Protein AF-0000000083346484 (afdb_homodimer)

Structure (mmCIF, N/CA/C/O backbone):
data_AF-0000000083346484-model_v1
#
loop_
_entity.id
_entity.type
_entity.pdbx_description
1 polymer 'Peptidase M20 dimerisation domain-containing protein'
#
loop_
_atom_site.group_PDB
_atom_site.id
_atom_site.type_symbol
_atom_site.label_atom_id
_atom_site.label_alt_id
_atom_site.label_comp_id
_atom_site.label_asym_id
_atom_site.label_entity_id
_atom_site.label_seq_id
_atom_site.pdbx_PDB_ins_code
_atom_site.Cartn_x
_atom_site.Cartn_y
_atom_site.Cartn_z
_atom_site.occupancy
_atom_site.B_iso_or_equiv
_atom_site.auth_seq_id
_atom_site.auth_comp_id
_atom_site.auth_asym_id
_atom_site.auth_atom_id
_atom_site.pdbx_PDB_model_num
ATOM 1 N N . MET A 1 1 ? 18.516 -59.719 0.313 1 19.62 1 MET A N 1
ATOM 2 C CA . MET A 1 1 ? 17.422 -59.156 1.108 1 19.62 1 MET A CA 1
ATOM 3 C C . MET A 1 1 ? 17.484 -57.625 1.101 1 19.62 1 MET A C 1
ATOM 5 O O . MET A 1 1 ? 18.234 -57.031 1.861 1 19.62 1 MET A O 1
ATOM 9 N N . PRO A 1 2 ? 17.438 -56.938 0.004 1 24.92 2 PRO A N 1
ATOM 10 C CA . PRO A 1 2 ? 18.016 -55.594 -0.133 1 24.92 2 PRO A CA 1
ATOM 11 C C . PRO A 1 2 ? 17.312 -54.531 0.73 1 24.92 2 PRO A C 1
ATOM 13 O O . PRO A 1 2 ? 16.109 -54.656 0.968 1 24.92 2 PRO A O 1
ATOM 16 N N . THR A 1 3 ? 18.031 -54.156 1.848 1 25.06 3 THR A N 1
ATOM 17 C CA . THR A 1 3 ? 17.766 -53.219 2.928 1 25.06 3 THR A CA 1
ATOM 18 C C . THR A 1 3 ? 17.375 -51.844 2.369 1 25.06 3 THR A C 1
ATOM 20 O O . THR A 1 3 ? 18.047 -51.312 1.477 1 25.06 3 THR A O 1
ATOM 23 N N . ALA A 1 4 ? 16.141 -51.594 2.518 1 30.06 4 ALA A N 1
ATOM 24 C CA . ALA A 1 4 ? 15.391 -50.375 2.221 1 30.06 4 ALA A CA 1
ATOM 25 C C . ALA A 1 4 ? 15.836 -49.25 3.117 1 30.06 4 ALA A C 1
ATOM 27 O O . ALA A 1 4 ? 15.719 -49.312 4.344 1 30.06 4 ALA A O 1
ATOM 28 N N . GLU A 1 5 ? 17.078 -48.812 3.08 1 27.3 5 GLU A N 1
ATOM 29 C CA . GLU A 1 5 ? 17.406 -47.719 3.99 1 27.3 5 GLU A CA 1
ATOM 30 C C . GLU A 1 5 ? 16.656 -46.438 3.602 1 27.3 5 GLU A C 1
ATOM 32 O O . GLU A 1 5 ? 16.703 -46 2.447 1 27.3 5 GLU A O 1
ATOM 37 N N . VAL A 1 6 ? 15.531 -46.25 4.383 1 30.48 6 VAL A N 1
ATOM 38 C CA . VAL A 1 6 ? 14.531 -45.219 4.332 1 30.48 6 VAL A CA 1
ATOM 39 C C . VAL A 1 6 ? 15.148 -43.875 4.77 1 30.48 6 VAL A C 1
ATOM 41 O O . VAL A 1 6 ? 15.32 -43.625 5.969 1 30.48 6 VAL A O 1
ATOM 44 N N . SER A 1 7 ? 16.328 -43.469 4.496 1 28.55 7 SER A N 1
ATOM 45 C CA . SER A 1 7 ? 16.594 -42.156 5.105 1 28.55 7 SER A CA 1
ATOM 46 C C . SER A 1 7 ? 15.742 -41.062 4.477 1 28.55 7 SER A C 1
ATOM 48 O O . SER A 1 7 ? 15.211 -41.25 3.373 1 28.55 7 SER A O 1
ATOM 50 N N . PHE A 1 8 ? 15.414 -39.938 5.113 1 32.84 8 PHE A N 1
ATOM 51 C CA . PHE A 1 8 ? 14.758 -38.75 4.602 1 32.84 8 PHE A CA 1
ATOM 52 C C . PHE A 1 8 ? 14.867 -38.656 3.084 1 32.84 8 PHE A C 1
ATOM 54 O O . PHE A 1 8 ? 14.414 -37.688 2.467 1 32.84 8 PHE A O 1
ATOM 61 N N . ARG A 1 9 ? 15.742 -39.5 2.461 1 34.06 9 ARG A N 1
ATOM 62 C CA . ARG A 1 9 ? 16.422 -39.594 1.171 1 34.06 9 ARG A CA 1
ATOM 63 C C . ARG A 1 9 ? 15.609 -40.438 0.197 1 34.06 9 ARG A C 1
ATOM 65 O O . ARG A 1 9 ? 15.695 -41.656 0.225 1 34.06 9 ARG A O 1
ATOM 72 N N . GLY A 1 10 ? 14.359 -39.844 -0.269 1 38.94 10 GLY A N 1
ATOM 73 C CA . GLY A 1 10 ? 13.617 -40.375 -1.402 1 38.94 10 GLY A CA 1
ATOM 74 C C . GLY A 1 10 ? 13.828 -41.875 -1.615 1 38.94 10 GLY A C 1
ATOM 75 O O . GLY A 1 10 ? 14.82 -42.438 -1.145 1 38.94 10 GLY A O 1
ATOM 76 N N . VAL A 1 11 ? 12.766 -42.719 -1.445 1 40.59 11 VAL A N 1
ATOM 77 C CA . VAL A 1 11 ? 12.914 -44.156 -1.648 1 40.59 11 VAL A CA 1
ATOM 78 C C . VAL A 1 11 ? 12.938 -44.469 -3.143 1 40.59 11 VAL A C 1
ATOM 80 O O . VAL A 1 11 ? 12.117 -43.938 -3.904 1 40.59 11 VAL A O 1
ATOM 83 N N . LYS A 1 12 ? 14.117 -44.688 -3.676 1 45.62 12 LYS A N 1
ATOM 84 C CA . LYS A 1 12 ? 14.266 -45.281 -5.004 1 45.62 12 LYS A CA 1
ATOM 85 C C . LYS A 1 12 ? 14.117 -46.812 -4.957 1 45.62 12 LYS A C 1
ATOM 87 O O . LYS A 1 12 ? 14.773 -47.469 -4.148 1 45.62 12 LYS A O 1
ATOM 92 N N . CYS A 1 13 ? 12.93 -47.312 -5.176 1 41.78 13 CYS A N 1
ATOM 93 C CA . CYS A 1 13 ? 12.844 -48.75 -5.355 1 41.78 13 CYS A CA 1
ATOM 94 C C . CYS A 1 13 ? 13.188 -49.156 -6.785 1 41.78 13 CYS A C 1
ATOM 96 O O . CYS A 1 13 ? 12.602 -48.625 -7.738 1 41.78 13 CYS A O 1
ATOM 98 N N . LYS A 1 14 ? 14.5 -49.5 -6.906 1 44.91 14 LYS A N 1
ATOM 99 C CA . LYS A 1 14 ? 14.953 -49.969 -8.203 1 44.91 14 LYS A CA 1
ATOM 100 C C . LYS A 1 14 ? 14.5 -51.406 -8.43 1 44.91 14 LYS A C 1
ATOM 102 O O . LYS A 1 14 ? 14.703 -52.281 -7.574 1 44.91 14 LYS A O 1
ATOM 107 N N . VAL A 1 15 ? 13.469 -51.656 -9.102 1 37.94 15 VAL A N 1
ATOM 108 C CA . VAL A 1 15 ? 13.305 -53.031 -9.547 1 37.94 15 VAL A CA 1
ATOM 109 C C . VAL A 1 15 ? 14.352 -53.375 -10.609 1 37.94 15 VAL A C 1
ATOM 111 O O . VAL A 1 15 ? 14.953 -52.469 -11.195 1 37.94 15 VAL A O 1
ATOM 114 N N . LYS A 1 16 ? 14.516 -54.625 -11.203 1 36.72 16 LYS A N 1
ATOM 115 C CA . LYS A 1 16 ? 15.633 -55.094 -12.016 1 36.72 16 LYS A CA 1
ATOM 116 C C . LYS A 1 16 ? 16.047 -54.031 -13.047 1 36.72 16 LYS A C 1
ATOM 118 O O . LYS A 1 16 ? 15.398 -53 -13.156 1 36.72 16 LYS A O 1
ATOM 123 N N . GLN A 1 17 ? 16.594 -54.438 -14.383 1 31.98 17 GLN A N 1
ATOM 124 C CA . GLN A 1 17 ? 17.547 -53.844 -15.312 1 31.98 17 GLN A CA 1
ATOM 125 C C . GLN A 1 17 ? 17.062 -52.469 -15.781 1 31.98 17 GLN A C 1
ATOM 127 O O . GLN A 1 17 ? 17.766 -51.469 -15.617 1 31.98 17 GLN A O 1
ATOM 132 N N . ALA A 1 18 ? 16.594 -52.219 -17.047 1 34.09 18 ALA A N 1
ATOM 133 C CA . ALA A 1 18 ? 16.781 -51.094 -17.984 1 34.09 18 ALA A CA 1
ATOM 134 C C . ALA A 1 18 ? 15.992 -49.875 -17.547 1 34.09 18 ALA A C 1
ATOM 136 O O . ALA A 1 18 ? 15.422 -49.844 -16.453 1 34.09 18 ALA A O 1
ATOM 137 N N . ASN A 1 19 ? 15.094 -49.281 -18.5 1 36.44 19 ASN A N 1
ATOM 138 C CA . ASN A 1 19 ? 14.531 -47.969 -18.828 1 36.44 19 ASN A CA 1
ATOM 139 C C . ASN A 1 19 ? 13.461 -47.562 -17.828 1 36.44 19 ASN A C 1
ATOM 141 O O . ASN A 1 19 ? 12.492 -48.281 -17.609 1 36.44 19 ASN A O 1
ATOM 145 N N . ILE A 1 20 ? 13.82 -46.75 -16.859 1 41.22 20 ILE A N 1
ATOM 146 C CA . ILE A 1 20 ? 13.172 -46.406 -15.594 1 41.22 20 ILE A CA 1
ATOM 147 C C . ILE A 1 20 ? 12.047 -45.406 -15.844 1 41.22 20 ILE A C 1
ATOM 149 O O . ILE A 1 20 ? 12.25 -44.406 -16.516 1 41.22 20 ILE A O 1
ATOM 153 N N . ILE A 1 21 ? 10.781 -45.938 -15.875 1 46.16 21 ILE A N 1
ATOM 154 C CA . ILE A 1 21 ? 9.68 -44.969 -15.82 1 46.16 21 ILE A CA 1
ATOM 155 C C . ILE A 1 21 ? 9.383 -44.625 -14.367 1 46.16 21 ILE A C 1
ATOM 157 O O . ILE A 1 21 ? 9.328 -45.5 -13.5 1 46.16 21 ILE A O 1
ATOM 161 N N . LEU A 1 22 ? 9.523 -43.156 -13.984 1 46.28 22 LEU A N 1
ATOM 162 C CA . LEU A 1 22 ? 9.422 -42.688 -12.602 1 46.28 22 LEU A CA 1
ATOM 163 C C . LEU A 1 22 ? 8.07 -42.031 -12.352 1 46.28 22 LEU A C 1
ATOM 165 O O . LEU A 1 22 ? 7.57 -41.281 -13.203 1 46.28 22 LEU A O 1
ATOM 169 N N . ILE A 1 23 ? 7.121 -42.688 -11.477 1 46.25 23 ILE A N 1
ATOM 170 C CA . ILE A 1 23 ? 5.914 -41.969 -11.094 1 46.25 23 ILE A CA 1
ATOM 171 C C . ILE A 1 23 ? 6.07 -41.438 -9.664 1 46.25 23 ILE A C 1
ATOM 173 O O . ILE A 1 23 ? 6.477 -42.156 -8.766 1 46.25 23 ILE A O 1
ATOM 177 N N . PHE A 1 24 ? 5.988 -39.875 -9.5 1 46 24 PHE A N 1
ATOM 178 C CA . PHE A 1 24 ? 6.602 -39.312 -8.312 1 46 24 PHE A CA 1
ATOM 179 C C . PHE A 1 24 ? 5.559 -38.594 -7.461 1 46 24 PHE A C 1
ATOM 181 O O . PHE A 1 24 ? 4.586 -38.031 -7.992 1 46 24 PHE A O 1
ATOM 188 N N . GLU A 1 25 ? 4.719 -39 -6.473 1 48.31 25 GLU A N 1
ATOM 189 C CA . GLU A 1 25 ? 4.395 -37.906 -5.578 1 48.31 25 GLU A CA 1
ATOM 190 C C . GLU A 1 25 ? 4.527 -38.312 -4.117 1 48.31 25 GLU A C 1
ATOM 192 O O . GLU A 1 25 ? 4.07 -39.406 -3.729 1 48.31 25 GLU A O 1
ATOM 197 N N . TYR A 1 26 ? 5.684 -38.312 -3.422 1 41.66 26 TYR A N 1
ATOM 198 C CA . TYR A 1 26 ? 5.582 -38.656 -2.006 1 41.66 26 TYR A CA 1
ATOM 199 C C . TYR A 1 26 ? 5.418 -37.406 -1.157 1 41.66 26 TYR A C 1
ATOM 201 O O . TYR A 1 26 ? 6.156 -36.438 -1.325 1 41.66 26 TYR A O 1
ATOM 209 N N . THR A 1 27 ? 4.207 -37.25 -0.604 1 42.97 27 THR A N 1
ATOM 210 C CA . THR A 1 27 ? 4.051 -36.344 0.542 1 42.97 27 THR A CA 1
ATOM 211 C C . THR A 1 27 ? 4.602 -37 1.809 1 42.97 27 THR A C 1
ATOM 213 O O . THR A 1 27 ? 4.023 -37.969 2.322 1 42.97 27 THR A O 1
ATOM 216 N N . LEU A 1 28 ? 5.672 -37.562 2.012 1 35.78 28 LEU A N 1
ATOM 217 C CA . LEU A 1 28 ? 5.883 -38.062 3.361 1 35.78 28 LEU A CA 1
ATOM 218 C C . LEU A 1 28 ? 5.297 -37.125 4.402 1 35.78 28 LEU A C 1
ATOM 220 O O . LEU A 1 28 ? 5.094 -35.938 4.125 1 35.78 28 LEU A O 1
ATOM 224 N N . TRP A 1 29 ? 5.461 -37.781 5.863 1 35.69 29 TRP A N 1
ATOM 225 C CA . TRP A 1 29 ? 4.77 -37.594 7.133 1 35.69 29 TRP A CA 1
ATOM 226 C C . TRP A 1 29 ? 4.68 -36.094 7.469 1 35.69 29 TRP A C 1
ATOM 228 O O . TRP A 1 29 ? 3.615 -35.594 7.855 1 35.69 29 TRP A O 1
ATOM 238 N N . GLY A 1 30 ? 5.758 -35.812 8.227 1 32.38 30 GLY A N 1
ATOM 239 C CA . GLY A 1 30 ? 5.676 -35.25 9.578 1 32.38 30 GLY A CA 1
ATOM 240 C C . GLY A 1 30 ? 4.805 -34.031 9.68 1 32.38 30 GLY A C 1
ATOM 241 O O . GLY A 1 30 ? 3.84 -34 10.445 1 32.38 30 GLY A O 1
ATOM 242 N N . LYS A 1 31 ? 5.477 -32.969 9.969 1 34.91 31 LYS A N 1
ATOM 243 C CA . LYS A 1 31 ? 4.918 -31.922 10.836 1 34.91 31 LYS A CA 1
ATOM 244 C C . LYS A 1 31 ? 3.68 -31.297 10.203 1 34.91 31 LYS A C 1
ATOM 246 O O . LYS A 1 31 ? 2.637 -31.188 10.852 1 34.91 31 LYS A O 1
ATOM 251 N N . ARG A 1 32 ? 3.812 -30.125 9.609 1 35.59 32 ARG A N 1
ATOM 252 C CA . ARG A 1 32 ? 2.861 -29.031 9.492 1 35.59 32 ARG A CA 1
ATOM 253 C C . ARG A 1 32 ? 1.929 -29.234 8.305 1 35.59 32 ARG A C 1
ATOM 255 O O . ARG A 1 32 ? 2.359 -29.172 7.152 1 35.59 32 ARG A O 1
ATOM 262 N N . SER A 1 33 ? 1.3 -30.344 8.086 1 40.56 33 SER A N 1
ATOM 263 C CA . SER A 1 33 ? 0.141 -29.906 7.309 1 40.56 33 SER A CA 1
ATOM 264 C C . SER A 1 33 ? -0.072 -28.406 7.422 1 40.56 33 SER A C 1
ATOM 266 O O . SER A 1 33 ? -0.356 -27.891 8.508 1 40.56 33 SER A O 1
ATOM 268 N N . THR A 1 34 ? 0.725 -27.828 6.781 1 41.06 34 THR A N 1
ATOM 269 C CA . THR A 1 34 ? 0.993 -26.391 6.84 1 41.06 34 THR A CA 1
ATOM 270 C C . THR A 1 34 ? -0.311 -25.609 6.887 1 41.06 34 THR A C 1
ATOM 272 O O . THR A 1 34 ? -0.294 -24.375 7.02 1 41.06 34 THR A O 1
ATOM 275 N N . THR A 1 35 ? -1.309 -26.125 6.18 1 42.47 35 THR A N 1
ATOM 276 C CA . THR A 1 35 ? -2.242 -25.016 6.324 1 42.47 35 THR A CA 1
ATOM 277 C C . THR A 1 35 ? -2.9 -25.047 7.699 1 42.47 35 THR A C 1
ATOM 279 O O . THR A 1 35 ? -3.553 -26.016 8.062 1 42.47 35 THR A O 1
ATOM 282 N N . GLY A 1 36 ? -2.09 -24.844 8.719 1 47.44 36 GLY A N 1
ATOM 283 C CA . GLY A 1 36 ? -2.617 -24.484 10.023 1 47.44 36 GLY A CA 1
ATOM 284 C C . GLY A 1 36 ? -4.129 -24.547 10.102 1 47.44 36 GLY A C 1
ATOM 285 O O . GLY A 1 36 ? -4.742 -23.984 11.008 1 47.44 36 GLY A O 1
ATOM 286 N N . GLN A 1 37 ? -4.695 -25.266 9.094 1 51.69 37 GLN A N 1
ATOM 287 C CA . GLN A 1 37 ? -6.156 -25.25 9.125 1 51.69 37 GLN A CA 1
ATOM 288 C C . GLN A 1 37 ? -6.703 -26.469 9.867 1 51.69 37 GLN A C 1
ATOM 290 O O . GLN A 1 37 ? -6.145 -27.562 9.766 1 51.69 37 GLN A O 1
ATOM 295 N N . PRO A 1 38 ? -7.66 -26.25 10.688 1 54.28 38 PRO A N 1
ATOM 296 C CA . PRO A 1 38 ? -8.352 -27.359 11.359 1 54.28 38 PRO A CA 1
ATOM 297 C C . PRO A 1 38 ? -9.086 -28.281 10.383 1 54.28 38 PRO A C 1
ATOM 299 O O . PRO A 1 38 ? -9.555 -27.828 9.336 1 54.28 38 PRO A O 1
ATOM 302 N N . GLU A 1 39 ? -9.07 -29.688 10.609 1 57.84 39 GLU A N 1
ATOM 303 C CA . GLU A 1 39 ? -9.844 -30.688 9.859 1 57.84 39 GLU A CA 1
ATOM 304 C C . GLU A 1 39 ? -11.312 -30.656 10.266 1 57.84 39 GLU A C 1
ATOM 306 O O . GLU A 1 39 ? -11.641 -30.906 11.422 1 57.84 39 GLU A O 1
ATOM 311 N N . GLU A 1 40 ? -12.148 -30.344 9.391 1 63.41 40 GLU A N 1
ATOM 312 C CA . GLU A 1 40 ? -13.555 -30.219 9.75 1 63.41 40 GLU A CA 1
ATOM 313 C C . GLU A 1 40 ? -14.375 -31.375 9.188 1 63.41 40 GLU A C 1
ATOM 315 O O . GLU A 1 40 ? -15.609 -31.344 9.203 1 63.41 40 GLU A O 1
ATOM 320 N N . VAL A 1 41 ? -13.648 -32.406 8.664 1 64.5 41 VAL A N 1
ATOM 321 C CA . VAL A 1 41 ? -14.359 -33.562 8.188 1 64.5 41 VAL A CA 1
ATOM 322 C C . VAL A 1 41 ? -14.398 -34.625 9.289 1 64.5 41 VAL A C 1
ATOM 324 O O . VAL A 1 41 ? -13.398 -34.875 9.969 1 64.5 41 VAL A O 1
ATOM 327 N N . GLU A 1 42 ? -15.594 -35.094 9.633 1 63.41 42 GLU A N 1
ATOM 328 C CA . GLU A 1 42 ? -15.727 -36.188 10.594 1 63.41 42 GLU A CA 1
ATOM 329 C C . GLU A 1 42 ? -15.648 -37.562 9.891 1 63.41 42 GLU A C 1
ATOM 331 O O . GLU A 1 42 ? -16.547 -37.938 9.141 1 63.41 42 GLU A O 1
ATOM 336 N N . TRP A 1 43 ? -14.453 -38 9.844 1 64.62 43 TRP A N 1
ATOM 337 C CA . TRP A 1 43 ? -14.312 -39.312 9.25 1 64.62 43 TRP A CA 1
ATOM 338 C C . TRP A 1 43 ? -13.281 -40.156 10.008 1 64.62 43 TRP A C 1
ATOM 340 O O . TRP A 1 43 ? -12.656 -39.656 10.945 1 64.62 43 TRP A O 1
ATOM 350 N N . GLU A 1 44 ? -13.312 -41.5 9.664 1 63.31 44 GLU A N 1
ATOM 351 C CA . GLU A 1 44 ? -12.5 -42.438 10.398 1 63.31 44 GLU A CA 1
ATOM 352 C C . GLU A 1 44 ? -11.023 -42.094 10.312 1 63.31 44 GLU A C 1
ATOM 354 O O . GLU A 1 44 ? -10.242 -42.438 11.211 1 63.31 44 GLU A O 1
ATOM 359 N N . HIS A 1 45 ? -10.609 -41.344 9.273 1 58.88 45 HIS A N 1
ATOM 360 C CA . HIS A 1 45 ? -9.195 -41.062 9.062 1 58.88 45 HIS A CA 1
ATOM 361 C C . HIS A 1 45 ? -8.82 -39.656 9.516 1 58.88 45 HIS A C 1
ATOM 363 O O . HIS A 1 45 ? -7.797 -39.125 9.094 1 58.88 45 HIS A O 1
ATOM 369 N N . LYS A 1 46 ? -9.609 -39.188 10.297 1 63.19 46 LYS A N 1
ATOM 370 C CA . LYS A 1 46 ? -9.375 -37.844 10.805 1 63.19 46 LYS A CA 1
ATOM 371 C C . LYS A 1 46 ? -8.07 -37.75 11.578 1 63.19 46 LYS A C 1
ATOM 373 O O . LYS A 1 46 ? -7.695 -38.688 12.281 1 63.19 46 LYS A O 1
ATOM 378 N N . SER A 1 47 ? -7.418 -36.656 11.375 1 62.25 47 SER A N 1
ATOM 379 C CA . SER A 1 47 ? -6.152 -36.469 12.078 1 62.25 47 SER A CA 1
ATOM 380 C C . SER A 1 47 ? -6.328 -36.594 13.586 1 62.25 47 SER A C 1
ATOM 382 O O . SER A 1 47 ? -7.328 -36.125 14.141 1 62.25 47 SER A O 1
ATOM 384 N N . LYS A 1 48 ? -5.422 -37.406 14.133 1 59.59 48 LYS A N 1
ATOM 385 C CA . LYS A 1 48 ? -5.43 -37.562 15.586 1 59.59 48 LYS A CA 1
ATOM 386 C C . LYS A 1 48 ? -4.832 -36.312 16.266 1 59.59 48 LYS A C 1
ATOM 388 O O . LYS A 1 48 ? -4.934 -36.156 17.484 1 59.59 48 LYS A O 1
ATOM 393 N N . GLU A 1 49 ? -4.148 -35.594 15.539 1 57.47 49 GLU A N 1
ATOM 394 C CA . GLU A 1 49 ? -3.598 -34.344 16.078 1 57.47 49 GLU A CA 1
ATOM 395 C C . GLU A 1 49 ? -4.465 -33.156 15.695 1 57.47 49 GLU A C 1
ATOM 397 O O . GLU A 1 49 ? -4.836 -33 14.531 1 57.47 49 GLU A O 1
ATOM 402 N N . ALA A 1 50 ? -4.746 -32.375 16.609 1 58.59 50 ALA A N 1
ATOM 403 C CA . ALA A 1 50 ? -5.578 -31.203 16.422 1 58.59 50 ALA A CA 1
ATOM 404 C C . ALA A 1 50 ? -4.902 -30.203 15.5 1 58.59 50 ALA A C 1
ATOM 406 O O . ALA A 1 50 ? -3.678 -30.031 15.539 1 58.59 50 ALA A O 1
ATOM 407 N N . ARG A 1 51 ? -5.547 -29.766 14.562 1 56.12 51 ARG A N 1
ATOM 408 C CA . ARG A 1 51 ? -5.16 -28.703 13.641 1 56.12 51 ARG A CA 1
ATOM 409 C C . ARG A 1 51 ? -4.16 -29.203 12.609 1 56.12 51 ARG A C 1
ATOM 411 O O . ARG A 1 51 ? -3.359 -28.438 12.078 1 56.12 51 ARG A O 1
ATOM 418 N N . LYS A 1 52 ? -4.066 -30.547 12.656 1 58.84 52 LYS A N 1
ATOM 419 C CA . LYS A 1 52 ? -3.273 -31.125 11.57 1 58.84 52 LYS A CA 1
ATOM 420 C C . LYS A 1 52 ? -4.141 -31.969 10.648 1 58.84 52 LYS A C 1
ATOM 422 O O . LYS A 1 52 ? -4.996 -32.719 11.117 1 58.84 52 LYS A O 1
ATOM 427 N N . MET A 1 53 ? -4.227 -31.578 9.398 1 61.5 53 MET A N 1
ATOM 428 C CA . MET A 1 53 ? -4.984 -32.344 8.406 1 61.5 53 MET A CA 1
ATOM 429 C C . MET A 1 53 ? -4.137 -32.625 7.176 1 61.5 53 MET A C 1
ATOM 431 O O . MET A 1 53 ? -3.33 -31.797 6.762 1 61.5 53 MET A O 1
ATOM 435 N N . HIS A 1 54 ? -4.215 -34 6.777 1 64.88 54 HIS A N 1
ATOM 436 C CA . HIS A 1 54 ? -3.646 -34.281 5.465 1 64.88 54 HIS A CA 1
ATOM 437 C C . HIS A 1 54 ? -4.602 -33.875 4.352 1 64.88 54 HIS A C 1
ATOM 439 O O . HIS A 1 54 ? -5.395 -34.688 3.877 1 64.88 54 HIS A O 1
ATOM 445 N N . ALA A 1 55 ? -4.531 -32.688 3.924 1 66.31 55 ALA A N 1
ATOM 446 C CA . ALA A 1 55 ? -5.527 -32.156 3.002 1 66.31 55 ALA A CA 1
ATOM 447 C C . ALA A 1 55 ? -4.938 -31.953 1.609 1 66.31 55 ALA A C 1
ATOM 449 O O . ALA A 1 55 ? -5.504 -31.234 0.787 1 66.31 55 ALA A O 1
ATOM 450 N N . CYS A 1 56 ? -3.795 -32.719 1.395 1 72.94 56 CYS A N 1
ATOM 451 C CA . CYS A 1 56 ? -3.141 -32.438 0.124 1 72.94 56 CYS A CA 1
ATOM 452 C C . CYS A 1 56 ? -3.262 -33.594 -0.835 1 72.94 56 CYS A C 1
ATOM 454 O O . CYS A 1 56 ? -3.004 -33.469 -2.033 1 72.94 56 CYS A O 1
ATOM 456 N N . GLY A 1 57 ? -3.662 -34.781 -0.4 1 77.44 57 GLY A N 1
ATOM 457 C CA . GLY A 1 57 ? -3.875 -35.938 -1.264 1 77.44 57 GLY A CA 1
ATOM 458 C C . GLY A 1 57 ? -2.631 -36.781 -1.449 1 77.44 57 GLY A C 1
ATOM 459 O O . GLY A 1 57 ? -2.678 -37.812 -2.092 1 77.44 57 GLY A O 1
ATOM 460 N N . HIS A 1 58 ? -1.583 -36.438 -0.812 1 79.31 58 HIS A N 1
ATOM 461 C CA . HIS A 1 58 ? -0.312 -37.125 -1.025 1 79.31 58 HIS A CA 1
ATOM 462 C C . HIS A 1 58 ? -0.34 -38.531 -0.438 1 79.31 58 HIS A C 1
ATOM 464 O O . HIS A 1 58 ? 0.391 -39.406 -0.895 1 79.31 58 HIS A O 1
ATOM 470 N N . ASP A 1 59 ? -1.078 -38.75 0.538 1 81.94 59 ASP A N 1
ATOM 471 C CA . ASP A 1 59 ? -1.257 -40.094 1.045 1 81.94 59 ASP A CA 1
ATOM 472 C C . ASP A 1 59 ? -1.839 -41.031 -0.03 1 81.94 59 ASP A C 1
ATOM 474 O O . ASP A 1 59 ? -1.419 -42.156 -0.166 1 81.94 59 ASP A O 1
ATOM 478 N N . ALA A 1 60 ? -2.789 -40.5 -0.71 1 87.81 60 ALA A N 1
ATOM 479 C CA . ALA A 1 60 ? -3.365 -41.25 -1.817 1 87.81 60 ALA A CA 1
ATOM 480 C C . ALA A 1 60 ? -2.318 -41.531 -2.891 1 87.81 60 ALA A C 1
ATOM 482 O O . ALA A 1 60 ? -2.268 -42.656 -3.441 1 87.81 60 ALA A O 1
ATOM 483 N N . HIS A 1 61 ? -1.514 -40.562 -3.191 1 89.12 61 HIS A N 1
ATOM 484 C CA . HIS A 1 61 ? -0.457 -40.75 -4.18 1 89.12 61 HIS A CA 1
ATOM 485 C C . HIS A 1 61 ? 0.49 -41.875 -3.785 1 89.12 61 HIS A C 1
ATOM 487 O O . HIS A 1 61 ? 0.82 -42.719 -4.605 1 89.12 61 HIS A O 1
ATOM 493 N N . THR A 1 62 ? 0.852 -41.812 -2.561 1 84.06 62 THR A N 1
ATOM 494 C CA . THR A 1 62 ? 1.757 -42.844 -2.037 1 84.06 62 THR A CA 1
ATOM 495 C C . THR A 1 62 ? 1.134 -44.219 -2.146 1 84.06 62 THR A C 1
ATOM 497 O O . THR A 1 62 ? 1.788 -45.156 -2.59 1 84.06 62 THR A O 1
ATOM 500 N N . ALA A 1 63 ? -0.034 -44.312 -1.727 1 87.44 63 ALA A N 1
ATOM 501 C CA . ALA A 1 63 ? -0.742 -45.594 -1.79 1 87.44 63 ALA A CA 1
ATOM 502 C C . ALA A 1 63 ? -0.835 -46.094 -3.227 1 87.44 63 ALA A C 1
ATOM 504 O O . ALA A 1 63 ? -0.634 -47.281 -3.488 1 87.44 63 ALA A O 1
ATOM 505 N N . MET A 1 64 ? -1.11 -45.25 -4.125 1 92.31 64 MET A N 1
ATOM 506 C CA . MET A 1 64 ? -1.256 -45.625 -5.527 1 92.31 64 MET A CA 1
ATOM 507 C C . MET A 1 64 ? 0.073 -46.094 -6.105 1 92.31 64 MET A C 1
ATOM 509 O O . MET A 1 64 ? 0.116 -47.094 -6.852 1 92.31 64 MET A O 1
ATOM 513 N N . LEU A 1 65 ? 1.078 -45.469 -5.73 1 89.62 65 LEU A N 1
ATOM 514 C CA . LEU A 1 65 ? 2.393 -45.844 -6.242 1 89.62 65 LEU A CA 1
ATOM 515 C C . LEU A 1 65 ? 2.84 -47.156 -5.652 1 89.62 65 LEU A C 1
ATOM 517 O O . LEU A 1 65 ? 3.473 -47.969 -6.34 1 89.62 65 LEU A O 1
ATOM 521 N N . LEU A 1 66 ? 2.553 -47.344 -4.406 1 85.69 66 LEU A N 1
ATOM 522 C CA . LEU A 1 66 ? 2.857 -48.656 -3.793 1 85.69 66 LEU A CA 1
ATOM 523 C C . LEU A 1 66 ? 2.041 -49.75 -4.441 1 85.69 66 LEU A C 1
ATOM 525 O O . LEU A 1 66 ? 2.537 -50.875 -4.621 1 85.69 66 LEU A O 1
ATOM 529 N N . GLY A 1 67 ? 0.816 -49.438 -4.707 1 90.31 67 GLY A N 1
ATOM 530 C CA . GLY A 1 67 ? 0.01 -50.406 -5.453 1 90.31 67 GLY A CA 1
ATOM 531 C C . GLY A 1 67 ? 0.588 -50.719 -6.816 1 90.31 67 GLY A C 1
ATOM 532 O O . GLY A 1 67 ? 0.61 -51.906 -7.219 1 90.31 67 GLY A O 1
ATOM 533 N N . ALA A 1 68 ? 1.012 -49.781 -7.457 1 91.69 68 ALA A N 1
ATOM 534 C CA . ALA A 1 68 ? 1.655 -50 -8.75 1 91.69 68 ALA A CA 1
ATOM 535 C C . ALA A 1 68 ? 2.908 -50.844 -8.609 1 91.69 68 ALA A C 1
ATOM 537 O O . ALA A 1 68 ? 3.17 -51.719 -9.438 1 91.69 68 ALA A O 1
ATOM 538 N N . ALA A 1 69 ? 3.662 -50.562 -7.594 1 87.12 69 ALA A N 1
ATOM 539 C CA . ALA A 1 69 ? 4.863 -51.344 -7.32 1 87.12 69 ALA A CA 1
ATOM 540 C C . ALA A 1 69 ? 4.523 -52.844 -7.152 1 87.12 69 ALA A C 1
ATOM 542 O O . ALA A 1 69 ? 5.234 -53.688 -7.664 1 87.12 69 ALA A O 1
ATOM 543 N N . LYS A 1 70 ? 3.51 -53.062 -6.453 1 88.5 70 LYS A N 1
ATOM 544 C CA . LYS A 1 70 ? 3.078 -54.438 -6.23 1 88.5 70 LYS A CA 1
ATOM 545 C C . LYS A 1 70 ? 2.689 -55.094 -7.543 1 88.5 70 LYS A C 1
ATOM 547 O O . LYS A 1 70 ? 3.096 -56.25 -7.809 1 88.5 70 LYS A O 1
ATOM 552 N N . ILE A 1 71 ? 1.966 -54.438 -8.312 1 90.75 71 ILE A N 1
ATOM 553 C CA . ILE A 1 71 ? 1.523 -54.969 -9.594 1 90.75 71 ILE A CA 1
ATOM 554 C C . ILE A 1 71 ? 2.734 -55.25 -10.477 1 90.75 71 ILE A C 1
ATOM 556 O O . ILE A 1 71 ? 2.83 -56.344 -11.07 1 90.75 71 ILE A O 1
ATOM 560 N N . LEU A 1 72 ? 3.602 -54.375 -10.531 1 88.81 72 LEU A N 1
ATOM 561 C CA . LEU A 1 72 ? 4.785 -54.5 -11.367 1 88.81 72 LEU A CA 1
ATOM 562 C C . LEU A 1 72 ? 5.684 -55.625 -10.859 1 88.81 72 LEU A C 1
ATOM 564 O O . LEU A 1 72 ? 6.25 -56.406 -11.656 1 88.81 72 LEU A O 1
ATOM 568 N N . HIS A 1 73 ? 5.777 -55.719 -9.594 1 85.38 73 HIS A N 1
ATOM 569 C CA . HIS A 1 73 ? 6.59 -56.781 -9 1 85.38 73 HIS A CA 1
ATOM 570 C C . HIS A 1 73 ? 6.02 -58.156 -9.32 1 85.38 73 HIS A C 1
ATOM 572 O O . HIS A 1 73 ? 6.77 -59.094 -9.633 1 85.38 73 HIS A O 1
ATOM 578 N N . GLU A 1 74 ? 4.793 -58.219 -9.258 1 88.75 74 GLU A N 1
ATOM 579 C CA . GLU A 1 74 ? 4.129 -59.5 -9.547 1 88.75 74 GLU A CA 1
ATOM 580 C C . GLU A 1 74 ? 4.301 -59.906 -11.016 1 88.75 74 GLU A C 1
ATOM 582 O O . GLU A 1 74 ? 4.277 -61.062 -11.352 1 88.75 74 GLU A O 1
ATOM 587 N N . ARG A 1 75 ? 4.543 -58.938 -11.82 1 87.81 75 ARG A N 1
ATOM 588 C CA . ARG A 1 75 ? 4.691 -59.188 -13.25 1 87.81 75 ARG A CA 1
ATOM 589 C C . ARG A 1 75 ? 6.102 -58.844 -13.719 1 87.81 75 ARG A C 1
ATOM 591 O O . ARG A 1 75 ? 6.305 -58.5 -14.883 1 87.81 75 ARG A O 1
ATOM 598 N N . ARG A 1 76 ? 7 -58.906 -12.867 1 85.12 76 ARG A N 1
ATOM 599 C CA . ARG A 1 76 ? 8.359 -58.438 -13.133 1 85.12 76 ARG A CA 1
ATOM 600 C C . ARG A 1 76 ? 8.992 -59.219 -14.273 1 85.12 76 ARG A C 1
ATOM 602 O O . ARG A 1 76 ? 9.797 -58.688 -15.031 1 85.12 76 ARG A O 1
ATOM 609 N N . HIS A 1 77 ? 8.609 -60.438 -14.555 1 85.81 77 HIS A N 1
ATOM 610 C CA . HIS A 1 77 ? 9.188 -61.281 -15.594 1 85.81 77 HIS A CA 1
ATOM 611 C C . HIS A 1 77 ? 8.727 -60.844 -16.984 1 85.81 77 HIS A C 1
ATOM 613 O O . HIS A 1 77 ? 9.367 -61.156 -17.984 1 85.81 77 HIS A O 1
ATOM 619 N N . GLU A 1 78 ? 7.637 -60.094 -16.953 1 84.38 78 GLU A N 1
ATOM 620 C CA . GLU A 1 78 ? 7.09 -59.625 -18.219 1 84.38 78 GLU A CA 1
ATOM 621 C C . GLU A 1 78 ? 7.676 -58.281 -18.609 1 84.38 78 GLU A C 1
ATOM 623 O O . GLU A 1 78 ? 7.512 -57.812 -19.75 1 84.38 78 GLU A O 1
ATOM 628 N N . LEU A 1 79 ? 8.375 -57.688 -17.688 1 85.5 79 LEU A N 1
ATOM 629 C CA . LEU A 1 79 ? 8.867 -56.344 -17.922 1 85.5 79 LEU A CA 1
ATOM 630 C C . LEU A 1 79 ? 10.078 -56.344 -18.859 1 85.5 79 LEU A C 1
ATOM 632 O O . LEU A 1 79 ? 11.016 -57.125 -18.656 1 85.5 79 LEU A O 1
ATOM 636 N N . GLN A 1 80 ? 10.016 -55.594 -19.906 1 83 80 GLN A N 1
ATOM 637 C CA . GLN A 1 80 ? 11.094 -55.5 -20.891 1 83 80 GLN A CA 1
ATOM 638 C C . GLN A 1 80 ? 11.953 -54.25 -20.625 1 83 80 GLN A C 1
ATOM 640 O O . GLN A 1 80 ? 12.281 -53.531 -21.547 1 83 80 GLN A O 1
ATOM 645 N N . GLY A 1 81 ? 12.234 -54 -19.453 1 84.62 81 GLY A N 1
ATOM 646 C CA . GLY A 1 81 ? 13.016 -52.844 -19.031 1 84.62 81 GLY A CA 1
ATOM 647 C C . GLY A 1 81 ? 12.969 -52.594 -17.531 1 84.62 81 GLY A C 1
ATOM 648 O O . GLY A 1 81 ? 12.594 -53.5 -16.766 1 84.62 81 GLY A O 1
ATOM 649 N N . THR A 1 82 ? 13.438 -51.406 -17.141 1 85.38 82 THR A N 1
ATOM 650 C CA . THR A 1 82 ? 13.508 -51.062 -15.719 1 85.38 82 THR A CA 1
ATOM 651 C C . THR A 1 82 ? 12.492 -49.969 -15.375 1 85.38 82 THR A C 1
ATOM 653 O O . THR A 1 82 ? 12.336 -49 -16.125 1 85.38 82 THR A O 1
ATOM 656 N N . VAL A 1 83 ? 11.797 -50.25 -14.336 1 87.19 83 VAL A N 1
ATOM 657 C CA . VAL A 1 83 ? 10.867 -49.25 -13.812 1 87.19 83 VAL A CA 1
ATOM 658 C C . VAL A 1 83 ? 11.383 -48.719 -12.484 1 87.19 83 VAL A C 1
ATOM 660 O O . VAL A 1 83 ? 11.734 -49.469 -11.586 1 87.19 83 VAL A O 1
ATOM 663 N N . VAL A 1 84 ? 11.539 -47.375 -12.414 1 86.5 84 VAL A N 1
ATOM 664 C CA . VAL A 1 84 ? 11.93 -46.719 -11.18 1 86.5 84 VAL A CA 1
ATOM 665 C C . VAL A 1 84 ? 10.734 -45.969 -10.586 1 86.5 84 VAL A C 1
ATOM 667 O O . VAL A 1 84 ? 10.062 -45.219 -11.289 1 86.5 84 VAL A O 1
ATOM 670 N N . LEU A 1 85 ? 10.43 -46.312 -9.344 1 86.5 85 LEU A N 1
ATOM 671 C CA . LEU A 1 85 ? 9.383 -45.594 -8.625 1 86.5 85 LEU A CA 1
ATOM 672 C C . LEU A 1 85 ? 9.977 -44.5 -7.723 1 86.5 85 LEU A C 1
ATOM 674 O O . LEU A 1 85 ? 10.789 -44.812 -6.844 1 86.5 85 LEU A O 1
ATOM 678 N N . LEU A 1 86 ? 9.609 -43.25 -7.973 1 85.94 86 LEU A N 1
ATOM 679 C CA . LEU A 1 86 ? 10.148 -42.125 -7.215 1 85.94 86 LEU A CA 1
ATOM 680 C C . LEU A 1 86 ? 9.102 -41.562 -6.258 1 85.94 86 LEU A C 1
ATOM 682 O O . LEU A 1 86 ? 7.984 -41.25 -6.668 1 85.94 86 LEU A O 1
ATOM 686 N N . PHE A 1 87 ? 9.43 -41.531 -5.008 1 83.19 87 PHE A N 1
ATOM 687 C CA . PHE A 1 87 ? 8.641 -40.875 -3.977 1 83.19 87 PHE A CA 1
ATOM 688 C C . PHE A 1 87 ? 9.258 -39.531 -3.594 1 83.19 87 PHE A C 1
ATOM 690 O O . PHE A 1 87 ? 10.266 -39.5 -2.887 1 83.19 87 PHE A O 1
ATOM 697 N N . GLN A 1 88 ? 8.656 -38.469 -4.125 1 79.44 88 GLN A N 1
ATOM 698 C CA . GLN A 1 88 ? 9.25 -37.156 -3.986 1 79.44 88 GLN A CA 1
ATOM 699 C C . GLN A 1 88 ? 8.742 -36.438 -2.734 1 79.44 88 GLN A C 1
ATOM 701 O O . GLN A 1 88 ? 7.535 -36.406 -2.492 1 79.44 88 GLN A O 1
ATOM 706 N N . PRO A 1 89 ? 9.625 -35.844 -1.958 1 72.5 89 PRO A N 1
ATOM 707 C CA . PRO A 1 89 ? 9.219 -35 -0.842 1 72.5 89 PRO A CA 1
ATOM 708 C C . PRO A 1 89 ? 9.062 -33.531 -1.251 1 72.5 89 PRO A C 1
ATOM 710 O O . PRO A 1 89 ? 9.539 -33.125 -2.314 1 72.5 89 PRO A O 1
ATOM 713 N N . GLY A 1 90 ? 8.328 -32.719 -0.452 1 66.75 90 GLY A N 1
ATOM 714 C CA . GLY A 1 90 ? 8.383 -31.266 -0.48 1 66.75 90 GLY A CA 1
ATOM 715 C C . GLY A 1 90 ? 7.727 -30.656 -1.715 1 66.75 90 GLY A C 1
ATOM 716 O O . GLY A 1 90 ? 8.227 -29.688 -2.275 1 66.75 90 GLY A O 1
ATOM 717 N N . GLU A 1 91 ? 6.707 -31.297 -2.285 1 64 91 GLU A N 1
ATOM 718 C CA . GLU A 1 91 ? 6.012 -30.703 -3.424 1 64 91 GLU A CA 1
ATOM 719 C C . GLU A 1 91 ? 5.434 -29.344 -3.064 1 64 91 GLU A C 1
ATOM 721 O O . GLU A 1 91 ? 5.531 -28.391 -3.844 1 64 91 GLU A O 1
ATOM 726 N N . GLU A 1 92 ? 4.977 -29.141 -1.94 1 62.38 92 GLU A N 1
ATOM 727 C CA . GLU A 1 92 ? 4.273 -27.922 -1.537 1 62.38 92 GLU A CA 1
ATOM 728 C C . GLU A 1 92 ? 5.23 -26.734 -1.431 1 62.38 92 GLU A C 1
ATOM 730 O O . GLU A 1 92 ? 4.82 -25.594 -1.585 1 62.38 92 GLU A O 1
ATOM 735 N N . VAL A 1 93 ? 6.461 -27.141 -1.179 1 64.06 93 VAL A N 1
ATOM 736 C CA . VAL A 1 93 ? 7.445 -26.078 -1.059 1 64.06 93 VAL A CA 1
ATOM 737 C C . VAL A 1 93 ? 8.078 -25.797 -2.42 1 64.06 93 VAL A C 1
ATOM 739 O O . VAL A 1 93 ? 8.711 -24.766 -2.621 1 64.06 93 VAL A O 1
ATOM 742 N N . GLY A 1 94 ? 7.898 -26.609 -3.354 1 71.12 94 GLY A N 1
ATOM 743 C CA . GLY A 1 94 ? 8.281 -26.375 -4.738 1 71.12 94 GLY A CA 1
ATOM 744 C C . GLY A 1 94 ? 9.75 -26.656 -5.004 1 71.12 94 GLY A C 1
ATOM 745 O O . GLY A 1 94 ? 10.289 -26.25 -6.035 1 71.12 94 GLY A O 1
ATOM 746 N N . ILE A 1 95 ? 10.438 -27.297 -4.066 1 74.31 95 ILE A N 1
ATOM 747 C CA . ILE A 1 95 ? 11.875 -27.453 -4.266 1 74.31 95 ILE A CA 1
ATOM 748 C C . ILE A 1 95 ? 12.227 -28.938 -4.301 1 74.31 95 ILE A C 1
ATOM 750 O O . ILE A 1 95 ? 13.336 -29.297 -4.691 1 74.31 95 ILE A O 1
ATOM 754 N N . GLY A 1 96 ? 11.414 -29.812 -4.02 1 78.81 96 GLY A N 1
ATOM 755 C CA . GLY A 1 96 ? 11.703 -31.234 -3.895 1 78.81 96 GLY A CA 1
ATOM 756 C C . GLY A 1 96 ? 12.172 -31.875 -5.195 1 78.81 96 GLY A C 1
ATOM 757 O O . GLY A 1 96 ? 13.156 -32.594 -5.215 1 78.81 96 GLY A O 1
ATOM 758 N N . ALA A 1 97 ? 11.438 -31.594 -6.211 1 85.19 97 ALA A N 1
ATOM 759 C CA . ALA A 1 97 ? 11.773 -32.188 -7.508 1 85.19 97 ALA A CA 1
ATOM 760 C C . ALA A 1 97 ? 13.156 -31.75 -7.965 1 85.19 97 ALA A C 1
ATOM 762 O O . ALA A 1 97 ? 13.961 -32.562 -8.422 1 85.19 97 ALA A O 1
ATOM 763 N N . LYS A 1 98 ? 13.43 -30.5 -7.809 1 86.56 98 LYS A N 1
ATOM 764 C CA . LYS A 1 98 ? 14.734 -29.984 -8.211 1 86.56 98 LYS A CA 1
ATOM 765 C C . LYS A 1 98 ? 15.859 -30.656 -7.434 1 86.56 98 LYS A C 1
ATOM 767 O O . LYS A 1 98 ? 16.891 -31.016 -8.016 1 86.56 98 LYS A O 1
ATOM 772 N N . LYS A 1 99 ? 15.68 -30.781 -6.219 1 84.25 99 LYS A N 1
ATOM 773 C CA . LYS A 1 99 ? 16.688 -31.422 -5.375 1 84.25 99 LYS A CA 1
ATOM 774 C C . LYS A 1 99 ? 16.922 -32.875 -5.797 1 84.25 99 LYS A C 1
ATOM 776 O O . LYS A 1 99 ? 18.047 -33.344 -5.785 1 84.25 99 LYS A O 1
ATOM 781 N N . MET A 1 100 ? 15.883 -33.5 -6.105 1 85.75 100 MET A N 1
ATOM 782 C CA . MET A 1 100 ? 15.992 -34.906 -6.543 1 85.75 100 MET A CA 1
ATOM 783 C C . MET A 1 100 ? 16.734 -35 -7.875 1 85.75 100 MET A C 1
ATOM 785 O O . MET A 1 100 ? 17.531 -35.906 -8.078 1 85.75 100 MET A O 1
ATOM 789 N N . VAL A 1 101 ? 16.438 -34.094 -8.75 1 88.75 101 VAL A N 1
ATOM 790 C CA . VAL A 1 101 ? 17.125 -34.062 -10.031 1 88.75 101 VAL A CA 1
ATOM 791 C C . VAL A 1 101 ? 18.625 -33.844 -9.82 1 88.75 101 VAL A C 1
ATOM 793 O O . VAL A 1 101 ? 19.453 -34.531 -10.398 1 88.75 101 VAL A O 1
ATOM 796 N N . GLU A 1 102 ? 18.922 -32.906 -8.977 1 88.5 102 GLU A N 1
ATOM 797 C CA . GLU A 1 102 ? 20.312 -32.594 -8.688 1 88.5 102 GLU A CA 1
ATOM 798 C C . GLU A 1 102 ? 21.047 -33.75 -8.047 1 88.5 102 GLU A C 1
ATOM 800 O O . GLU A 1 102 ? 22.25 -33.938 -8.25 1 88.5 102 GLU A O 1
ATOM 805 N N . ALA A 1 103 ? 20.312 -34.5 -7.395 1 86.69 103 ALA A N 1
ATOM 806 C CA . ALA A 1 103 ? 20.891 -35.688 -6.715 1 86.69 103 ALA A CA 1
ATOM 807 C C . ALA A 1 103 ? 21.031 -36.844 -7.672 1 86.69 103 ALA A C 1
ATOM 809 O O . ALA A 1 103 ? 21.547 -37.906 -7.293 1 86.69 103 ALA A O 1
ATOM 810 N N . GLY A 1 104 ? 20.516 -36.75 -8.836 1 87.56 104 GLY A N 1
ATOM 811 C CA . GLY A 1 104 ? 20.703 -37.75 -9.859 1 87.56 104 GLY A CA 1
ATOM 812 C C . GLY A 1 104 ? 19.594 -38.781 -9.883 1 87.56 104 GLY A C 1
ATOM 813 O O . GLY A 1 104 ? 19.766 -39.875 -10.445 1 87.56 104 GLY A O 1
ATOM 814 N N . ALA A 1 105 ? 18.516 -38.438 -9.281 1 83.5 105 ALA A N 1
ATOM 815 C CA . ALA A 1 105 ? 17.422 -39.375 -9.148 1 83.5 105 ALA A CA 1
ATOM 816 C C . ALA A 1 105 ? 16.875 -39.781 -10.516 1 83.5 105 ALA A C 1
ATOM 818 O O . ALA A 1 105 ? 16.312 -40.875 -10.672 1 83.5 105 ALA A O 1
ATOM 819 N N . VAL A 1 106 ? 17.094 -38.938 -11.477 1 88.5 106 VAL A N 1
ATOM 820 C CA . VAL A 1 106 ? 16.5 -39.25 -12.773 1 88.5 106 VAL A CA 1
ATOM 821 C C . VAL A 1 106 ? 17.594 -39.406 -13.828 1 88.5 106 VAL A C 1
ATOM 823 O O . VAL A 1 106 ? 17.344 -39.25 -15.023 1 88.5 106 VAL A O 1
ATOM 826 N N . ASP A 1 107 ? 18.734 -39.688 -13.328 1 87.25 107 ASP A N 1
ATOM 827 C CA . ASP A 1 107 ? 19.797 -40 -14.266 1 87.25 107 ASP A CA 1
ATOM 828 C C . ASP A 1 107 ? 19.484 -41.25 -15.094 1 87.25 107 ASP A C 1
ATOM 830 O O . ASP A 1 107 ? 19 -42.219 -14.547 1 87.25 107 ASP A O 1
ATOM 834 N N . ASN A 1 108 ? 19.578 -41.188 -16.359 1 84.81 108 ASN A N 1
ATOM 835 C CA . ASN A 1 108 ? 19.406 -42.312 -17.281 1 84.81 108 ASN A CA 1
ATOM 836 C C . ASN A 1 108 ? 17.938 -42.719 -17.406 1 84.81 108 ASN A C 1
ATOM 838 O O . ASN A 1 108 ? 17.641 -43.906 -17.656 1 84.81 108 ASN A O 1
ATOM 842 N N . VAL A 1 109 ? 17.062 -41.844 -16.984 1 88.44 109 VAL A N 1
ATOM 843 C CA . VAL A 1 109 ? 15.641 -42.094 -17.156 1 88.44 109 VAL A CA 1
ATOM 844 C C . VAL A 1 109 ? 15.188 -41.625 -18.531 1 88.44 109 VAL A C 1
ATOM 846 O O . VAL A 1 109 ? 15.516 -40.531 -18.953 1 88.44 109 VAL A O 1
ATOM 849 N N . GLU A 1 110 ? 14.555 -42.531 -19.203 1 89.5 110 GLU A N 1
ATOM 850 C CA . GLU A 1 110 ? 14.133 -42.219 -20.562 1 89.5 110 GLU A CA 1
ATOM 851 C C . GLU A 1 110 ? 12.805 -41.469 -20.578 1 89.5 110 GLU A C 1
ATOM 853 O O . GLU A 1 110 ? 12.578 -40.625 -21.438 1 89.5 110 GLU A O 1
ATOM 858 N N . ALA A 1 111 ? 11.922 -41.844 -19.719 1 92.81 111 ALA A N 1
ATOM 859 C CA . ALA A 1 111 ? 10.602 -41.219 -19.625 1 92.81 111 ALA A CA 1
ATOM 860 C C . ALA A 1 111 ? 10.117 -41.188 -18.172 1 92.81 111 ALA A C 1
ATOM 862 O O . ALA A 1 111 ? 10.461 -42.031 -17.375 1 92.81 111 ALA A O 1
ATOM 863 N N . ILE A 1 112 ? 9.383 -40.125 -17.922 1 92.69 112 ILE A N 1
ATOM 864 C CA . ILE A 1 112 ? 8.898 -39.969 -16.562 1 92.69 112 ILE A CA 1
ATOM 865 C C . ILE A 1 112 ? 7.426 -39.562 -16.578 1 92.69 112 ILE A C 1
ATOM 867 O O . ILE A 1 112 ? 6.996 -38.781 -17.406 1 92.69 112 ILE A O 1
ATOM 871 N N . PHE A 1 113 ? 6.656 -40.25 -15.742 1 94.56 113 PHE A N 1
ATOM 872 C CA . PHE A 1 113 ? 5.242 -39.938 -15.562 1 94.56 113 PHE A CA 1
ATOM 873 C C . PHE A 1 113 ? 4.969 -39.469 -14.141 1 94.56 113 PHE A C 1
ATOM 875 O O . PHE A 1 113 ? 5.527 -40 -13.18 1 94.56 113 PHE A O 1
ATOM 882 N N . GLY A 1 114 ? 4.238 -38.344 -13.984 1 92.69 114 GLY A N 1
ATOM 883 C CA . GLY A 1 114 ? 3.744 -37.875 -12.703 1 92.69 114 GLY A CA 1
ATOM 884 C C . GLY A 1 114 ? 2.234 -37.719 -12.664 1 92.69 114 GLY A C 1
ATOM 885 O O . GLY A 1 114 ? 1.57 -37.781 -13.703 1 92.69 114 GLY A O 1
ATOM 886 N N . PHE A 1 115 ? 1.707 -37.625 -11.484 1 92.81 115 PHE A N 1
ATOM 887 C CA . PHE A 1 115 ? 0.257 -37.469 -11.414 1 92.81 115 PHE A CA 1
ATOM 888 C C . PHE A 1 115 ? -0.164 -36.75 -10.141 1 92.81 115 PHE A C 1
ATOM 890 O O . PHE A 1 115 ? 0.655 -36.562 -9.242 1 92.81 115 PHE A O 1
ATOM 897 N N . HIS A 1 116 ? -1.322 -36.312 -10.102 1 92.19 116 HIS A N 1
ATOM 898 C CA . HIS A 1 116 ? -1.988 -35.75 -8.938 1 92.19 116 HIS A CA 1
ATOM 899 C C . HIS A 1 116 ? -3.471 -36.094 -8.922 1 92.19 116 HIS A C 1
ATOM 901 O O . HIS A 1 116 ? -4.105 -36.188 -9.977 1 92.19 116 HIS A O 1
ATOM 907 N N . VAL A 1 117 ? -3.988 -36.375 -7.734 1 93.06 117 VAL A N 1
ATOM 908 C CA . VAL A 1 117 ? -5.426 -36.594 -7.629 1 93.06 117 VAL A CA 1
ATOM 909 C C . VAL A 1 117 ? -6.164 -35.281 -7.766 1 93.06 117 VAL A C 1
ATOM 911 O O . VAL A 1 117 ? -5.605 -34.219 -7.484 1 93.06 117 VAL A O 1
ATOM 914 N N . THR A 1 118 ? -7.418 -35.344 -8.25 1 92.88 118 THR A N 1
ATOM 915 C CA . THR A 1 118 ? -8.203 -34.094 -8.383 1 92.88 118 THR A CA 1
ATOM 916 C C . THR A 1 118 ? -9.695 -34.406 -8.227 1 92.88 118 THR A C 1
ATOM 918 O O . THR A 1 118 ? -10.164 -35.469 -8.633 1 92.88 118 THR A O 1
ATOM 921 N N . VAL A 1 119 ? -10.398 -33.469 -7.621 1 92.88 119 VAL A N 1
ATOM 922 C CA . VAL A 1 119 ? -11.852 -33.594 -7.484 1 92.88 119 VAL A CA 1
ATOM 923 C C . VAL A 1 119 ? -12.539 -33.062 -8.734 1 92.88 119 VAL A C 1
ATOM 925 O O . VAL A 1 119 ? -13.75 -33.219 -8.906 1 92.88 119 VAL A O 1
ATOM 928 N N . MET A 1 120 ? -11.82 -32.5 -9.656 1 92.06 120 MET A N 1
ATOM 929 C CA . MET A 1 120 ? -12.375 -31.953 -10.898 1 92.06 120 MET A CA 1
ATOM 930 C C . MET A 1 120 ? -12.867 -33.094 -11.805 1 92.06 120 MET A C 1
ATOM 932 O O . MET A 1 120 ? -13.695 -32.844 -12.695 1 92.06 120 MET A O 1
ATOM 936 N N . LEU A 1 121 ? -12.312 -34.219 -11.594 1 95.94 121 LEU A N 1
ATOM 937 C CA . LEU A 1 121 ? -12.695 -35.406 -12.344 1 95.94 121 LEU A CA 1
ATOM 938 C C . LEU A 1 121 ? -13.336 -36.438 -11.43 1 95.94 121 LEU A C 1
ATOM 940 O O . LEU A 1 121 ? -12.914 -36.625 -10.289 1 95.94 121 LEU A O 1
ATOM 944 N N . PRO A 1 122 ? -14.32 -37.125 -11.938 1 97.38 122 PRO A N 1
ATOM 945 C CA . PRO A 1 122 ? -14.93 -38.188 -11.117 1 97.38 122 PRO A CA 1
ATOM 946 C C . PRO A 1 122 ? -14.008 -39.406 -10.914 1 97.38 122 PRO A C 1
ATOM 948 O O . PRO A 1 122 ? -13.125 -39.625 -11.742 1 97.38 122 PRO A O 1
ATOM 951 N N . THR A 1 123 ? -14.281 -40.094 -9.828 1 97.62 123 THR A N 1
ATOM 952 C CA . THR A 1 123 ? -13.57 -41.344 -9.594 1 97.62 123 THR A CA 1
ATOM 953 C C . THR A 1 123 ? -13.703 -42.281 -10.797 1 97.62 123 THR A C 1
ATOM 955 O O . THR A 1 123 ? -14.797 -42.438 -11.336 1 97.62 123 THR A O 1
ATOM 958 N N . GLY A 1 124 ? -12.57 -42.781 -11.25 1 97.31 124 GLY A N 1
ATOM 959 C CA . GLY A 1 124 ? -12.562 -43.688 -12.391 1 97.31 124 GLY A CA 1
ATOM 960 C C . GLY A 1 124 ? -12.203 -42.969 -13.695 1 97.31 124 GLY A C 1
ATOM 961 O O . GLY A 1 124 ? -11.984 -43.625 -14.711 1 97.31 124 GLY A O 1
ATOM 962 N N . VAL A 1 125 ? -12.117 -41.719 -13.578 1 98.06 125 VAL A N 1
ATOM 963 C CA . VAL A 1 125 ? -11.766 -40.906 -14.75 1 98.06 125 VAL A CA 1
ATOM 964 C C . VAL A 1 125 ? -10.352 -40.375 -14.594 1 98.06 125 VAL A C 1
ATOM 966 O O . VAL A 1 125 ? -9.945 -40 -13.5 1 98.06 125 VAL A O 1
ATOM 969 N N . VAL A 1 126 ? -9.547 -40.469 -15.664 1 98.12 126 VAL A N 1
ATOM 970 C CA . VAL A 1 126 ? -8.227 -39.844 -15.68 1 98.12 126 VAL A CA 1
ATOM 971 C C . VAL A 1 126 ? -8.18 -38.75 -16.75 1 98.12 126 VAL A C 1
ATOM 973 O O . VAL A 1 126 ? -8.977 -38.781 -17.703 1 98.12 126 VAL A O 1
ATOM 976 N N . GLY A 1 127 ? -7.352 -37.781 -16.562 1 98.19 127 GLY A N 1
ATOM 977 C CA . GLY A 1 127 ? -7.32 -36.688 -17.5 1 98.19 127 GLY A CA 1
ATOM 978 C C . GLY A 1 127 ? -5.953 -36.031 -17.641 1 98.19 127 GLY A C 1
ATOM 979 O O . GLY A 1 127 ? -5.137 -36.125 -16.719 1 98.19 127 GLY A O 1
ATOM 980 N N . SER A 1 128 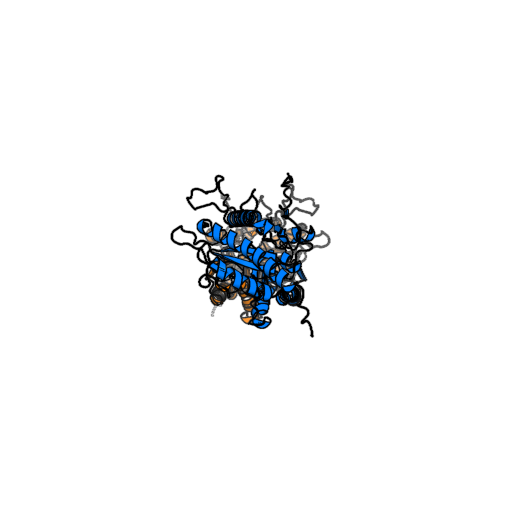? -5.691 -35.469 -18.734 1 97.88 128 SER A N 1
ATOM 981 C CA . SER A 1 128 ? -4.488 -34.719 -19.078 1 97.88 128 SER A CA 1
ATOM 982 C C . SER A 1 128 ? -4.66 -33.969 -20.391 1 97.88 128 SER A C 1
ATOM 984 O O . SER A 1 128 ? -5.785 -33.688 -20.812 1 97.88 128 SER A O 1
ATOM 986 N N . ARG A 1 129 ? -3.578 -33.531 -20.922 1 96.88 129 ARG A N 1
ATOM 987 C CA . ARG A 1 129 ? -3.545 -32.906 -22.234 1 96.88 129 ARG A CA 1
ATOM 988 C C . ARG A 1 129 ? -2.125 -32.875 -22.797 1 96.88 129 ARG A C 1
ATOM 990 O O . ARG A 1 129 ? -1.154 -32.969 -22.047 1 96.88 129 ARG A O 1
ATOM 997 N N . ALA A 1 130 ? -2.09 -32.812 -24.141 1 96.19 130 ALA A N 1
ATOM 998 C CA . ALA A 1 130 ? -0.792 -32.531 -24.75 1 96.19 130 ALA A CA 1
ATOM 999 C C . ALA A 1 130 ? -0.401 -31.078 -24.578 1 96.19 130 ALA A C 1
ATOM 1001 O O . ALA A 1 130 ? -1.256 -30.188 -24.625 1 96.19 130 ALA A O 1
ATOM 1002 N N . GLY A 1 131 ? 0.87 -30.812 -24.438 1 93.25 131 GLY A N 1
ATOM 1003 C CA . GLY A 1 131 ? 1.305 -29.438 -24.219 1 93.25 131 GLY A CA 1
ATOM 1004 C C . GLY A 1 131 ? 1.153 -28.984 -22.781 1 93.25 131 GLY A C 1
ATOM 1005 O O . GLY A 1 131 ? 1.252 -29.797 -21.859 1 93.25 131 GLY A O 1
ATOM 1006 N N . PRO A 1 132 ? 0.989 -27.688 -22.594 1 92.5 132 PRO A N 1
ATOM 1007 C CA . PRO A 1 132 ? 0.924 -27.156 -21.234 1 92.5 132 PRO A CA 1
ATOM 1008 C C . PRO A 1 132 ? -0.325 -27.609 -20.484 1 92.5 132 PRO A C 1
ATOM 1010 O O . PRO A 1 132 ? -1.446 -27.391 -20.953 1 92.5 132 PRO A O 1
ATOM 1013 N N . LEU A 1 133 ? -0.139 -28.234 -19.375 1 93.69 133 LEU A N 1
ATOM 1014 C CA . LEU A 1 133 ? -1.224 -28.688 -18.516 1 93.69 133 LEU A CA 1
ATOM 1015 C C . LEU A 1 133 ? -1.337 -27.797 -17.281 1 93.69 133 LEU A C 1
ATOM 1017 O O . LEU A 1 133 ? -2.441 -27.438 -16.859 1 93.69 133 LEU A O 1
ATOM 1021 N N . LEU A 1 134 ? -0.18 -27.5 -16.656 1 92.56 134 LEU A N 1
ATOM 1022 C CA . LEU A 1 134 ? -0.123 -26.641 -15.469 1 92.56 134 LEU A CA 1
ATOM 1023 C C . LEU A 1 134 ? 0.763 -25.438 -15.711 1 92.56 134 LEU A C 1
ATOM 1025 O O . LEU A 1 134 ? 1.793 -25.531 -16.375 1 92.56 134 LEU A O 1
ATOM 1029 N N . ALA A 1 135 ? 0.387 -24.344 -15.133 1 91.56 135 ALA A N 1
ATOM 1030 C CA . ALA A 1 135 ? 1.091 -23.094 -15.359 1 91.56 135 ALA A CA 1
ATOM 1031 C C . ALA A 1 135 ? 2.404 -23.047 -14.586 1 91.56 135 ALA A C 1
ATOM 1033 O O . ALA A 1 135 ? 2.531 -23.672 -13.531 1 91.56 135 ALA A O 1
ATOM 1034 N N . GLY A 1 136 ? 3.383 -22.328 -15.227 1 91 136 GLY A N 1
ATOM 1035 C CA . GLY A 1 136 ? 4.496 -21.875 -14.398 1 91 136 GLY A CA 1
ATOM 1036 C C . GLY A 1 136 ? 4.094 -20.859 -13.352 1 91 136 GLY A C 1
ATOM 1037 O O . GLY A 1 136 ? 3.068 -20.188 -13.492 1 91 136 GLY A O 1
ATOM 1038 N N . CYS A 1 137 ? 4.93 -20.766 -12.32 1 91.31 137 CYS A N 1
ATOM 1039 C CA . CYS A 1 137 ? 4.594 -19.859 -11.234 1 91.31 137 CYS A CA 1
ATOM 1040 C C . CYS A 1 137 ? 5.848 -19.25 -10.625 1 91.31 137 CYS A C 1
ATOM 1042 O O . CYS A 1 137 ? 6.828 -19.953 -10.367 1 91.31 137 CYS A O 1
ATOM 1044 N N . GLY A 1 138 ? 5.793 -18 -10.461 1 92.38 138 GLY A N 1
ATOM 1045 C CA . GLY A 1 138 ? 6.836 -17.266 -9.766 1 92.38 138 GLY A CA 1
ATOM 1046 C C . GLY A 1 138 ? 6.293 -16.203 -8.836 1 92.38 138 GLY A C 1
ATOM 1047 O O . GLY A 1 138 ? 5.164 -15.734 -9.008 1 92.38 138 GLY A O 1
ATOM 1048 N N . PHE A 1 139 ? 7.082 -15.922 -7.898 1 93.69 139 PHE A N 1
ATOM 1049 C CA . PHE A 1 139 ? 6.785 -14.828 -6.977 1 93.69 139 PHE A CA 1
ATOM 1050 C C . PHE A 1 139 ? 7.812 -13.711 -7.117 1 93.69 139 PHE A C 1
ATOM 1052 O O . PHE A 1 139 ? 8.938 -13.945 -7.57 1 93.69 139 PHE A O 1
ATOM 1059 N N . PHE A 1 140 ? 7.34 -12.5 -6.777 1 95.94 140 PHE A N 1
ATOM 1060 C CA . PHE A 1 140 ? 8.273 -11.383 -6.781 1 95.94 140 PHE A CA 1
ATOM 1061 C C . PHE A 1 140 ? 7.961 -10.406 -5.656 1 95.94 140 PHE A C 1
ATOM 1063 O O . PHE A 1 140 ? 6.82 -10.336 -5.195 1 95.94 140 PHE A O 1
ATOM 1070 N N . GLU A 1 141 ? 8.969 -9.781 -5.25 1 97.38 141 GLU A N 1
ATOM 1071 C CA . GLU A 1 141 ? 8.898 -8.641 -4.348 1 97.38 141 GLU A CA 1
ATOM 1072 C C . GLU A 1 141 ? 9.742 -7.48 -4.859 1 97.38 141 GLU A C 1
ATOM 1074 O O . GLU A 1 141 ? 10.875 -7.68 -5.316 1 97.38 141 GLU A O 1
ATOM 1079 N N . ALA A 1 142 ? 9.164 -6.352 -4.848 1 98.31 142 ALA A N 1
ATOM 1080 C CA . ALA A 1 142 ? 9.883 -5.16 -5.297 1 98.31 142 ALA A CA 1
ATOM 1081 C C . ALA A 1 142 ? 9.914 -4.094 -4.203 1 98.31 142 ALA A C 1
ATOM 1083 O O . ALA A 1 142 ? 8.922 -3.896 -3.492 1 98.31 142 ALA A O 1
ATOM 1084 N N . VAL A 1 143 ? 11.023 -3.51 -4.082 1 98.5 143 VAL A N 1
ATOM 1085 C CA . VAL A 1 143 ? 11.188 -2.363 -3.191 1 98.5 143 VAL A CA 1
ATOM 1086 C C . VAL A 1 143 ? 11.383 -1.094 -4.016 1 98.5 143 VAL A C 1
ATOM 1088 O O . VAL A 1 143 ? 12.32 -1.004 -4.816 1 98.5 143 VAL A O 1
ATOM 1091 N N . ILE A 1 144 ? 10.484 -0.178 -3.912 1 98.62 144 ILE A N 1
ATOM 1092 C CA . ILE A 1 144 ? 10.562 1.125 -4.562 1 98.62 144 ILE A CA 1
ATOM 1093 C C . ILE A 1 144 ? 11.016 2.18 -3.559 1 98.62 144 ILE A C 1
ATOM 1095 O O . ILE A 1 144 ? 10.352 2.412 -2.545 1 98.62 144 ILE A O 1
ATOM 1099 N N . THR A 1 145 ? 12.125 2.816 -3.857 1 98.06 145 THR A N 1
ATOM 1100 C CA . THR A 1 145 ? 12.766 3.717 -2.904 1 98.06 145 THR A CA 1
ATOM 1101 C C . THR A 1 145 ? 12.781 5.148 -3.436 1 98.06 145 THR A C 1
ATOM 1103 O O . THR A 1 145 ? 13.219 5.395 -4.562 1 98.06 145 THR A O 1
ATOM 1106 N N . GLY A 1 146 ? 12.273 6.035 -2.643 1 96.94 146 GLY A N 1
ATOM 1107 C CA . GLY A 1 146 ? 12.344 7.469 -2.887 1 96.94 146 GLY A CA 1
ATOM 1108 C C . GLY A 1 146 ? 13.109 8.219 -1.812 1 96.94 146 GLY A C 1
ATOM 1109 O O . GLY A 1 146 ? 14.211 7.828 -1.439 1 96.94 146 GLY A O 1
ATOM 1110 N N . VAL A 1 147 ? 12.602 9.414 -1.538 1 92.25 147 VAL A N 1
ATOM 1111 C CA . VAL A 1 147 ? 13.109 10.242 -0.447 1 92.25 147 VAL A CA 1
ATOM 1112 C C . VAL A 1 147 ? 11.945 10.711 0.432 1 92.25 147 VAL A C 1
ATOM 1114 O O . VAL A 1 147 ? 11.094 11.477 -0.011 1 92.25 147 VAL A O 1
ATOM 1117 N N . GLY A 1 148 ? 11.953 10.18 1.637 1 90 148 GLY A N 1
ATOM 1118 C CA . GLY A 1 148 ? 10.898 10.539 2.574 1 90 148 GLY A CA 1
ATOM 1119 C C . GLY A 1 148 ? 10.938 12 2.986 1 90 148 GLY A C 1
ATOM 1120 O O . GLY A 1 148 ? 11.938 12.688 2.766 1 90 148 GLY A O 1
ATOM 1121 N N . GLY A 1 149 ? 9.781 12.445 3.572 1 85.69 149 GLY A N 1
ATOM 1122 C CA . GLY A 1 149 ? 9.68 13.828 4.02 1 85.69 149 GLY A CA 1
ATOM 1123 C C . GLY A 1 149 ? 8.32 14.164 4.605 1 85.69 149 GLY A C 1
ATOM 1124 O O . GLY A 1 149 ? 7.465 13.297 4.742 1 85.69 149 GLY A O 1
ATOM 1125 N N . HIS A 1 150 ? 8.24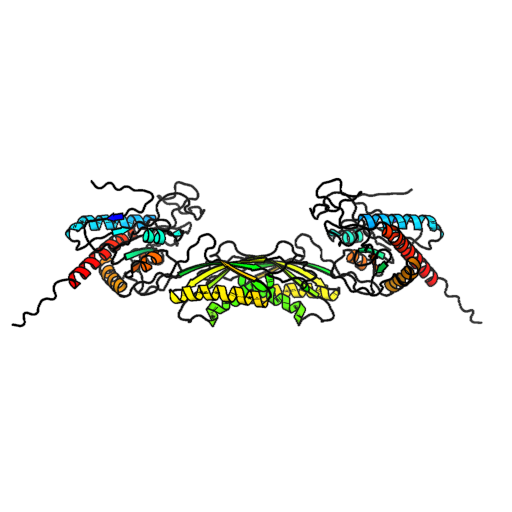2 15.461 5.02 1 83.81 150 HIS A N 1
ATOM 1126 C CA . HIS A 1 150 ? 6.98 15.945 5.582 1 83.81 150 HIS A CA 1
ATOM 1127 C C . HIS A 1 150 ? 5.898 16.031 4.512 1 83.81 150 HIS A C 1
ATOM 1129 O O . HIS A 1 150 ? 6.121 16.609 3.445 1 83.81 150 HIS A O 1
ATOM 1135 N N . ALA A 1 151 ? 4.707 15.516 4.77 1 87.94 151 ALA A N 1
ATOM 1136 C CA . ALA A 1 151 ? 3.629 15.398 3.789 1 87.94 151 ALA A CA 1
ATOM 1137 C C . ALA A 1 151 ? 3.098 16.766 3.393 1 87.94 151 ALA A C 1
ATOM 1139 O O . ALA A 1 151 ? 2.436 16.922 2.361 1 87.94 151 ALA A O 1
ATOM 1140 N N . ALA A 1 152 ? 3.379 17.781 4.195 1 81.5 152 ALA A N 1
ATOM 1141 C CA . ALA A 1 152 ? 2.906 19.141 3.922 1 81.5 152 ALA A CA 1
ATOM 1142 C C . ALA A 1 152 ? 3.764 19.812 2.859 1 81.5 152 ALA A C 1
ATOM 1144 O O . ALA A 1 152 ? 3.375 20.844 2.301 1 81.5 152 ALA A O 1
ATOM 1145 N N . ILE A 1 153 ? 4.883 19.312 2.576 1 81.62 153 ILE A N 1
ATOM 1146 C CA . ILE A 1 153 ? 5.793 19.891 1.595 1 81.62 153 ILE A CA 1
ATOM 1147 C C . ILE A 1 153 ? 6.289 18.812 0.643 1 81.62 153 ILE A C 1
ATOM 1149 O O . ILE A 1 153 ? 7.492 18.547 0.562 1 81.62 153 ILE A O 1
ATOM 1153 N N . PRO A 1 154 ? 5.477 18.328 -0.171 1 82.12 154 PRO A N 1
ATOM 1154 C CA . PRO A 1 154 ? 5.809 17.156 -0.978 1 82.12 154 PRO A CA 1
ATOM 1155 C C . PRO A 1 154 ? 6.906 17.422 -2.002 1 82.12 154 PRO A C 1
ATOM 1157 O O . PRO A 1 154 ? 7.598 16.5 -2.438 1 82.12 154 PRO A O 1
ATOM 1160 N N . HIS A 1 155 ? 7.145 18.688 -2.336 1 82.62 155 HIS A N 1
ATOM 1161 C CA . HIS A 1 155 ? 8.148 19.016 -3.346 1 82.62 155 HIS A CA 1
ATOM 1162 C C . HIS A 1 155 ? 9.555 18.75 -2.826 1 82.62 155 HIS A C 1
ATOM 1164 O O . HIS A 1 155 ? 10.508 18.672 -3.609 1 82.62 155 HIS A O 1
ATOM 1170 N N . SER A 1 156 ? 9.633 18.578 -1.544 1 84.62 156 SER A N 1
ATOM 1171 C CA . SER A 1 156 ? 10.93 18.297 -0.943 1 84.62 156 SER A CA 1
ATOM 1172 C C . SER A 1 156 ? 11.156 16.797 -0.801 1 84.62 156 SER A C 1
ATOM 1174 O O . SER A 1 156 ? 12.156 16.359 -0.213 1 84.62 156 SER A O 1
ATOM 1176 N N . SER A 1 157 ? 10.266 15.977 -1.328 1 88.94 157 SER A N 1
ATOM 1177 C CA . SER A 1 157 ? 10.352 14.523 -1.237 1 88.94 157 SER A CA 1
ATOM 1178 C C . SER A 1 157 ? 10.297 13.875 -2.619 1 88.94 157 SER A C 1
ATOM 1180 O O . SER A 1 157 ? 10.117 14.57 -3.625 1 88.94 157 SER A O 1
ATOM 1182 N N . VAL A 1 158 ? 10.664 12.656 -2.717 1 95.19 158 VAL A N 1
ATOM 1183 C CA . VAL A 1 158 ? 10.398 11.75 -3.828 1 95.19 158 VAL A CA 1
ATOM 1184 C C . VAL A 1 158 ? 9.477 10.633 -3.367 1 95.19 158 VAL A C 1
ATOM 1186 O O . VAL A 1 158 ? 9.906 9.711 -2.668 1 95.19 158 VAL A O 1
ATOM 1189 N N . ASP A 1 159 ? 8.242 10.68 -3.742 1 96.19 159 ASP A N 1
ATOM 1190 C CA . ASP A 1 159 ? 7.148 9.93 -3.123 1 96.19 159 ASP A CA 1
ATOM 1191 C C . ASP A 1 159 ? 7.078 8.508 -3.672 1 96.19 159 ASP A C 1
ATOM 1193 O O . ASP A 1 159 ? 6.625 8.289 -4.797 1 96.19 159 ASP A O 1
ATOM 1197 N N . PRO A 1 160 ? 7.43 7.531 -2.871 1 97.75 160 PRO A N 1
ATOM 1198 C CA . PRO A 1 160 ? 7.406 6.156 -3.383 1 97.75 160 PRO A CA 1
ATOM 1199 C C . PRO A 1 160 ? 5.996 5.57 -3.422 1 97.75 160 PRO A C 1
ATOM 1201 O O . PRO A 1 160 ? 5.77 4.543 -4.066 1 97.75 160 PRO A O 1
ATOM 1204 N N . VAL A 1 161 ? 5.008 6.145 -2.703 1 97.88 161 VAL A N 1
ATOM 1205 C CA . VAL A 1 161 ? 3.641 5.637 -2.725 1 97.88 161 VAL A CA 1
ATOM 1206 C C . VAL A 1 161 ? 3.029 5.859 -4.105 1 97.88 161 VAL A C 1
ATOM 1208 O O . VAL A 1 161 ? 2.424 4.949 -4.676 1 97.88 161 VAL A O 1
ATOM 1211 N N . VAL A 1 162 ? 3.215 7.031 -4.645 1 97.56 162 VAL A N 1
ATOM 1212 C CA . VAL A 1 162 ? 2.725 7.348 -5.98 1 97.56 162 VAL A CA 1
ATOM 1213 C C . VAL A 1 162 ? 3.453 6.496 -7.016 1 97.56 162 VAL A C 1
ATOM 1215 O O . VAL A 1 162 ? 2.828 5.941 -7.926 1 97.56 162 VAL A O 1
ATOM 1218 N N . ALA A 1 163 ? 4.762 6.395 -6.855 1 98.12 163 ALA A N 1
ATOM 1219 C CA . ALA A 1 163 ? 5.562 5.594 -7.781 1 98.12 163 ALA A CA 1
ATOM 1220 C C . ALA A 1 163 ? 5.098 4.141 -7.793 1 98.12 163 ALA A C 1
ATOM 1222 O O . ALA A 1 163 ? 4.855 3.568 -8.859 1 98.12 163 ALA A O 1
ATOM 1223 N N . ALA A 1 164 ? 4.957 3.562 -6.625 1 98.62 164 ALA A N 1
ATOM 1224 C CA . ALA A 1 164 ? 4.551 2.164 -6.508 1 98.62 164 ALA A CA 1
ATOM 1225 C C . ALA A 1 164 ? 3.143 1.954 -7.055 1 98.62 164 ALA A C 1
ATOM 1227 O O . ALA A 1 164 ? 2.857 0.928 -7.68 1 98.62 164 ALA A O 1
ATOM 1228 N N . SER A 1 165 ? 2.232 2.887 -6.754 1 98.5 165 SER A N 1
ATOM 1229 C CA . SER A 1 165 ? 0.886 2.805 -7.312 1 98.5 165 SER A CA 1
ATOM 1230 C C . SER A 1 165 ? 0.92 2.793 -8.836 1 98.5 165 SER A C 1
ATOM 1232 O O . SER A 1 165 ? 0.179 2.041 -9.477 1 98.5 165 SER A O 1
ATOM 1234 N N . SER A 1 166 ? 1.725 3.631 -9.43 1 98.19 166 SER A N 1
ATOM 1235 C CA . SER A 1 166 ? 1.891 3.658 -10.883 1 98.19 166 SER A CA 1
ATOM 1236 C C . SER A 1 166 ? 2.447 2.338 -11.398 1 98.19 166 SER A C 1
ATOM 1238 O O . SER A 1 166 ? 2.053 1.867 -12.469 1 98.19 166 SER A O 1
ATOM 1240 N N . VAL A 1 167 ? 3.381 1.764 -10.648 1 98.38 167 VAL A N 1
ATOM 1241 C CA . VAL A 1 167 ? 3.961 0.475 -11.008 1 98.38 167 VAL A CA 1
ATOM 1242 C C . VAL A 1 167 ? 2.867 -0.589 -11.055 1 98.38 167 VAL A C 1
ATOM 1244 O O . VAL A 1 167 ? 2.781 -1.357 -12.016 1 98.38 167 VAL A O 1
ATOM 1247 N N . VAL A 1 168 ? 2.039 -0.676 -10.047 1 98.38 168 VAL A N 1
ATOM 1248 C CA . VAL A 1 168 ? 0.962 -1.658 -9.969 1 98.38 168 VAL A CA 1
ATOM 1249 C C . VAL A 1 168 ? 0.076 -1.551 -11.211 1 98.38 168 VAL A C 1
ATOM 1251 O O . VAL A 1 168 ? -0.236 -2.561 -11.852 1 98.38 168 VAL A O 1
ATOM 1254 N N . LEU A 1 169 ? -0.281 -0.344 -11.578 1 97.25 169 LEU A N 1
ATOM 1255 C CA . LEU A 1 169 ? -1.165 -0.142 -12.719 1 97.25 169 LEU A CA 1
ATOM 1256 C C . LEU A 1 169 ? -0.454 -0.487 -14.023 1 97.25 169 LEU A C 1
ATOM 1258 O O . LEU A 1 169 ? -1.056 -1.071 -14.93 1 97.25 169 LEU A O 1
ATOM 1262 N N . SER A 1 170 ? 0.807 -0.132 -14.133 1 96.88 170 SER A N 1
ATOM 1263 C CA . SER A 1 170 ? 1.571 -0.433 -15.336 1 96.88 170 SER A CA 1
ATOM 1264 C C . SER A 1 170 ? 1.729 -1.938 -15.531 1 96.88 170 SER A C 1
ATOM 1266 O O . SER A 1 170 ? 1.743 -2.424 -16.672 1 96.88 170 SER A O 1
ATOM 1268 N N . LEU A 1 171 ? 1.857 -2.688 -14.477 1 96.69 171 LEU A N 1
ATOM 1269 C CA . LEU A 1 171 ? 2.01 -4.137 -14.555 1 96.69 171 LEU A CA 1
ATOM 1270 C C . LEU A 1 171 ? 0.757 -4.785 -15.133 1 96.69 171 LEU A C 1
ATOM 1272 O O . LEU A 1 171 ? 0.833 -5.848 -15.758 1 96.69 171 LEU A O 1
ATOM 1276 N N . GLN A 1 172 ? -0.405 -4.191 -14.938 1 91.75 172 GLN A N 1
ATOM 1277 C CA . GLN A 1 172 ? -1.637 -4.723 -15.516 1 91.75 172 GLN A CA 1
ATOM 1278 C C . GLN A 1 172 ? -1.567 -4.742 -17.047 1 91.75 172 GLN A C 1
ATOM 1280 O O . GLN A 1 172 ? -2.168 -5.609 -17.688 1 91.75 172 GLN A O 1
ATOM 1285 N N . SER A 1 173 ? -0.853 -3.814 -17.578 1 89.44 173 SER A N 1
ATOM 1286 C CA . SER A 1 173 ? -0.786 -3.678 -19.031 1 89.44 173 SER A CA 1
ATOM 1287 C C . SER A 1 173 ? 0.094 -4.758 -19.656 1 89.44 173 SER A C 1
ATOM 1289 O O . SER A 1 173 ? 0.025 -5.012 -20.859 1 89.44 173 SER A O 1
ATOM 1291 N N . LEU A 1 174 ? 1.004 -5.375 -18.859 1 88.88 174 LEU A N 1
ATOM 1292 C CA . LEU A 1 174 ? 1.816 -6.469 -19.391 1 88.88 174 LEU A CA 1
ATOM 1293 C C . LEU A 1 174 ? 0.936 -7.582 -19.953 1 88.88 174 LEU A C 1
ATOM 1295 O O . LEU A 1 174 ? 1.213 -8.109 -21.031 1 88.88 174 LEU A O 1
ATOM 1299 N N . VAL A 1 175 ? -0.104 -7.938 -19.219 1 81.69 175 VAL A N 1
ATOM 1300 C CA . VAL A 1 175 ? -0.998 -9.031 -19.594 1 81.69 175 VAL A CA 1
ATOM 1301 C C . VAL A 1 175 ? -1.943 -8.562 -20.703 1 81.69 175 VAL A C 1
ATOM 1303 O O . VAL A 1 175 ? -2.172 -9.281 -21.672 1 81.69 175 VAL A O 1
ATOM 1306 N N . SER A 1 176 ? -2.389 -7.297 -20.656 1 74.69 176 SER A N 1
ATOM 1307 C CA . SER A 1 176 ? -3.438 -6.828 -21.562 1 74.69 176 SER A CA 1
ATOM 1308 C C . SER A 1 176 ? -2.859 -6.363 -22.891 1 74.69 176 SER A C 1
ATOM 1310 O O . SER A 1 176 ? -3.537 -6.418 -23.922 1 74.69 176 SER A O 1
ATOM 1312 N N . ARG A 1 177 ? -1.582 -6.023 -22.891 1 70.31 177 ARG A N 1
ATOM 1313 C CA . ARG A 1 177 ? -1.102 -5.344 -24.094 1 70.31 177 ARG A CA 1
ATOM 1314 C C . ARG A 1 177 ? 0.104 -6.066 -24.688 1 70.31 177 ARG A C 1
ATOM 1316 O O . ARG A 1 177 ? 0.383 -5.938 -25.875 1 70.31 177 ARG A O 1
ATOM 1323 N N . GLU A 1 178 ? 0.787 -6.836 -23.922 1 76.12 178 GLU A N 1
ATOM 1324 C CA . GLU A 1 178 ? 2.033 -7.402 -24.438 1 76.12 178 GLU A CA 1
ATOM 1325 C C . GLU A 1 178 ? 1.906 -8.906 -24.656 1 76.12 178 GLU A C 1
ATOM 1327 O O . GLU A 1 178 ? 2.699 -9.5 -25.391 1 76.12 178 GLU A O 1
ATOM 1332 N N . ALA A 1 179 ? 0.954 -9.531 -24.016 1 69.94 179 ALA A N 1
ATOM 1333 C CA . ALA A 1 179 ? 0.827 -10.984 -24.094 1 69.94 179 ALA A CA 1
ATOM 1334 C C . ALA A 1 179 ? -0.019 -11.391 -25.297 1 69.94 179 ALA A C 1
ATOM 1336 O O . ALA A 1 179 ? -0.973 -10.703 -25.656 1 69.94 179 ALA A O 1
ATOM 1337 N N . ASP A 1 180 ? 0.469 -12.461 -25.969 1 69.62 180 ASP A N 1
ATOM 1338 C CA . ASP A 1 180 ? -0.413 -13.125 -26.922 1 69.62 180 ASP A CA 1
ATOM 1339 C C . ASP A 1 180 ? -1.706 -13.578 -26.25 1 69.62 180 ASP A C 1
ATOM 1341 O O . ASP A 1 180 ? -1.672 -14.258 -25.219 1 69.62 180 ASP A O 1
ATOM 1345 N N . PRO A 1 181 ? -2.834 -13.133 -26.781 1 66.38 181 PRO A N 1
ATOM 1346 C CA . PRO A 1 181 ? -4.102 -13.492 -26.141 1 66.38 181 PRO A CA 1
ATOM 1347 C C . PRO A 1 181 ? -4.305 -15 -26.016 1 66.38 181 PRO A C 1
ATOM 1349 O O . PRO A 1 181 ? -5.102 -15.461 -25.203 1 66.38 181 PRO A O 1
ATOM 1352 N N . LEU A 1 182 ? -3.59 -15.719 -26.781 1 65.31 182 LEU A N 1
ATOM 1353 C CA . LEU A 1 182 ? -3.707 -17.172 -26.719 1 65.31 182 LEU A CA 1
ATOM 1354 C C . LEU A 1 182 ? -2.791 -17.75 -25.656 1 65.31 182 LEU A C 1
ATOM 1356 O O . LEU A 1 182 ? -2.949 -18.906 -25.25 1 65.31 182 LEU A O 1
ATOM 1360 N N . ASP A 1 183 ? -1.802 -16.922 -25.25 1 73.81 183 ASP A N 1
ATOM 1361 C CA . ASP A 1 183 ? -0.902 -17.312 -24.156 1 73.81 183 ASP A CA 1
ATOM 1362 C C . ASP A 1 183 ? -1.395 -16.766 -22.828 1 73.81 183 ASP A C 1
ATOM 1364 O O . ASP A 1 183 ? -1.125 -15.609 -22.469 1 73.81 183 ASP A O 1
ATOM 1368 N N . SER A 1 184 ? -2.113 -17.547 -22.234 1 79.94 184 SER A N 1
ATOM 1369 C CA . SER A 1 184 ? -2.686 -17.109 -20.953 1 79.94 184 SER A CA 1
ATOM 1370 C C . SER A 1 184 ? -1.594 -16.781 -19.953 1 79.94 184 SER A C 1
ATOM 1372 O O . SER A 1 184 ? -0.691 -17.578 -19.719 1 79.94 184 SER A O 1
ATOM 1374 N N . GLN A 1 185 ? -1.481 -15.484 -19.562 1 87.62 185 GLN A N 1
ATOM 1375 C CA . GLN A 1 185 ? -0.556 -15.008 -18.547 1 87.62 185 GLN A CA 1
ATOM 1376 C C . GLN A 1 185 ? -1.294 -14.25 -17.438 1 87.62 185 GLN A C 1
ATOM 1378 O O . GLN A 1 185 ? -2.363 -13.68 -17.672 1 87.62 185 GLN A O 1
ATOM 1383 N N . VAL A 1 186 ? -0.753 -14.359 -16.266 1 90.12 186 VAL A N 1
ATOM 1384 C CA . VAL A 1 186 ? -1.317 -13.641 -15.133 1 90.12 186 VAL A CA 1
ATOM 1385 C C . VAL A 1 186 ? -0.202 -12.945 -14.359 1 90.12 186 VAL A C 1
ATOM 1387 O O . VAL A 1 186 ? 0.88 -13.508 -14.172 1 90.12 186 VAL A O 1
ATOM 1390 N N . VAL A 1 187 ? -0.398 -11.688 -14.078 1 94.06 187 VAL A N 1
ATOM 1391 C CA . VAL A 1 187 ? 0.419 -10.938 -13.125 1 94.06 187 VAL A CA 1
ATOM 1392 C C . VAL A 1 187 ? -0.476 -10.297 -12.07 1 94.06 187 VAL A C 1
ATOM 1394 O O . VAL A 1 187 ? -1.343 -9.484 -12.391 1 94.06 187 VAL A O 1
ATOM 1397 N N . THR A 1 188 ? -0.296 -10.688 -10.844 1 94.19 188 THR A N 1
ATOM 1398 C CA . THR A 1 188 ? -1.119 -10.148 -9.766 1 94.19 188 THR A CA 1
ATOM 1399 C C . THR A 1 188 ? -0.247 -9.57 -8.656 1 94.19 188 THR A C 1
ATOM 1401 O O . THR A 1 188 ? 0.661 -10.242 -8.156 1 94.19 188 THR A O 1
ATOM 1404 N N . VAL A 1 189 ? -0.45 -8.312 -8.344 1 97.31 189 VAL A N 1
ATOM 1405 C CA . VAL A 1 189 ? 0.163 -7.715 -7.168 1 97.31 189 VAL A CA 1
ATOM 1406 C C . VAL A 1 189 ? -0.772 -7.859 -5.969 1 97.31 189 VAL A C 1
ATOM 1408 O O . VAL A 1 189 ? -1.843 -7.246 -5.93 1 97.31 189 VAL A O 1
ATOM 1411 N N . THR A 1 190 ? -0.32 -8.617 -4.984 1 96.25 190 THR A N 1
ATOM 1412 C CA . THR A 1 190 ? -1.209 -8.969 -3.885 1 96.25 190 THR A CA 1
ATOM 1413 C C . THR A 1 190 ? -0.819 -8.227 -2.611 1 96.25 190 THR A C 1
ATOM 1415 O O . THR A 1 190 ? -1.598 -8.172 -1.657 1 96.25 190 THR A O 1
ATOM 1418 N N . ARG A 1 191 ? 0.374 -7.699 -2.617 1 96.75 191 ARG A N 1
ATOM 1419 C CA . ARG A 1 191 ? 0.899 -7.035 -1.429 1 96.75 191 ARG A CA 1
ATOM 1420 C C . ARG A 1 191 ? 1.331 -5.605 -1.747 1 96.75 191 ARG A C 1
ATOM 1422 O O . ARG A 1 191 ? 1.942 -5.355 -2.787 1 96.75 191 ARG A O 1
ATOM 1429 N N . PHE A 1 192 ? 1.027 -4.688 -0.89 1 98.19 192 PHE A N 1
ATOM 1430 C CA . PHE A 1 192 ? 1.442 -3.291 -0.907 1 98.19 192 PHE A CA 1
ATOM 1431 C C . PHE A 1 192 ? 1.625 -2.764 0.511 1 98.19 192 PHE A C 1
ATOM 1433 O O . PHE A 1 192 ? 0.674 -2.73 1.294 1 98.19 192 PHE A O 1
ATOM 1440 N N . ARG A 1 193 ? 2.85 -2.355 0.817 1 97.31 193 ARG A N 1
ATOM 1441 C CA . ARG A 1 193 ? 3.15 -1.868 2.158 1 97.31 193 ARG A CA 1
ATOM 1442 C C . ARG A 1 193 ? 4.004 -0.605 2.104 1 97.31 193 ARG A C 1
ATOM 1444 O O . ARG A 1 193 ? 5.16 -0.648 1.674 1 97.31 193 ARG A O 1
ATOM 1451 N N . GLY A 1 194 ? 3.4 0.436 2.553 1 95.75 194 GLY A N 1
ATOM 1452 C CA . GLY A 1 194 ? 4.137 1.69 2.6 1 95.75 194 GLY A CA 1
ATOM 1453 C C . GLY A 1 194 ? 3.604 2.654 3.645 1 95.75 194 GLY A C 1
ATOM 1454 O 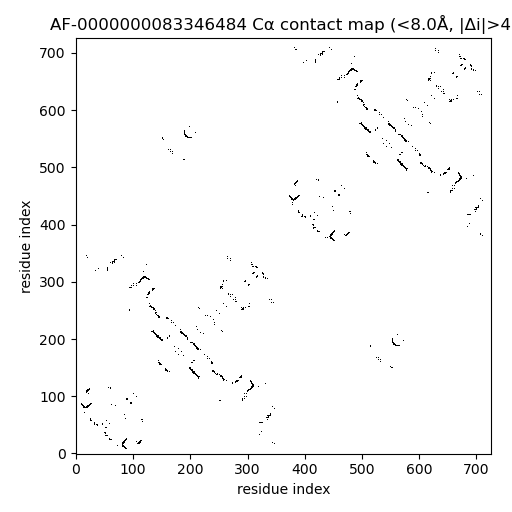O . GLY A 1 194 ? 2.391 2.834 3.768 1 95.75 194 GLY A O 1
ATOM 1455 N N . GLY A 1 195 ? 4.59 3.139 4.461 1 91.75 195 GLY A N 1
ATOM 1456 C CA . GLY A 1 195 ? 4.27 4.258 5.332 1 91.75 195 GLY A CA 1
ATOM 1457 C C . GLY A 1 195 ? 3.652 3.832 6.648 1 91.75 195 GLY A C 1
ATOM 1458 O O . GLY A 1 195 ? 3.049 2.762 6.738 1 91.75 195 GLY A O 1
ATOM 1459 N N . GLY A 1 196 ? 3.848 4.641 7.648 1 88.62 196 GLY A N 1
ATOM 1460 C CA . GLY A 1 196 ? 3.285 4.461 8.977 1 88.62 196 GLY A CA 1
ATOM 1461 C C . GLY A 1 196 ? 2.49 5.66 9.461 1 88.62 196 GLY A C 1
ATOM 1462 O O . GLY A 1 196 ? 1.298 5.551 9.742 1 88.62 196 GLY A O 1
ATOM 1463 N N . ALA A 1 197 ? 3.076 6.836 9.406 1 87.81 197 ALA A N 1
ATOM 1464 C CA . ALA A 1 197 ? 2.461 8.07 9.875 1 87.81 197 ALA A CA 1
ATOM 1465 C C . ALA A 1 197 ? 1.612 8.711 8.781 1 87.81 197 ALA A C 1
ATOM 1467 O O . ALA A 1 197 ? 1.915 8.57 7.594 1 87.81 197 ALA A O 1
ATOM 1468 N N . PHE A 1 198 ? 0.591 9.398 9.141 1 90.88 198 PHE A N 1
ATOM 1469 C CA . PHE A 1 198 ? -0.308 10.047 8.195 1 90.88 198 PHE A CA 1
ATOM 1470 C C . PHE A 1 198 ? 0.345 11.289 7.586 1 90.88 198 PHE A C 1
ATOM 1472 O O . PHE A 1 198 ? -0.092 11.773 6.543 1 90.88 198 PHE A O 1
ATOM 1479 N N . ASN A 1 199 ? 1.36 11.781 8.25 1 88.06 199 ASN A N 1
ATOM 1480 C CA . ASN A 1 199 ? 1.915 13.055 7.801 1 88.06 199 ASN A CA 1
ATOM 1481 C C . ASN A 1 199 ? 3.355 12.898 7.324 1 88.06 199 ASN A C 1
ATOM 1483 O O . ASN A 1 199 ? 4.086 13.891 7.203 1 88.06 199 ASN A O 1
ATOM 1487 N N . VAL A 1 200 ? 3.775 11.758 7.102 1 90.38 200 VAL A N 1
ATOM 1488 C CA . VAL A 1 200 ? 5.148 11.523 6.668 1 90.38 200 VAL A CA 1
ATOM 1489 C C . VAL A 1 200 ? 5.152 10.648 5.414 1 90.38 200 VAL A C 1
ATOM 1491 O O . VAL A 1 200 ? 4.586 9.555 5.41 1 90.38 200 VAL A O 1
ATOM 1494 N N . ILE A 1 201 ? 5.707 11.164 4.375 1 92.88 201 ILE A N 1
ATOM 1495 C CA . ILE A 1 201 ? 5.973 10.352 3.193 1 92.88 201 ILE A CA 1
ATOM 1496 C C . ILE A 1 201 ? 7.078 9.344 3.494 1 92.88 201 ILE A C 1
ATOM 1498 O O . ILE A 1 201 ? 8.148 9.719 3.988 1 92.88 201 ILE A O 1
ATOM 1502 N N . PRO A 1 202 ? 6.84 8.062 3.285 1 94.56 202 PRO A N 1
ATOM 1503 C CA . PRO A 1 202 ? 7.863 7.062 3.615 1 94.56 202 PRO A CA 1
ATOM 1504 C C . PRO A 1 202 ? 9.062 7.117 2.678 1 94.56 202 PRO A C 1
ATOM 1506 O O . PRO A 1 202 ? 8.984 7.703 1.596 1 94.56 202 PRO A O 1
ATOM 1509 N N . ASP A 1 203 ? 10.156 6.504 3.135 1 95.31 203 ASP A N 1
ATOM 1510 C CA . ASP A 1 203 ? 11.375 6.438 2.328 1 95.31 203 ASP A CA 1
ATOM 1511 C C . ASP A 1 203 ? 11.234 5.406 1.213 1 95.31 203 ASP A C 1
ATOM 1513 O O . ASP A 1 203 ? 11.898 5.508 0.179 1 95.31 203 ASP A O 1
ATOM 1517 N N . SER A 1 204 ? 10.414 4.395 1.502 1 97.5 204 SER A N 1
ATOM 1518 C CA . SER A 1 204 ? 10.273 3.314 0.53 1 97.5 204 SER A CA 1
ATOM 1519 C C . SER A 1 204 ? 8.945 2.594 0.69 1 97.5 204 SER A C 1
ATOM 1521 O O . SER A 1 204 ? 8.258 2.76 1.703 1 97.5 204 SER A O 1
ATOM 1523 N N . VAL A 1 205 ? 8.539 1.891 -0.363 1 98.06 205 VAL A N 1
ATOM 1524 C CA . VAL A 1 205 ? 7.352 1.042 -0.416 1 98.06 205 VAL A CA 1
ATOM 1525 C C . VAL A 1 205 ? 7.73 -0.341 -0.943 1 98.06 205 VAL A C 1
ATOM 1527 O O . VAL A 1 205 ? 8.602 -0.466 -1.807 1 98.06 205 VAL A O 1
ATOM 1530 N N . THR A 1 206 ? 7.141 -1.354 -0.364 1 98.19 206 THR A N 1
ATOM 1531 C CA . THR A 1 206 ? 7.332 -2.719 -0.843 1 98.19 206 THR A CA 1
ATOM 1532 C C . THR A 1 206 ? 6.043 -3.264 -1.452 1 98.19 206 THR A C 1
ATOM 1534 O O . THR A 1 206 ? 4.973 -3.156 -0.852 1 98.19 206 THR A O 1
ATOM 1537 N N . ILE A 1 207 ? 6.172 -3.816 -2.658 1 98.25 207 ILE A N 1
ATOM 1538 C CA . ILE A 1 207 ? 5.047 -4.52 -3.27 1 98.25 207 ILE A CA 1
ATOM 1539 C C . ILE A 1 207 ? 5.441 -5.961 -3.568 1 98.25 207 ILE A C 1
ATOM 1541 O O . ILE A 1 207 ? 6.629 -6.289 -3.617 1 98.25 207 ILE A O 1
ATOM 1545 N N . GLY A 1 208 ? 4.5 -6.781 -3.646 1 97.06 208 GLY A N 1
ATOM 1546 C CA . GLY A 1 208 ? 4.734 -8.18 -3.945 1 97.06 208 GLY A CA 1
ATOM 1547 C C . GLY A 1 208 ? 3.562 -8.852 -4.637 1 97.06 208 GLY A C 1
ATOM 1548 O O . GLY A 1 208 ? 2.432 -8.367 -4.559 1 97.06 208 GLY A O 1
ATOM 1549 N N . GLY A 1 209 ? 3.891 -9.953 -5.281 1 95.56 209 GLY A N 1
ATOM 1550 C CA . GLY A 1 209 ? 2.852 -10.68 -6 1 95.56 209 GLY A CA 1
ATOM 1551 C C . GLY A 1 209 ? 3.363 -11.93 -6.68 1 95.56 209 GLY A C 1
ATOM 1552 O O . GLY A 1 209 ? 4.344 -12.531 -6.234 1 95.56 209 GLY A O 1
ATOM 1553 N N . THR A 1 210 ? 2.516 -12.383 -7.629 1 93.62 210 THR A N 1
ATOM 1554 C CA . THR A 1 210 ? 2.82 -13.617 -8.344 1 93.62 210 THR A CA 1
ATOM 1555 C C . THR A 1 210 ? 2.535 -13.461 -9.836 1 93.62 210 THR A C 1
ATOM 1557 O O . THR A 1 210 ? 1.844 -12.531 -10.25 1 93.62 210 THR A O 1
ATOM 1560 N N . PHE A 1 211 ? 3.193 -14.273 -10.562 1 93.81 211 PHE A N 1
ATOM 1561 C CA . PHE A 1 211 ? 2.951 -14.32 -12 1 93.81 211 PHE A CA 1
ATOM 1562 C C . PHE A 1 211 ? 2.949 -15.758 -12.5 1 93.81 211 PHE A C 1
ATOM 1564 O O . PHE A 1 211 ? 3.629 -16.625 -11.938 1 93.81 211 PHE A O 1
ATOM 1571 N N . ARG A 1 212 ? 2.172 -16 -13.539 1 92.31 212 ARG A N 1
ATOM 1572 C CA . ARG A 1 212 ? 1.984 -17.344 -14.094 1 92.31 212 ARG A CA 1
ATOM 1573 C C . ARG A 1 212 ? 1.897 -17.297 -15.617 1 92.31 212 ARG A C 1
ATOM 1575 O O . ARG A 1 212 ? 1.41 -16.328 -16.188 1 92.31 212 ARG A O 1
ATOM 1582 N N . CYS A 1 213 ? 2.393 -18.328 -16.203 1 91.06 213 CYS A N 1
ATOM 1583 C CA . CYS A 1 213 ? 2.389 -18.484 -17.656 1 91.06 213 CYS A CA 1
ATOM 1584 C C . CYS A 1 213 ? 2.398 -19.953 -18.047 1 91.06 213 CYS A C 1
ATOM 1586 O O . CYS A 1 213 ? 2.949 -20.781 -17.328 1 91.06 213 CYS A O 1
ATOM 1588 N N . PHE A 1 214 ? 1.865 -20.281 -19.234 1 89.5 214 PHE A N 1
ATOM 1589 C CA . PHE A 1 214 ? 1.75 -21.672 -19.672 1 89.5 214 PHE A CA 1
ATOM 1590 C C . PHE A 1 214 ? 2.91 -22.062 -20.578 1 89.5 214 PHE A C 1
ATOM 1592 O O . PHE A 1 214 ? 3.062 -23.219 -20.938 1 89.5 214 PHE A O 1
ATOM 1599 N N . SER A 1 215 ? 3.689 -21.156 -20.984 1 86.62 215 SER A N 1
ATOM 1600 C CA . SER A 1 215 ? 4.855 -21.469 -21.797 1 86.62 215 SER A CA 1
ATOM 1601 C C . SER A 1 215 ? 6.148 -21.062 -21.094 1 86.62 215 SER A C 1
ATOM 1603 O O . SER A 1 215 ? 6.195 -20.047 -20.406 1 86.62 215 SER A O 1
ATOM 1605 N N . ALA A 1 216 ? 7.207 -21.922 -21.312 1 84.75 216 ALA A N 1
ATOM 1606 C CA . ALA A 1 216 ? 8.5 -21.609 -20.703 1 84.75 216 ALA A CA 1
ATOM 1607 C C . ALA A 1 216 ? 9.055 -20.297 -21.219 1 84.75 216 ALA A C 1
ATOM 1609 O O . ALA A 1 216 ? 9.609 -19.5 -20.438 1 84.75 216 ALA A O 1
ATOM 1610 N N . GLU A 1 217 ? 8.961 -20.109 -22.484 1 87.31 217 GLU A N 1
ATOM 1611 C CA . GLU A 1 217 ? 9.422 -18.859 -23.094 1 87.31 217 GLU A CA 1
ATOM 1612 C C . GLU A 1 217 ? 8.648 -17.672 -22.547 1 87.31 217 GLU A C 1
ATOM 1614 O O . GLU A 1 217 ? 9.242 -16.641 -22.203 1 87.31 217 GLU A O 1
ATOM 1619 N N . GLY A 1 218 ? 7.359 -17.812 -22.469 1 88.31 218 GLY A N 1
ATOM 1620 C CA . GLY A 1 218 ? 6.523 -16.75 -21.922 1 88.31 218 GLY A CA 1
ATOM 1621 C C . GLY A 1 218 ? 6.816 -16.453 -20.453 1 88.31 218 GLY A C 1
ATOM 1622 O O . GLY A 1 218 ? 6.816 -15.289 -20.047 1 88.31 218 GLY A O 1
ATOM 1623 N N . PHE A 1 219 ? 7.047 -17.469 -19.797 1 90.44 219 PHE A N 1
ATOM 1624 C CA . PHE A 1 219 ? 7.34 -17.344 -18.375 1 90.44 219 PHE A CA 1
ATOM 1625 C C . PHE A 1 219 ? 8.617 -16.547 -18.156 1 90.44 219 PHE A C 1
ATOM 1627 O O . PHE A 1 219 ? 8.641 -15.633 -17.328 1 90.44 219 PHE A O 1
ATOM 1634 N N . THR A 1 220 ? 9.656 -16.906 -18.844 1 91.06 220 THR A N 1
ATOM 1635 C CA . THR A 1 220 ? 10.93 -16.203 -18.75 1 91.06 220 THR A CA 1
ATOM 1636 C C . THR A 1 220 ? 10.789 -14.766 -19.203 1 91.06 220 THR A C 1
ATOM 1638 O O . THR A 1 220 ? 11.328 -13.852 -18.594 1 91.06 220 THR A O 1
ATOM 1641 N N . ARG A 1 221 ? 10.094 -14.562 -20.25 1 92.44 221 ARG A N 1
ATOM 1642 C CA . ARG A 1 221 ? 9.859 -13.219 -20.766 1 92.44 221 ARG A CA 1
ATOM 1643 C C . ARG A 1 221 ? 9.086 -12.375 -19.766 1 92.44 221 ARG A C 1
ATOM 1645 O O . ARG A 1 221 ? 9.414 -11.203 -19.547 1 92.44 221 ARG A O 1
ATOM 1652 N N . LEU A 1 222 ? 8.07 -12.945 -19.219 1 93.31 222 LEU A N 1
ATOM 1653 C CA . LEU A 1 222 ? 7.234 -12.242 -18.25 1 93.31 222 LEU A CA 1
ATOM 1654 C C . LEU A 1 222 ? 8.047 -11.812 -17.031 1 93.31 222 LEU A C 1
ATOM 1656 O O . LEU A 1 222 ? 7.891 -10.688 -16.547 1 93.31 222 LEU A O 1
ATOM 1660 N N . LYS A 1 223 ? 8.859 -12.68 -16.578 1 94.69 223 LYS A N 1
ATOM 1661 C CA . LYS A 1 223 ? 9.75 -12.359 -15.469 1 94.69 223 LYS A CA 1
ATOM 1662 C C . LYS A 1 223 ? 10.609 -11.141 -15.789 1 94.69 223 LYS A C 1
ATOM 1664 O O . LYS A 1 223 ? 10.711 -10.211 -14.992 1 94.69 223 LYS A O 1
ATOM 1669 N N . ARG A 1 224 ? 11.25 -11.18 -16.891 1 96 224 ARG A N 1
ATOM 1670 C CA . ARG A 1 224 ? 12.109 -10.078 -17.328 1 96 224 ARG A CA 1
ATOM 1671 C C . ARG A 1 224 ? 11.32 -8.781 -17.453 1 96 224 ARG A C 1
ATOM 1673 O O . ARG A 1 224 ? 11.773 -7.727 -17.016 1 96 224 ARG A O 1
ATOM 1680 N N . ARG A 1 225 ? 10.148 -8.836 -18.078 1 96.06 225 ARG A N 1
ATOM 1681 C CA . ARG A 1 225 ? 9.32 -7.652 -18.312 1 96.06 225 ARG A CA 1
ATOM 1682 C C . ARG A 1 225 ? 8.844 -7.051 -16.984 1 96.06 225 ARG A C 1
ATOM 1684 O O . ARG A 1 225 ? 8.742 -5.828 -16.859 1 96.06 225 ARG A O 1
ATOM 1691 N N . ILE A 1 226 ? 8.477 -7.902 -16.031 1 97.31 226 ILE A N 1
ATOM 1692 C CA . ILE A 1 226 ? 8.07 -7.414 -14.719 1 97.31 226 ILE A CA 1
ATOM 1693 C C . ILE A 1 226 ? 9.18 -6.543 -14.125 1 97.31 226 ILE A C 1
ATOM 1695 O O . ILE A 1 226 ? 8.922 -5.426 -13.672 1 97.31 226 ILE A O 1
ATOM 1699 N N . GLU A 1 227 ? 10.359 -7.047 -14.18 1 97.88 227 GLU A N 1
ATOM 1700 C CA . GLU A 1 227 ? 11.5 -6.293 -13.656 1 97.88 227 GLU A CA 1
ATOM 1701 C C . GLU A 1 227 ? 11.695 -4.988 -14.414 1 97.88 227 GLU A C 1
ATOM 1703 O O . GLU A 1 227 ? 11.875 -3.93 -13.805 1 97.88 227 GLU A O 1
ATOM 1708 N N . GLU A 1 228 ? 11.68 -5.031 -15.688 1 97.88 228 GLU A N 1
ATOM 1709 C CA . GLU A 1 228 ? 11.875 -3.852 -16.531 1 97.88 228 GLU A CA 1
ATOM 1710 C C . GLU A 1 228 ? 10.82 -2.787 -16.234 1 97.88 228 GLU A C 1
ATOM 1712 O O . GLU A 1 228 ? 11.148 -1.604 -16.109 1 97.88 228 GLU A O 1
ATOM 1717 N N . VAL A 1 229 ? 9.578 -3.193 -16.156 1 97.38 229 VAL A N 1
ATOM 1718 C CA . VAL A 1 229 ? 8.469 -2.266 -15.938 1 97.38 229 VAL A CA 1
ATOM 1719 C C . VAL A 1 229 ? 8.57 -1.649 -14.547 1 97.38 229 VAL A C 1
ATOM 1721 O O . VAL A 1 229 ? 8.398 -0.44 -14.383 1 97.38 229 VAL A O 1
ATOM 1724 N N . VAL A 1 230 ? 8.852 -2.488 -13.547 1 98.44 230 VAL A N 1
ATOM 1725 C CA . VAL A 1 230 ? 8.961 -1.989 -12.18 1 98.44 230 VAL A CA 1
ATOM 1726 C C . VAL A 1 230 ? 10.047 -0.922 -12.109 1 98.44 230 VAL A C 1
ATOM 1728 O O . VAL A 1 230 ? 9.82 0.173 -11.586 1 98.44 230 VAL A O 1
ATOM 1731 N N . VAL A 1 231 ? 11.188 -1.18 -12.656 1 98.44 231 VAL A N 1
ATOM 1732 C CA . VAL A 1 231 ? 12.344 -0.288 -12.57 1 98.44 231 VAL A CA 1
ATOM 1733 C C . VAL A 1 231 ? 12.078 0.972 -13.391 1 98.44 231 VAL A C 1
ATOM 1735 O O . VAL A 1 231 ? 12.289 2.088 -12.906 1 98.44 231 VAL A O 1
ATOM 1738 N N . ALA A 1 232 ? 11.641 0.82 -14.594 1 98.31 232 ALA A N 1
ATOM 1739 C CA . ALA A 1 232 ? 11.438 1.958 -15.484 1 98.31 232 ALA A CA 1
ATOM 1740 C C . ALA A 1 232 ? 10.32 2.861 -14.977 1 98.31 232 ALA A C 1
ATOM 1742 O O . ALA A 1 232 ? 10.438 4.09 -15.016 1 98.31 232 ALA A O 1
ATOM 1743 N N . GLN A 1 233 ? 9.227 2.271 -14.539 1 98 233 GLN A N 1
ATOM 1744 C CA . GLN A 1 233 ? 8.109 3.068 -14.047 1 98 233 GLN A CA 1
ATOM 1745 C C . GLN A 1 233 ? 8.484 3.811 -12.766 1 98 233 GLN A C 1
ATOM 1747 O O . GLN A 1 233 ? 8.055 4.945 -12.555 1 98 233 GLN A O 1
ATOM 1752 N N . ALA A 1 234 ? 9.203 3.141 -11.891 1 98.12 234 ALA A N 1
ATOM 1753 C CA . ALA A 1 234 ? 9.688 3.822 -10.695 1 98.12 234 ALA A CA 1
ATOM 1754 C C . ALA A 1 234 ? 10.555 5.023 -11.062 1 98.12 234 ALA A C 1
ATOM 1756 O O . ALA A 1 234 ? 10.453 6.086 -10.445 1 98.12 234 ALA A O 1
ATOM 1757 N N . ALA A 1 235 ? 11.367 4.918 -12.047 1 97.62 235 ALA A N 1
ATOM 1758 C CA . ALA A 1 235 ? 12.297 5.961 -12.484 1 97.62 235 ALA A CA 1
ATOM 1759 C C . ALA A 1 235 ? 11.539 7.188 -12.992 1 97.62 235 ALA A C 1
ATOM 1761 O O . ALA A 1 235 ? 12.008 8.32 -12.836 1 97.62 235 ALA A O 1
ATOM 1762 N N . VAL A 1 236 ? 10.406 7.055 -13.656 1 96.94 236 VAL A N 1
ATOM 1763 C CA . VAL A 1 236 ? 9.562 8.156 -14.102 1 96.94 236 VAL A CA 1
ATOM 1764 C C . VAL A 1 236 ? 9.273 9.094 -12.938 1 96.94 236 VAL A C 1
ATOM 1766 O O . VAL A 1 236 ? 9.188 10.312 -13.117 1 96.94 236 VAL A O 1
ATOM 1769 N N . HIS A 1 237 ? 9.172 8.531 -11.711 1 96.5 237 HIS A N 1
ATOM 1770 C CA . HIS A 1 237 ? 8.859 9.297 -10.508 1 96.5 237 HIS A CA 1
ATOM 1771 C C . HIS A 1 237 ? 10.117 9.609 -9.711 1 96.5 237 HIS A C 1
ATOM 1773 O O . HIS A 1 237 ? 10.047 9.883 -8.508 1 96.5 237 HIS A O 1
ATOM 1779 N N . ARG A 1 238 ? 11.25 9.406 -10.305 1 96.69 238 ARG A N 1
ATOM 1780 C CA . ARG A 1 238 ? 12.555 9.688 -9.719 1 96.69 238 ARG A CA 1
ATOM 1781 C C . ARG A 1 238 ? 12.867 8.727 -8.578 1 96.69 238 ARG A C 1
ATOM 1783 O O . ARG A 1 238 ? 13.695 9.016 -7.715 1 96.69 238 ARG A O 1
ATOM 1790 N N . CYS A 1 239 ? 12.18 7.605 -8.523 1 98.12 239 CYS A N 1
ATOM 1791 C CA . CYS A 1 239 ? 12.453 6.57 -7.531 1 98.12 239 CYS A CA 1
ATOM 1792 C C . CYS A 1 239 ? 13.359 5.488 -8.102 1 98.12 239 CYS A C 1
ATOM 1794 O O . CYS A 1 239 ? 13.406 5.293 -9.32 1 98.12 239 CYS A O 1
ATOM 1796 N N . ALA A 1 240 ? 14.125 4.816 -7.168 1 98.31 240 ALA A N 1
ATOM 1797 C CA . ALA A 1 240 ? 14.836 3.582 -7.504 1 98.31 240 ALA A CA 1
ATOM 1798 C C . ALA A 1 240 ? 14 2.355 -7.145 1 98.31 240 ALA A C 1
ATOM 1800 O O . ALA A 1 240 ? 13.141 2.416 -6.262 1 98.31 240 ALA A O 1
ATOM 1801 N N . ALA A 1 241 ? 14.25 1.248 -7.922 1 98.5 241 ALA A N 1
ATOM 1802 C CA . ALA A 1 241 ? 13.516 0.03 -7.602 1 98.5 241 ALA A CA 1
ATOM 1803 C C . ALA A 1 241 ? 14.383 -1.208 -7.809 1 98.5 241 ALA A C 1
ATOM 1805 O O . ALA A 1 241 ? 15.258 -1.222 -8.68 1 98.5 241 ALA A O 1
ATOM 1806 N N . SER A 1 242 ? 14.141 -2.148 -6.945 1 98.12 242 SER A N 1
ATOM 1807 C CA . SER A 1 242 ? 14.719 -3.479 -7.086 1 98.12 242 SER A CA 1
ATOM 1808 C C . SER A 1 242 ? 13.656 -4.562 -6.98 1 98.12 242 SER A C 1
ATOM 1810 O O . SER A 1 242 ? 12.656 -4.395 -6.277 1 98.12 242 SER A O 1
ATOM 1812 N N . VAL A 1 243 ? 13.922 -5.633 -7.734 1 97.75 243 VAL A N 1
ATOM 1813 C CA . VAL A 1 243 ? 12.977 -6.746 -7.742 1 97.75 243 VAL A CA 1
ATOM 1814 C C . VAL A 1 243 ? 13.688 -8.031 -7.332 1 97.75 243 VAL A C 1
ATOM 1816 O O . VAL A 1 243 ? 14.805 -8.305 -7.789 1 97.75 243 VAL A O 1
ATOM 1819 N N . ASP A 1 244 ? 13.07 -8.75 -6.414 1 96.75 244 ASP A N 1
ATOM 1820 C CA . ASP A 1 244 ? 13.539 -10.062 -5.965 1 96.75 244 ASP A CA 1
ATOM 1821 C C . ASP A 1 244 ? 12.547 -11.156 -6.332 1 96.75 244 ASP A C 1
ATOM 1823 O O . ASP A 1 244 ? 11.406 -11.141 -5.871 1 96.75 244 ASP A O 1
ATOM 1827 N N . PHE A 1 245 ? 13 -12.133 -7.148 1 95.19 245 PHE A N 1
ATOM 1828 C CA . PHE A 1 245 ? 12.133 -13.227 -7.574 1 95.19 245 PHE A CA 1
ATOM 1829 C C . PHE A 1 245 ? 12.344 -14.453 -6.695 1 95.19 245 PHE A C 1
ATOM 1831 O O . PHE A 1 245 ? 11.688 -15.484 -6.895 1 95.19 245 PHE A O 1
ATOM 1838 N N . GLY A 1 246 ? 13.18 -14.414 -5.727 1 88.88 246 GLY A N 1
ATOM 1839 C CA . GLY A 1 246 ? 13.422 -15.508 -4.797 1 88.88 246 GLY A CA 1
ATOM 1840 C C . GLY A 1 246 ? 12.852 -15.25 -3.414 1 88.88 246 GLY A C 1
ATOM 1841 O O . GLY A 1 246 ? 13.312 -15.828 -2.43 1 88.88 246 GLY A O 1
ATOM 1842 N N . VAL A 1 247 ? 11.945 -14.391 -3.383 1 83.44 247 VAL A N 1
ATOM 1843 C CA . VAL A 1 247 ? 11.398 -13.953 -2.104 1 83.44 247 VAL A CA 1
ATOM 1844 C C . VAL A 1 247 ? 10.75 -15.133 -1.388 1 83.44 247 VAL A C 1
ATOM 1846 O O . VAL A 1 247 ? 10.094 -15.961 -2.02 1 83.44 247 VAL A O 1
ATOM 1849 N N . GLY A 1 248 ? 10.961 -15.164 -0.057 1 69.94 248 GLY A N 1
ATOM 1850 C CA . GLY A 1 248 ? 10.406 -16.203 0.787 1 69.94 248 GLY A CA 1
ATOM 1851 C C . GLY A 1 248 ? 11 -17.578 0.515 1 69.94 248 GLY A C 1
ATOM 1852 O O . GLY A 1 248 ? 10.539 -18.578 1.058 1 69.94 248 GLY A O 1
ATOM 1853 N N . GLY A 1 249 ? 12.016 -17.656 -0.366 1 74 249 GLY A N 1
ATOM 1854 C CA . GLY A 1 249 ? 12.625 -18.938 -0.686 1 74 249 GLY A CA 1
ATOM 1855 C C . GLY A 1 249 ? 11.82 -19.75 -1.691 1 74 249 GLY A C 1
ATOM 1856 O O . GLY A 1 249 ? 12.039 -20.953 -1.847 1 74 249 GLY A O 1
ATOM 1857 N N . SER A 1 250 ? 10.875 -19.062 -2.223 1 74.25 250 SER A N 1
ATOM 1858 C CA . SER A 1 250 ? 10.039 -19.766 -3.186 1 74.25 250 SER A CA 1
ATOM 1859 C C . SER A 1 250 ? 10.711 -19.844 -4.551 1 74.25 250 SER A C 1
ATOM 1861 O O . SER A 1 250 ? 11.18 -18.844 -5.078 1 74.25 250 SER A O 1
ATOM 1863 N N . PRO A 1 251 ? 10.789 -21.062 -5.062 1 77.94 251 PRO A N 1
ATOM 1864 C CA . PRO A 1 251 ? 11.422 -21.188 -6.379 1 77.94 251 PRO A CA 1
ATOM 1865 C C . PRO A 1 251 ? 10.492 -20.781 -7.523 1 77.94 251 PRO A C 1
ATOM 1867 O O . PRO A 1 251 ? 9.273 -20.719 -7.34 1 77.94 251 PRO A O 1
ATOM 1870 N N . LEU A 1 252 ? 11.172 -20.438 -8.633 1 87.94 252 LEU A N 1
ATOM 1871 C CA . LEU A 1 252 ? 10.445 -20.344 -9.898 1 87.94 252 LEU A CA 1
ATOM 1872 C C . LEU A 1 252 ? 10.094 -21.734 -10.422 1 87.94 252 LEU A C 1
ATOM 1874 O O . LEU A 1 252 ? 10.961 -22.594 -10.547 1 87.94 252 LEU A O 1
ATOM 1878 N N . LEU A 1 253 ? 8.875 -21.953 -10.594 1 89.19 253 LEU A N 1
ATOM 1879 C CA . LEU A 1 253 ? 8.43 -23.234 -11.148 1 89.19 253 LEU A C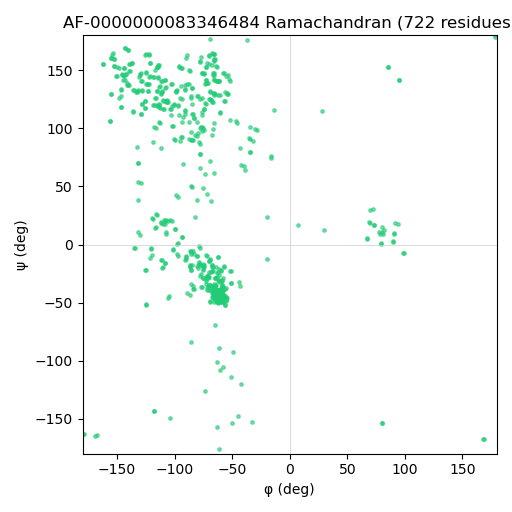A 1
ATOM 1880 C C . LEU A 1 253 ? 8.023 -23.078 -12.609 1 89.19 253 LEU A C 1
ATOM 1882 O O . LEU A 1 253 ? 7.074 -22.359 -12.922 1 89.19 253 LEU A O 1
ATOM 1886 N N . PRO A 1 254 ? 8.742 -23.734 -13.438 1 90.19 254 PRO A N 1
ATOM 1887 C CA . PRO A 1 254 ? 8.328 -23.703 -14.844 1 90.19 254 PRO A CA 1
ATOM 1888 C C . PRO A 1 254 ? 7 -24.406 -15.094 1 90.19 254 PRO A C 1
ATOM 1890 O O . PRO A 1 254 ? 6.508 -25.125 -14.219 1 90.19 254 PRO A O 1
ATOM 1893 N N . PRO A 1 255 ? 6.418 -24.125 -16.25 1 92.62 255 PRO A N 1
ATOM 1894 C CA . PRO A 1 255 ? 5.164 -24.828 -16.578 1 92.62 255 PRO A CA 1
ATOM 1895 C C . PRO A 1 255 ? 5.355 -26.328 -16.781 1 92.62 255 PRO A C 1
ATOM 1897 O O . PRO A 1 255 ? 6.445 -26.766 -17.156 1 92.62 255 PRO A O 1
ATOM 1900 N N . THR A 1 256 ? 4.32 -27.078 -16.406 1 93.12 256 THR A N 1
ATOM 1901 C CA . THR A 1 256 ? 4.297 -28.5 -16.703 1 93.12 256 THR A CA 1
ATOM 1902 C C . THR A 1 256 ? 3.754 -28.75 -18.109 1 93.12 256 THR A C 1
ATOM 1904 O O . THR A 1 256 ? 2.572 -28.516 -18.375 1 93.12 256 THR A O 1
ATOM 1907 N N . VAL A 1 257 ? 4.648 -29.234 -18.984 1 93.19 257 VAL A N 1
ATOM 1908 C CA . VAL A 1 257 ? 4.305 -29.406 -20.391 1 93.19 257 VAL A CA 1
ATOM 1909 C C . VAL A 1 257 ? 4.434 -30.891 -20.766 1 93.19 257 VAL A C 1
ATOM 1911 O O . VAL A 1 257 ? 5.512 -31.469 -20.641 1 93.19 257 VAL A O 1
ATOM 1914 N N . ASN A 1 258 ? 3.326 -31.453 -21.203 1 95.81 258 ASN A N 1
ATOM 1915 C CA . ASN A 1 258 ? 3.326 -32.844 -21.609 1 95.81 258 ASN A CA 1
ATOM 1916 C C . ASN A 1 258 ? 3.781 -33 -23.062 1 95.81 258 ASN A C 1
ATOM 1918 O O . ASN A 1 258 ? 3.299 -32.312 -23.953 1 95.81 258 ASN A O 1
ATOM 1922 N N . THR A 1 259 ? 4.656 -33.969 -23.281 1 94.44 259 THR A N 1
ATOM 1923 C CA . THR A 1 259 ? 5.086 -34.25 -24.641 1 94.44 259 THR A CA 1
ATOM 1924 C C . THR A 1 259 ? 3.975 -34.969 -25.422 1 94.44 259 THR A C 1
ATOM 1926 O O . THR A 1 259 ? 3.322 -35.875 -24.922 1 94.44 259 THR A O 1
ATOM 1929 N N . PRO A 1 260 ? 3.83 -34.531 -26.656 1 95.56 260 PRO A N 1
ATOM 1930 C CA . PRO A 1 260 ? 2.738 -35.094 -27.453 1 95.56 260 PRO A CA 1
ATOM 1931 C C . PRO A 1 260 ? 2.83 -36.625 -27.578 1 95.56 260 PRO A C 1
ATOM 1933 O O . PRO A 1 260 ? 1.812 -37.312 -27.5 1 95.56 260 PRO A O 1
ATOM 1936 N N . SER A 1 261 ? 4.016 -37.156 -27.734 1 94.75 261 SER A N 1
ATOM 1937 C CA . SER A 1 261 ? 4.188 -38.594 -27.906 1 94.75 261 SER A CA 1
ATOM 1938 C C . SER A 1 261 ? 3.771 -39.344 -26.641 1 94.75 261 SER A C 1
ATOM 1940 O O . SER A 1 261 ? 3.082 -40.344 -26.719 1 94.75 261 SER A O 1
ATOM 1942 N N . LEU A 1 262 ? 4.164 -38.844 -25.484 1 95.94 262 LEU A N 1
ATOM 1943 C CA . LEU A 1 262 ? 3.797 -39.5 -24.25 1 95.94 262 LEU A CA 1
ATOM 1944 C C . LEU A 1 262 ? 2.314 -39.312 -23.938 1 95.94 262 LEU A C 1
ATOM 1946 O O . LEU A 1 262 ? 1.689 -40.156 -23.312 1 95.94 262 LEU A O 1
ATOM 1950 N N . HIS A 1 263 ? 1.794 -38.219 -24.438 1 97.88 263 HIS A N 1
ATOM 1951 C CA . HIS A 1 263 ? 0.358 -38.031 -24.266 1 97.88 263 HIS A CA 1
ATOM 1952 C C . HIS A 1 263 ? -0.434 -39.062 -25.062 1 97.88 263 HIS A C 1
ATOM 1954 O O . HIS A 1 263 ? -1.447 -39.562 -24.594 1 97.88 263 HIS A O 1
ATOM 1960 N N . ALA A 1 264 ? 0.004 -39.281 -26.219 1 97.5 264 ALA A N 1
ATOM 1961 C CA . ALA A 1 264 ? -0.635 -40.312 -27.031 1 97.5 264 ALA A CA 1
ATOM 1962 C C . ALA A 1 264 ? -0.559 -41.688 -26.328 1 97.5 264 ALA A C 1
ATOM 1964 O O . ALA A 1 264 ? -1.524 -42.438 -26.344 1 97.5 264 ALA A O 1
ATOM 1965 N N . HIS A 1 265 ? 0.595 -42 -25.797 1 96.06 265 HIS A N 1
ATOM 1966 C CA . HIS A 1 265 ? 0.762 -43.219 -25.031 1 96.06 265 HIS A CA 1
ATOM 1967 C C . HIS A 1 265 ? -0.198 -43.25 -23.844 1 96.06 265 HIS A C 1
ATOM 1969 O O . HIS A 1 265 ? -0.843 -44.281 -23.594 1 96.06 265 HIS A O 1
ATOM 1975 N N . PHE A 1 266 ? -0.317 -42.156 -23.141 1 97 266 PHE A N 1
ATOM 1976 C CA . PHE A 1 266 ? -1.231 -42.031 -22.016 1 97 266 PHE A CA 1
ATOM 1977 C C . PHE A 1 266 ? -2.664 -42.312 -22.438 1 97 266 PHE A C 1
ATOM 1979 O O . PHE A 1 266 ? -3.367 -43.094 -21.781 1 97 266 PHE A O 1
ATOM 1986 N N . GLU A 1 267 ? -3.053 -41.688 -23.5 1 98.25 267 GLU A N 1
ATOM 1987 C CA . GLU A 1 267 ? -4.426 -41.875 -23.953 1 98.25 267 GLU A CA 1
ATOM 1988 C C . GLU A 1 267 ? -4.715 -43.344 -24.281 1 98.25 267 GLU A C 1
ATOM 1990 O O . GLU A 1 267 ? -5.766 -43.875 -23.922 1 98.25 267 GLU A O 1
ATOM 1995 N N . ALA A 1 268 ? -3.84 -43.938 -24.953 1 97.5 268 ALA A N 1
ATOM 1996 C CA . ALA A 1 268 ? -4.023 -45.344 -25.359 1 97.5 268 ALA A CA 1
ATOM 1997 C C . ALA A 1 268 ? -4.094 -46.25 -24.141 1 97.5 268 ALA A C 1
ATOM 1999 O O . ALA A 1 268 ? -5 -47.094 -24.031 1 97.5 268 ALA A O 1
ATOM 2000 N N . VAL A 1 269 ? -3.152 -46.094 -23.234 1 97 269 VAL A N 1
ATOM 2001 C CA . VAL A 1 269 ? -3.086 -46.938 -22.047 1 97 269 VAL A CA 1
ATOM 2002 C C . VAL A 1 269 ? -4.293 -46.656 -21.156 1 97 269 VAL A C 1
ATOM 2004 O O . VAL A 1 269 ? -4.867 -47.594 -20.578 1 97 269 VAL A O 1
ATOM 2007 N N . ALA A 1 270 ? -4.656 -45.406 -21.047 1 98.31 270 ALA A N 1
ATOM 2008 C CA . ALA A 1 270 ? -5.789 -45.031 -20.219 1 98.31 270 ALA A CA 1
ATOM 2009 C C . ALA A 1 270 ? -7.086 -45.625 -20.734 1 98.31 270 ALA A C 1
ATOM 2011 O O . ALA A 1 270 ? -7.91 -46.125 -19.969 1 98.31 270 ALA A O 1
ATOM 2012 N N . ALA A 1 271 ? -7.258 -45.594 -22.031 1 97.94 271 ALA A N 1
ATOM 2013 C CA . ALA A 1 271 ? -8.453 -46.188 -22.641 1 97.94 271 ALA A CA 1
ATOM 2014 C C . ALA A 1 271 ? -8.57 -47.656 -22.312 1 97.94 271 ALA A C 1
ATOM 2016 O O . ALA A 1 271 ? -9.672 -48.156 -22.062 1 97.94 271 ALA A O 1
ATOM 2017 N N . GLU A 1 272 ? -7.5 -48.312 -22.328 1 97 272 GLU A N 1
ATOM 2018 C CA . GLU A 1 272 ? -7.48 -49.75 -22.016 1 97 272 GLU A CA 1
ATOM 2019 C C . GLU A 1 272 ? -7.688 -50 -20.531 1 97 272 GLU A C 1
ATOM 2021 O O . GLU A 1 272 ? -8.258 -51 -20.141 1 97 272 GLU A O 1
ATOM 2026 N N . THR A 1 273 ? -7.227 -49.062 -19.734 1 97.06 273 THR A N 1
ATOM 2027 C CA . THR A 1 273 ? -7.176 -49.281 -18.281 1 97.06 273 THR A CA 1
ATOM 2028 C C . THR A 1 273 ? -8.508 -48.906 -17.641 1 97.06 273 THR A C 1
ATOM 2030 O O . THR A 1 273 ? -9.016 -49.656 -16.797 1 97.06 273 THR A O 1
ATOM 2033 N N . VAL A 1 274 ? -9.078 -47.75 -18.078 1 97.69 274 VAL A N 1
ATOM 2034 C CA . VAL A 1 274 ? -10.258 -47.25 -17.391 1 97.69 274 VAL A CA 1
ATOM 2035 C C . VAL A 1 274 ? -11.43 -47.156 -18.359 1 97.69 274 VAL A C 1
ATOM 2037 O O . VAL A 1 274 ? -12.555 -46.844 -17.953 1 97.69 274 VAL A O 1
ATOM 2040 N N . GLY A 1 275 ? -11.258 -47.438 -19.594 1 97.19 275 GLY A N 1
ATOM 2041 C CA . GLY A 1 275 ? -12.273 -47.312 -20.609 1 97.19 275 GLY A CA 1
ATOM 2042 C C . GLY A 1 275 ? -12.195 -45.969 -21.344 1 97.19 275 GLY A C 1
ATOM 2043 O O . GLY A 1 275 ? -11.969 -44.938 -20.734 1 97.19 275 GLY A O 1
ATOM 2044 N N . ALA A 1 276 ? -12.43 -46.031 -22.609 1 96.44 276 ALA A N 1
ATOM 2045 C CA . ALA A 1 276 ? -12.281 -44.844 -23.469 1 96.44 276 ALA A CA 1
ATOM 2046 C C . ALA A 1 276 ? -13.18 -43.719 -23 1 96.44 276 ALA A C 1
ATOM 2048 O O . ALA A 1 276 ? -12.812 -42.531 -23.109 1 96.44 276 ALA A O 1
ATOM 2049 N N . GLY A 1 277 ? -14.297 -44 -22.516 1 96.88 277 GLY A N 1
ATOM 2050 C CA . GLY A 1 277 ? -15.25 -43 -22.047 1 96.88 277 GLY A CA 1
ATOM 2051 C C . GLY A 1 277 ? -14.828 -42.344 -20.766 1 96.88 277 GLY A C 1
ATOM 2052 O O . GLY A 1 277 ? -15.367 -41.281 -20.391 1 96.88 277 GLY A O 1
ATOM 2053 N N . ASN A 1 278 ? -13.82 -42.812 -20.109 1 98.12 278 ASN A N 1
ATOM 2054 C CA . ASN A 1 278 ? -13.359 -42.312 -18.812 1 98.12 278 ASN A CA 1
ATOM 2055 C C . ASN A 1 278 ? -12 -41.625 -18.938 1 98.12 278 ASN A C 1
ATOM 2057 O O . ASN A 1 278 ? -11.281 -41.531 -17.938 1 98.12 278 ASN A O 1
ATOM 2061 N N . VAL A 1 279 ? -11.648 -41.25 -20.172 1 98.25 279 VAL A N 1
ATOM 2062 C CA . VAL A 1 279 ? -10.398 -40.531 -20.422 1 98.25 279 VAL A CA 1
ATOM 2063 C C . VAL A 1 279 ? -10.688 -39.125 -20.891 1 98.25 279 VAL A C 1
ATOM 2065 O O . VAL A 1 279 ? -11.398 -38.938 -21.875 1 98.25 279 VAL A O 1
ATOM 2068 N N . ARG A 1 280 ? -10.227 -38.156 -20.172 1 97.81 280 ARG A N 1
ATOM 2069 C CA . ARG A 1 280 ? -10.258 -36.75 -20.609 1 97.81 280 ARG A CA 1
ATOM 2070 C C . ARG A 1 280 ? -8.906 -36.312 -21.172 1 97.81 280 ARG A C 1
ATOM 2072 O O . ARG A 1 280 ? -8.086 -35.75 -20.453 1 97.81 280 ARG A O 1
ATOM 2079 N N . GLY A 1 281 ? -8.773 -36.5 -22.453 1 96.19 281 GLY A N 1
ATOM 2080 C CA . GLY A 1 281 ? -7.488 -36.312 -23.094 1 96.19 281 GLY A CA 1
ATOM 2081 C C . GLY A 1 281 ? -7.246 -34.875 -23.516 1 96.19 281 GLY A C 1
ATOM 2082 O O . GLY A 1 281 ? -6.148 -34.531 -23.953 1 96.19 281 GLY A O 1
ATOM 2083 N N . ALA A 1 282 ? -8.266 -34 -23.359 1 95.88 282 ALA A N 1
ATOM 2084 C CA . ALA A 1 282 ? -8.172 -32.625 -23.75 1 95.88 282 ALA A CA 1
ATOM 2085 C C . ALA A 1 282 ? -8.656 -31.688 -22.641 1 95.88 282 ALA A C 1
ATOM 2087 O O . ALA A 1 282 ? -9.5 -30.828 -22.859 1 95.88 282 ALA A O 1
ATOM 2088 N N . MET A 1 283 ? -8.039 -31.906 -21.5 1 94.31 283 MET A N 1
ATOM 2089 C CA . MET A 1 283 ? -8.391 -31.062 -20.359 1 94.31 283 MET A CA 1
ATOM 2090 C C . MET A 1 283 ? -7.965 -29.625 -20.609 1 94.31 283 MET A C 1
ATOM 2092 O O . MET A 1 283 ? -6.973 -29.375 -21.297 1 94.31 283 MET A O 1
ATOM 2096 N N . GLU A 1 284 ? -8.734 -28.75 -20.109 1 89.69 284 GLU A N 1
ATOM 2097 C CA . GLU A 1 284 ? -8.281 -27.359 -20.094 1 89.69 284 GLU A CA 1
ATOM 2098 C C . GLU A 1 284 ? -7.07 -27.188 -19.172 1 89.69 284 GLU A C 1
ATOM 2100 O O . GLU A 1 284 ? -6.977 -27.844 -18.125 1 89.69 284 GLU A O 1
ATOM 2105 N N . PRO A 1 285 ? -6.156 -26.328 -19.641 1 89.69 285 PRO A N 1
ATOM 2106 C CA . PRO A 1 285 ? -5.031 -26.078 -18.75 1 89.69 285 PRO A CA 1
ATOM 2107 C C . PRO A 1 285 ? -5.477 -25.531 -17.391 1 89.69 285 PRO A C 1
ATOM 2109 O O . PRO A 1 285 ? -6.504 -24.859 -17.297 1 89.69 285 PRO A O 1
ATOM 2112 N N . CYS A 1 286 ? -4.723 -25.891 -16.406 1 86.25 286 CYS A N 1
ATOM 2113 C CA . CYS A 1 286 ? -4.98 -25.438 -15.055 1 86.25 286 CYS A CA 1
ATOM 2114 C C . CYS A 1 286 ? -3.928 -24.422 -14.609 1 86.25 286 CYS A C 1
ATOM 2116 O O . CYS A 1 286 ? -2.736 -24.609 -14.859 1 86.25 286 CYS A O 1
ATOM 2118 N N . MET A 1 287 ? -4.305 -23.422 -13.891 1 83.25 287 MET A N 1
ATOM 2119 C CA . MET A 1 287 ? -3.393 -22.359 -13.484 1 83.25 287 MET A CA 1
ATOM 2120 C C . MET A 1 287 ? -2.561 -22.781 -12.281 1 83.25 287 MET A C 1
ATOM 2122 O O . MET A 1 287 ? -1.577 -22.125 -11.938 1 83.25 287 MET A O 1
ATOM 2126 N N . GLY A 1 288 ? -2.922 -23.859 -11.719 1 82.56 288 GLY A N 1
ATOM 2127 C CA . GLY A 1 288 ? -2.072 -24.406 -10.672 1 82.56 288 GLY A CA 1
ATOM 2128 C C . GLY A 1 288 ? -0.689 -24.797 -11.172 1 82.56 288 GLY A C 1
ATOM 2129 O O . GLY A 1 288 ? -0.48 -24.969 -12.367 1 82.56 288 GLY A O 1
ATOM 2130 N N . SER A 1 289 ? 0.276 -24.734 -10.172 1 86.38 289 SER A N 1
ATOM 2131 C CA . SER A 1 289 ? 1.646 -25.078 -10.523 1 86.38 289 SER A CA 1
ATOM 2132 C C . SER A 1 289 ? 2.092 -26.359 -9.812 1 86.38 289 SER A C 1
ATOM 2134 O O . SER A 1 289 ? 1.507 -26.734 -8.797 1 86.38 289 SER A O 1
ATOM 2136 N N . GLU A 1 290 ? 3.043 -27.016 -10.43 1 86.38 290 GLU A N 1
ATOM 2137 C CA . GLU A 1 290 ? 3.582 -28.281 -9.945 1 86.38 290 GLU A CA 1
ATOM 2138 C C . GLU A 1 290 ? 5.094 -28.344 -10.141 1 86.38 290 GLU A C 1
ATOM 2140 O O . GLU A 1 290 ? 5.602 -27.984 -11.211 1 86.38 290 GLU A O 1
ATOM 2145 N N . ASP A 1 291 ? 5.762 -28.844 -9.102 1 87.88 291 ASP A N 1
ATOM 2146 C CA . ASP A 1 291 ? 7.219 -28.859 -9.219 1 87.88 291 ASP A CA 1
ATOM 2147 C C . ASP A 1 291 ? 7.684 -30.016 -10.117 1 87.88 291 ASP A C 1
ATOM 2149 O O . ASP A 1 291 ? 8.867 -30.125 -10.43 1 87.88 291 ASP A O 1
ATOM 2153 N N . PHE A 1 292 ? 6.73 -30.906 -10.633 1 90.56 292 PHE A N 1
ATOM 2154 C CA . PHE A 1 292 ? 7.039 -31.906 -11.633 1 90.56 292 PHE A CA 1
ATOM 2155 C C . PHE A 1 292 ? 7.758 -31.297 -12.828 1 90.56 292 PHE A C 1
ATOM 2157 O O . PHE A 1 292 ? 8.492 -31.984 -13.539 1 90.56 292 PHE A O 1
ATOM 2164 N N . ALA A 1 293 ? 7.559 -30.062 -12.969 1 89.25 293 ALA A N 1
ATOM 2165 C CA . ALA A 1 293 ? 8.18 -29.344 -14.078 1 89.25 293 ALA A CA 1
ATOM 2166 C C . ALA A 1 293 ? 9.703 -29.469 -14.031 1 89.25 293 ALA A C 1
ATOM 2168 O O . ALA A 1 293 ? 10.359 -29.516 -15.078 1 89.25 293 ALA A O 1
ATOM 2169 N N . ALA A 1 294 ? 10.273 -29.578 -12.875 1 88.75 294 ALA A N 1
ATOM 2170 C CA . ALA A 1 294 ? 11.719 -29.766 -12.75 1 88.75 294 ALA A CA 1
ATOM 2171 C C . ALA A 1 294 ? 12.148 -31.094 -13.344 1 88.75 294 ALA A C 1
ATOM 2173 O O . ALA A 1 294 ? 13.211 -31.188 -13.961 1 88.75 294 ALA A O 1
ATOM 2174 N N . PHE A 1 295 ? 11.383 -32.125 -13.125 1 90.06 295 PHE A N 1
ATOM 2175 C CA . PHE A 1 295 ? 11.648 -33.406 -13.734 1 90.06 295 PHE A CA 1
ATOM 2176 C C . PHE A 1 295 ? 11.555 -33.312 -15.25 1 90.06 295 PHE A C 1
ATOM 2178 O O . PHE A 1 295 ? 12.352 -33.938 -15.969 1 90.06 295 PHE A O 1
ATOM 2185 N N . SER A 1 296 ? 10.57 -32.625 -15.664 1 89.69 296 SER A N 1
ATOM 2186 C CA . SER A 1 296 ? 10.352 -32.469 -17.094 1 89.69 296 SER A CA 1
ATOM 2187 C C . SER A 1 296 ? 11.539 -31.797 -17.781 1 89.69 296 SER A C 1
ATOM 2189 O O . SER A 1 296 ? 11.828 -32.062 -18.938 1 89.69 296 SER A O 1
ATOM 2191 N N . GLU A 1 297 ? 12.156 -30.953 -17.094 1 88.25 297 GLU A N 1
ATOM 2192 C CA . GLU A 1 297 ? 13.344 -30.297 -17.625 1 88.25 297 GLU A CA 1
ATOM 2193 C C . GLU A 1 297 ? 14.508 -31.281 -17.75 1 88.25 297 GLU A C 1
ATOM 2195 O O . GLU A 1 297 ? 15.312 -31.188 -18.672 1 88.25 297 GLU A O 1
ATOM 2200 N N . ALA A 1 298 ? 14.609 -32.188 -16.875 1 90.25 298 ALA A N 1
ATOM 2201 C CA . ALA A 1 298 ? 15.719 -33.125 -16.828 1 90.25 298 ALA A CA 1
ATOM 2202 C C . ALA A 1 298 ? 15.461 -34.312 -17.734 1 90.25 298 ALA A C 1
ATOM 2204 O O . ALA A 1 298 ? 16.391 -34.906 -18.297 1 90.25 298 ALA A O 1
ATOM 2205 N N . VAL A 1 299 ? 14.227 -34.688 -17.828 1 91.88 299 VAL A N 1
ATOM 2206 C CA . VAL A 1 299 ? 13.805 -35.812 -18.656 1 91.88 299 VAL A CA 1
ATOM 2207 C C . VAL A 1 299 ? 12.844 -35.312 -19.75 1 91.88 299 VAL A C 1
ATOM 2209 O O . VAL A 1 299 ? 11.648 -35.188 -19.5 1 91.88 299 VAL A O 1
ATOM 2212 N N . PRO A 1 300 ? 13.297 -35.156 -20.906 1 88.94 300 PRO A N 1
ATOM 2213 C CA . PRO A 1 300 ? 12.492 -34.562 -21.953 1 88.94 300 PRO A CA 1
ATOM 2214 C C . PRO A 1 300 ? 11.164 -35.281 -22.188 1 88.94 300 PRO A C 1
ATOM 2216 O O . PRO A 1 300 ? 10.141 -34.625 -22.453 1 88.94 300 PRO A O 1
ATOM 2219 N N . ALA A 1 301 ? 11.211 -36.562 -22.094 1 91.94 301 ALA A N 1
ATOM 2220 C CA . ALA A 1 301 ? 9.969 -37.312 -22.203 1 91.94 301 ALA A CA 1
ATOM 2221 C C . ALA A 1 301 ? 9.242 -37.406 -20.859 1 91.94 301 ALA A C 1
ATOM 2223 O O . ALA A 1 301 ? 9.484 -38.312 -20.062 1 91.94 301 ALA A O 1
ATOM 2224 N N . SER A 1 302 ? 8.414 -36.406 -20.688 1 94.06 302 SER A N 1
ATOM 2225 C CA . SER A 1 302 ? 7.715 -36.312 -19.406 1 94.06 302 SER A CA 1
ATOM 2226 C C . SER A 1 302 ? 6.215 -36.125 -19.609 1 94.06 302 SER A C 1
ATOM 2228 O O . SER A 1 302 ? 5.797 -35.531 -20.625 1 94.06 302 SER A O 1
ATOM 2230 N N . HIS A 1 303 ? 5.438 -36.688 -18.719 1 96.06 303 HIS A N 1
ATOM 2231 C CA . HIS A 1 303 ? 3.982 -36.594 -18.797 1 96.06 303 HIS A CA 1
ATOM 2232 C C . HIS A 1 303 ? 3.352 -36.594 -17.422 1 96.06 303 HIS A C 1
ATOM 2234 O O . HIS A 1 303 ? 3.666 -37.438 -16.578 1 96.06 303 HIS A O 1
ATOM 2240 N N . PHE A 1 304 ? 2.525 -35.531 -17.219 1 96.06 304 PHE A N 1
ATOM 2241 C CA . PHE A 1 304 ? 1.783 -35.375 -15.969 1 96.06 304 PHE A CA 1
ATOM 2242 C C . PHE A 1 304 ? 0.286 -35.531 -16.203 1 96.06 304 PHE A C 1
ATOM 2244 O O . PHE A 1 304 ? -0.24 -35.031 -17.203 1 96.06 304 PHE A O 1
ATOM 2251 N N . TYR A 1 305 ? -0.429 -36.281 -15.32 1 96.62 305 TYR A N 1
ATOM 2252 C CA . TYR A 1 305 ? -1.861 -36.469 -15.523 1 96.62 305 TYR A CA 1
ATOM 2253 C C . TYR A 1 305 ? -2.602 -36.469 -14.188 1 96.62 305 TYR A C 1
ATOM 2255 O O . TYR A 1 305 ? -1.977 -36.5 -13.125 1 96.62 305 TYR A O 1
ATOM 2263 N N . PHE A 1 306 ? -3.922 -36.406 -14.336 1 96.12 306 PHE A N 1
ATOM 2264 C CA . PHE A 1 306 ? -4.766 -36.375 -13.148 1 96.12 306 PHE A CA 1
ATOM 2265 C C . PHE A 1 306 ? -5.562 -37.656 -13.008 1 96.12 306 PHE A C 1
ATOM 2267 O O . PHE A 1 306 ? -6.004 -38.219 -14.008 1 96.12 306 PHE A O 1
ATOM 2274 N N . VAL A 1 307 ? -5.652 -38.062 -11.742 1 96.81 307 VAL A N 1
ATOM 2275 C CA . VAL A 1 307 ? -6.551 -39.156 -11.375 1 96.81 307 VAL A CA 1
ATOM 2276 C C . VAL A 1 307 ? -7.762 -38.594 -10.633 1 96.81 307 VAL A C 1
ATOM 2278 O O . VAL A 1 307 ? -7.613 -37.906 -9.609 1 96.81 307 VAL A O 1
ATOM 2281 N N . GLY A 1 308 ? -8.961 -38.906 -11.148 1 97.19 308 GLY A N 1
ATOM 2282 C CA . GLY A 1 308 ? -10.18 -38.375 -10.539 1 97.19 308 GLY A CA 1
ATOM 2283 C C . GLY A 1 308 ? -10.516 -39.031 -9.219 1 97.19 308 GLY A C 1
ATOM 2284 O O . GLY A 1 308 ? -10.398 -40.25 -9.086 1 97.19 308 GLY A O 1
ATOM 2285 N N . ILE A 1 309 ? -10.969 -38.156 -8.258 1 95.75 309 ILE A N 1
ATOM 2286 C CA . ILE A 1 309 ? -11.43 -38.656 -6.973 1 95.75 309 ILE A CA 1
ATOM 2287 C C . ILE A 1 309 ? -12.797 -38.062 -6.637 1 95.75 309 ILE A C 1
ATOM 2289 O O . ILE A 1 309 ? -13.297 -38.219 -5.523 1 95.75 309 ILE A O 1
ATOM 2293 N N . GLY A 1 310 ? -13.383 -37.375 -7.586 1 96.12 310 GLY A N 1
ATOM 2294 C CA . GLY A 1 310 ? -14.672 -36.75 -7.348 1 96.12 310 GLY A CA 1
ATOM 2295 C C . GLY A 1 310 ? -15.805 -37.75 -7.172 1 96.12 310 GLY A C 1
ATOM 2296 O O . GLY A 1 310 ? -16.016 -38.594 -8.031 1 96.12 310 GLY A O 1
ATOM 2297 N N . ASN A 1 311 ? -16.469 -37.625 -6.059 1 96.25 311 ASN A N 1
ATOM 2298 C CA . ASN A 1 311 ? -17.578 -38.5 -5.719 1 96.25 311 ASN A CA 1
ATOM 2299 C C . ASN A 1 311 ? -18.531 -37.844 -4.719 1 96.25 311 ASN A C 1
ATOM 2301 O O . ASN A 1 311 ? -18.234 -37.781 -3.527 1 96.25 311 ASN A O 1
ATOM 2305 N N . GLU A 1 312 ? -19.656 -37.438 -5.141 1 94.06 312 GLU A N 1
ATOM 2306 C CA . GLU A 1 312 ? -20.625 -36.75 -4.289 1 94.06 312 GLU A CA 1
ATOM 2307 C C . GLU A 1 312 ? -21.156 -37.688 -3.197 1 94.06 312 GLU A C 1
ATOM 2309 O O . GLU A 1 312 ? -21.422 -37.25 -2.08 1 94.06 312 GLU A O 1
ATOM 2314 N N . GLU A 1 313 ? -21.312 -38.875 -3.523 1 93 313 GLU A N 1
ATOM 2315 C CA . GLU A 1 313 ? -21.906 -39.844 -2.602 1 93 313 GLU A CA 1
ATOM 2316 C C . GLU A 1 313 ? -21.078 -39.969 -1.324 1 93 313 GLU A C 1
ATOM 2318 O O . GLU A 1 313 ? -21.641 -40.094 -0.23 1 93 313 GLU A O 1
ATOM 2323 N N . VAL A 1 314 ? -19.797 -39.906 -1.464 1 91.69 314 VAL A N 1
ATOM 2324 C CA . VAL A 1 314 ? -18.953 -40.094 -0.29 1 91.69 314 VAL A CA 1
ATOM 2325 C C . VAL A 1 314 ? -18.469 -38.719 0.214 1 91.69 314 VAL A C 1
ATOM 2327 O O . VAL A 1 314 ? -17.703 -38.656 1.18 1 91.69 314 VAL A O 1
ATOM 2330 N N . GLY A 1 315 ? -18.797 -37.656 -0.527 1 90.19 315 GLY A N 1
ATOM 2331 C CA . GLY A 1 315 ? -18.453 -36.312 -0.076 1 90.19 315 GLY A CA 1
ATOM 2332 C C . GLY A 1 315 ? -17.094 -35.844 -0.58 1 90.19 315 GLY A C 1
ATOM 2333 O O . GLY A 1 315 ? -16.562 -34.844 -0.092 1 90.19 315 GLY A O 1
ATOM 2334 N N . SER A 1 316 ? -16.453 -36.562 -1.492 1 91.88 316 SER A N 1
ATOM 2335 C CA . SER A 1 316 ? -15.203 -36.156 -2.111 1 91.88 316 SER A CA 1
ATOM 2336 C C . SER A 1 316 ? -15.453 -35.094 -3.195 1 91.88 316 SER A C 1
ATOM 2338 O O . SER A 1 316 ? -15.438 -35.406 -4.387 1 91.88 316 SER A O 1
ATOM 2340 N N . VAL A 1 317 ? -15.672 -33.875 -2.77 1 91.31 317 VAL A N 1
ATOM 2341 C CA . VAL A 1 317 ? -16.078 -32.844 -3.709 1 91.31 317 VAL A CA 1
ATOM 2342 C C . VAL A 1 317 ? -15.281 -31.562 -3.445 1 91.31 317 VAL A C 1
ATOM 2344 O O . VAL A 1 317 ? -15.422 -30.562 -4.176 1 91.31 317 VAL A O 1
ATOM 2347 N N . HIS A 1 318 ? -14.461 -31.625 -2.42 1 85.88 318 HIS A N 1
ATOM 2348 C CA . HIS A 1 318 ? -13.703 -30.438 -2.047 1 85.88 318 HIS A CA 1
ATOM 2349 C C . HIS A 1 318 ? -12.258 -30.531 -2.514 1 85.88 318 HIS A C 1
ATOM 2351 O O . HIS A 1 318 ? -11.641 -31.609 -2.436 1 85.88 318 HIS A O 1
ATOM 2357 N N . ALA A 1 319 ? -11.797 -29.406 -3.014 1 80.38 319 ALA A N 1
ATOM 2358 C CA . ALA A 1 319 ? -10.438 -29.344 -3.543 1 80.38 319 ALA A CA 1
ATOM 2359 C C . ALA A 1 319 ? -9.406 -29.562 -2.439 1 80.38 319 ALA A C 1
ATOM 2361 O O . ALA A 1 319 ? -9.719 -29.406 -1.255 1 80.38 319 ALA A O 1
ATOM 2362 N N . ALA A 1 320 ? -8.219 -29.938 -2.914 1 72.88 320 ALA A N 1
ATOM 2363 C CA . ALA A 1 320 ? -7.098 -30.094 -1.994 1 72.88 320 ALA A CA 1
ATOM 2364 C C . ALA A 1 320 ? -6.906 -28.828 -1.144 1 72.88 320 ALA A C 1
ATOM 2366 O O . ALA A 1 320 ? -7.168 -27.719 -1.604 1 72.88 320 ALA A O 1
ATOM 2367 N N . HIS A 1 321 ? -6.562 -29 0.114 1 65.94 321 HIS A N 1
ATOM 2368 C CA . HIS A 1 321 ? -6.27 -27.953 1.097 1 65.94 321 HIS A CA 1
ATOM 2369 C C . HIS A 1 321 ? -7.555 -27.344 1.647 1 65.94 321 HIS A C 1
ATOM 2371 O O . HIS A 1 321 ? -7.508 -26.391 2.424 1 65.94 321 HIS A O 1
ATOM 2377 N N . SER A 1 322 ? -8.617 -27.812 1.214 1 71.25 322 SER A N 1
ATOM 2378 C CA . SER A 1 322 ? -9.867 -27.516 1.906 1 71.25 322 SER A CA 1
ATOM 2379 C C . SER A 1 322 ? -9.961 -28.266 3.229 1 71.25 322 SER A C 1
ATOM 2381 O O . SER A 1 322 ? -9.5 -29.406 3.334 1 71.25 322 SER A O 1
ATOM 2383 N N . PRO A 1 323 ? -10.492 -27.578 4.16 1 71.94 323 PRO A N 1
ATOM 2384 C CA . PRO A 1 323 ? -10.695 -28.297 5.418 1 71.94 323 PRO A CA 1
ATOM 2385 C C . PRO A 1 323 ? -11.648 -29.469 5.273 1 71.94 323 PRO A C 1
ATOM 2387 O O . PRO A 1 323 ? -11.742 -30.312 6.168 1 71.94 323 PRO A O 1
ATOM 2390 N N . HIS A 1 324 ? -12.312 -29.562 4.156 1 79.69 324 HIS A N 1
ATOM 2391 C CA . HIS A 1 324 ? -13.281 -30.625 3.922 1 79.69 324 HIS A CA 1
ATOM 2392 C C . HIS A 1 324 ? -12.773 -31.625 2.883 1 79.69 324 HIS A C 1
ATOM 2394 O O . HIS A 1 324 ? -13.547 -32.438 2.355 1 79.69 324 HIS A O 1
ATOM 2400 N N . PHE A 1 325 ? -11.516 -31.562 2.697 1 82.06 325 PHE A N 1
ATOM 2401 C CA . PHE A 1 325 ? -10.93 -32.438 1.685 1 82.06 325 PHE A CA 1
ATOM 2402 C C . PHE A 1 325 ? -11.047 -33.906 2.09 1 82.06 325 PHE A C 1
ATOM 2404 O O . PHE A 1 325 ? -10.742 -34.25 3.23 1 82.06 325 PHE A O 1
ATOM 2411 N N . LEU A 1 326 ? -11.57 -34.688 1.044 1 86 326 LEU A N 1
ATOM 2412 C CA . LEU A 1 326 ? -11.727 -36.125 1.241 1 86 326 LEU A CA 1
ATOM 2413 C C . LEU A 1 326 ? -11.375 -36.875 -0.029 1 86 326 LEU A C 1
ATOM 2415 O O . LEU A 1 326 ? -11.75 -36.469 -1.13 1 86 326 LEU A O 1
ATOM 2419 N N . ILE A 1 327 ? -10.672 -38 0.227 1 90 327 ILE A N 1
ATOM 2420 C CA . ILE A 1 327 ? -10.32 -38.844 -0.908 1 90 327 ILE A CA 1
ATOM 2421 C C . ILE A 1 327 ? -11.297 -40 -1.01 1 90 327 ILE A C 1
ATOM 2423 O O . ILE A 1 327 ? -11.609 -40.656 -0.007 1 90 327 ILE A O 1
ATOM 2427 N N . ASP A 1 328 ? -11.812 -40.25 -2.17 1 93.88 328 ASP A N 1
ATOM 2428 C CA . ASP A 1 328 ? -12.555 -41.5 -2.436 1 93.88 328 ASP A CA 1
ATOM 2429 C C . ASP A 1 328 ? -11.609 -42.688 -2.611 1 93.88 328 ASP A C 1
ATOM 2431 O O . ASP A 1 328 ? -10.969 -42.812 -3.654 1 93.88 328 ASP A O 1
ATOM 2435 N N . ASP A 1 329 ? -11.633 -43.625 -1.738 1 93.06 329 ASP A N 1
ATOM 2436 C CA . ASP A 1 329 ? -10.711 -44.75 -1.741 1 93.06 329 ASP A CA 1
ATOM 2437 C C . ASP A 1 329 ? -10.891 -45.625 -2.996 1 93.06 329 ASP A C 1
ATOM 2439 O O . ASP A 1 329 ? -9.977 -46.344 -3.395 1 93.06 329 ASP A O 1
ATOM 2443 N N . ASP A 1 330 ? -11.984 -45.469 -3.561 1 95.94 330 ASP A N 1
ATOM 2444 C CA . ASP A 1 330 ? -12.242 -46.25 -4.77 1 95.94 330 ASP A CA 1
ATOM 2445 C C . ASP A 1 330 ? -11.359 -45.781 -5.922 1 95.94 330 ASP A C 1
ATOM 2447 O O . ASP A 1 330 ? -11.242 -46.469 -6.938 1 95.94 330 ASP A O 1
ATOM 2451 N N . ALA A 1 331 ? -10.766 -44.688 -5.75 1 96.62 331 ALA A N 1
ATOM 2452 C CA . ALA A 1 331 ? -9.891 -44.156 -6.793 1 96.62 331 ALA A CA 1
ATOM 2453 C C . ALA A 1 331 ? -8.523 -44.812 -6.762 1 96.62 331 ALA A C 1
ATOM 2455 O O . ALA A 1 331 ? -7.793 -44.812 -7.758 1 96.62 331 ALA A O 1
ATOM 2456 N N . LEU A 1 332 ? -8.125 -45.438 -5.691 1 95.69 332 LEU A N 1
ATOM 2457 C CA . LEU A 1 332 ? -6.77 -45.938 -5.449 1 95.69 332 LEU A CA 1
ATOM 2458 C C . LEU A 1 332 ? -6.391 -47.031 -6.449 1 95.69 332 LEU A C 1
ATOM 2460 O O . LEU A 1 332 ? -5.32 -46.969 -7.059 1 95.69 332 LEU A O 1
ATOM 2464 N N . PRO A 1 333 ? -7.289 -47.938 -6.719 1 96.81 333 PRO A N 1
ATOM 2465 C CA . PRO A 1 333 ? -6.922 -48.969 -7.703 1 96.81 333 PRO A CA 1
ATOM 2466 C C . PRO A 1 333 ? -6.699 -48.375 -9.102 1 96.81 333 PRO A C 1
ATOM 2468 O O . PRO A 1 333 ? -5.852 -48.875 -9.844 1 96.81 333 PRO A O 1
ATOM 2471 N N . TYR A 1 334 ? -7.488 -47.438 -9.414 1 96.81 334 TYR A N 1
ATOM 2472 C CA . TYR A 1 334 ? -7.32 -46.812 -10.727 1 96.81 334 TYR A CA 1
ATOM 2473 C C . TYR A 1 334 ? -5.953 -46.156 -10.852 1 96.81 334 TYR A C 1
ATOM 2475 O O . TYR A 1 334 ? -5.277 -46.312 -11.867 1 96.81 334 TYR A O 1
ATOM 2483 N N . GLY A 1 335 ? -5.559 -45.469 -9.812 1 95.94 335 GLY A N 1
ATOM 2484 C CA . GLY A 1 335 ? -4.246 -44.844 -9.82 1 95.94 335 GLY A CA 1
ATOM 2485 C C . GLY A 1 335 ? -3.107 -45.844 -9.922 1 95.94 335 GLY A C 1
ATOM 2486 O O . GLY A 1 335 ? -2.174 -45.625 -10.703 1 95.94 335 GLY A O 1
ATOM 2487 N N . ALA A 1 336 ? -3.221 -46.844 -9.18 1 94.06 336 ALA A N 1
ATOM 2488 C CA . ALA A 1 336 ? -2.201 -47.875 -9.195 1 94.06 336 ALA A CA 1
ATOM 2489 C C . ALA A 1 336 ? -2.109 -48.531 -10.57 1 94.06 336 ALA A C 1
ATOM 2491 O O . ALA A 1 336 ? -1.018 -48.688 -11.117 1 94.06 336 ALA A O 1
ATOM 2492 N N . ALA A 1 337 ? -3.23 -48.906 -11.062 1 96.44 337 ALA A N 1
ATOM 2493 C CA . ALA A 1 337 ? -3.285 -49.562 -12.359 1 96.44 337 ALA A CA 1
ATOM 2494 C C . ALA A 1 337 ? -2.732 -48.656 -13.461 1 96.44 337 ALA A C 1
ATOM 2496 O O . ALA A 1 337 ? -2.01 -49.125 -14.344 1 96.44 337 ALA A O 1
ATOM 2497 N N . MET A 1 338 ? -3.127 -47.406 -13.383 1 96.5 338 MET A N 1
ATOM 2498 C CA . MET A 1 338 ? -2.664 -46.469 -14.398 1 96.5 338 MET A CA 1
ATOM 2499 C C . MET A 1 338 ? -1.142 -46.406 -14.414 1 96.5 338 MET A C 1
ATOM 2501 O O . MET A 1 338 ? -0.524 -46.469 -15.477 1 96.5 338 MET A O 1
ATOM 2505 N N . HIS A 1 339 ? -0.552 -46.281 -13.289 1 93.75 339 HIS A N 1
ATOM 2506 C CA . HIS A 1 339 ? 0.899 -46.188 -13.211 1 93.75 339 HIS A CA 1
ATOM 2507 C C . HIS A 1 339 ? 1.579 -47.438 -13.75 1 93.75 339 HIS A C 1
ATOM 2509 O O . HIS A 1 339 ? 2.525 -47.344 -14.539 1 93.75 339 HIS A O 1
ATOM 2515 N N . ALA A 1 340 ? 1.116 -48.5 -13.328 1 93 340 ALA A N 1
ATOM 2516 C CA . ALA A 1 340 ? 1.705 -49.781 -13.742 1 93 340 ALA A CA 1
ATOM 2517 C C . ALA A 1 340 ? 1.569 -49.969 -15.25 1 93 340 ALA A C 1
ATOM 2519 O O . ALA A 1 340 ? 2.529 -50.344 -15.922 1 93 340 ALA A O 1
ATOM 2520 N N . ASN A 1 341 ? 0.387 -49.656 -15.727 1 95.5 341 ASN A N 1
ATOM 2521 C CA . ASN A 1 341 ? 0.119 -49.906 -17.141 1 95.5 341 ASN A CA 1
ATOM 2522 C C . ASN A 1 341 ? 0.874 -48.906 -18.031 1 95.5 341 ASN A C 1
ATOM 2524 O O . ASN A 1 341 ? 1.283 -49.25 -19.141 1 95.5 341 ASN A O 1
ATOM 2528 N N . LEU A 1 342 ? 1.006 -47.719 -17.547 1 95.44 342 LEU A N 1
ATOM 2529 C CA . LEU A 1 342 ? 1.784 -46.75 -18.297 1 95.44 342 LEU A CA 1
ATOM 2530 C C . LEU A 1 342 ? 3.234 -47.188 -18.438 1 95.44 342 LEU A C 1
ATOM 2532 O O . LEU A 1 342 ? 3.809 -47.125 -19.531 1 95.44 342 LEU A O 1
ATOM 2536 N N . ALA A 1 343 ? 3.779 -47.625 -17.391 1 91.94 343 ALA A N 1
ATOM 2537 C CA . ALA A 1 343 ? 5.164 -48.062 -17.406 1 91.94 343 ALA A CA 1
ATOM 2538 C C . ALA A 1 343 ? 5.332 -49.312 -18.297 1 91.94 343 ALA A C 1
ATOM 2540 O O . ALA A 1 343 ? 6.215 -49.344 -19.156 1 91.94 343 ALA A O 1
ATOM 2541 N N . THR A 1 344 ? 4.48 -50.281 -18.078 1 91.56 344 THR A N 1
ATOM 2542 C CA . THR A 1 344 ? 4.582 -51.5 -18.828 1 91.56 344 THR A CA 1
ATOM 2543 C C . THR A 1 344 ? 4.332 -51.281 -20.312 1 91.56 344 THR A C 1
ATOM 2545 O O . THR A 1 344 ? 5.031 -51.812 -21.172 1 91.56 344 THR A O 1
ATOM 2548 N N . GLY A 1 345 ? 3.312 -50.469 -20.562 1 92.19 345 GLY A N 1
ATOM 2549 C CA . GLY A 1 345 ? 3.008 -50.156 -21.953 1 92.19 345 GLY A CA 1
ATOM 2550 C C . GLY A 1 345 ? 4.145 -49.469 -22.656 1 92.19 345 GLY A C 1
ATOM 2551 O O . GLY A 1 345 ? 4.426 -49.75 -23.828 1 92.19 345 GLY A O 1
ATOM 2552 N N . TYR A 1 346 ? 4.785 -48.562 -22 1 92.5 346 TYR A N 1
ATOM 2553 C CA . TYR A 1 346 ? 5.902 -47.844 -22.578 1 92.5 346 TYR A CA 1
ATOM 2554 C C . TYR A 1 346 ? 7.055 -48.781 -22.922 1 92.5 346 TYR A C 1
ATOM 2556 O O . TYR A 1 346 ? 7.637 -48.688 -24.016 1 92.5 346 TYR A O 1
ATOM 2564 N N . LEU A 1 347 ? 7.352 -49.688 -22.031 1 89.06 347 LEU A N 1
ATOM 2565 C CA . LEU A 1 347 ? 8.453 -50.625 -22.219 1 89.06 347 LEU A CA 1
ATOM 2566 C C . LEU A 1 347 ? 8.156 -51.562 -23.375 1 89.06 347 LEU A C 1
ATOM 2568 O O . LEU A 1 347 ? 9.047 -51.906 -24.141 1 89.06 347 LEU A O 1
ATOM 2572 N N . ARG A 1 348 ? 6.938 -51.906 -23.438 1 88.94 348 ARG A N 1
ATOM 2573 C CA . ARG A 1 348 ? 6.539 -52.812 -24.516 1 88.94 348 ARG A CA 1
ATOM 2574 C C . ARG A 1 348 ? 6.699 -52.125 -25.875 1 88.94 348 ARG A C 1
ATOM 2576 O O . ARG A 1 348 ? 7.195 -52.719 -26.828 1 88.94 348 ARG A O 1
ATOM 2583 N N . ARG A 1 349 ? 6.227 -50.969 -25.922 1 88.25 349 ARG A N 1
ATOM 2584 C CA . ARG A 1 349 ? 6.316 -50.219 -27.156 1 88.25 349 ARG A CA 1
ATOM 2585 C C . ARG A 1 349 ? 7.77 -49.938 -27.531 1 88.25 349 ARG A C 1
ATOM 2587 O O . ARG A 1 349 ? 8.133 -49.969 -28.703 1 88.25 349 ARG A O 1
ATOM 2594 N N . ARG A 1 350 ? 8.578 -49.625 -26.641 1 85.56 350 ARG A N 1
ATOM 2595 C CA . ARG A 1 350 ? 10 -4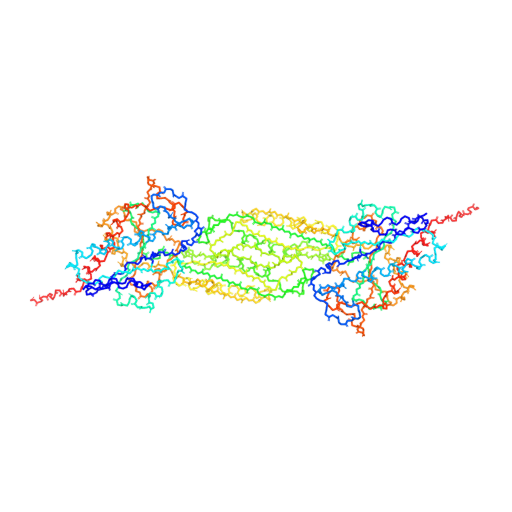9.344 -26.844 1 85.56 350 ARG A CA 1
ATOM 2596 C C . ARG A 1 350 ? 10.719 -50.594 -27.375 1 85.56 350 ARG A C 1
ATOM 2598 O O . ARG A 1 350 ? 11.555 -50.5 -28.266 1 85.56 350 ARG A O 1
ATOM 2605 N N . ALA A 1 351 ? 10.414 -51.719 -26.812 1 82.06 351 ALA A N 1
ATOM 2606 C CA . ALA A 1 351 ? 11.008 -52.969 -27.234 1 82.06 351 ALA A CA 1
ATOM 2607 C C . ALA A 1 351 ? 10.594 -53.344 -28.656 1 82.06 351 ALA A C 1
ATOM 2609 O O . ALA A 1 351 ? 11.391 -53.875 -29.422 1 82.06 351 ALA A O 1
ATOM 2610 N N . ALA A 1 352 ? 9.438 -53 -28.938 1 83.06 352 ALA A N 1
ATOM 2611 C CA . ALA A 1 352 ? 8.938 -53.281 -30.281 1 83.06 352 ALA A CA 1
ATOM 2612 C C . ALA A 1 352 ? 9.625 -52.406 -31.312 1 83.06 352 ALA A C 1
ATOM 2614 O O . ALA A 1 352 ? 9.82 -52.812 -32.469 1 83.06 352 ALA A O 1
ATOM 2615 N N . SER A 1 353 ? 9.867 -51.281 -30.891 1 75 353 SER A N 1
ATOM 2616 C CA . SER A 1 353 ? 10.508 -50.344 -31.812 1 75 353 SER A CA 1
ATOM 2617 C C . SER A 1 353 ? 11.992 -50.625 -31.969 1 75 353 SER A C 1
ATOM 2619 O O . SER A 1 353 ? 12.602 -50.281 -33 1 75 353 SER A O 1
ATOM 2621 N N . SER A 1 354 ? 12.609 -51.25 -30.938 1 62.72 354 SER A N 1
ATOM 2622 C CA . SER A 1 354 ? 14.031 -51.562 -31 1 62.72 354 SER A CA 1
ATOM 2623 C C . SER A 1 354 ? 14.258 -52.906 -31.688 1 62.72 354 SER A C 1
ATOM 2625 O O . SER A 1 354 ? 15.398 -53.281 -31.984 1 62.72 354 SER A O 1
ATOM 2627 N N . GLY A 1 355 ? 13.25 -53.812 -31.797 1 54.03 355 GLY A N 1
ATOM 2628 C CA . GLY A 1 355 ? 13.438 -55.094 -32.438 1 54.03 355 GLY A CA 1
ATOM 2629 C C . GLY A 1 355 ? 14 -55 -33.844 1 54.03 355 GLY A C 1
ATOM 2630 O O . GLY A 1 355 ? 13.961 -53.938 -34.469 1 54.03 355 GLY A O 1
ATOM 2631 N N . PRO A 1 356 ? 14.836 -56.031 -34.188 1 49.91 356 PRO A N 1
ATOM 2632 C CA . PRO A 1 356 ? 15.516 -56.094 -35.469 1 49.91 356 PRO A CA 1
ATOM 2633 C C . PRO A 1 356 ? 14.586 -55.781 -36.625 1 49.91 356 PRO A C 1
ATOM 2635 O O . PRO A 1 356 ? 13.391 -56.094 -36.594 1 49.91 356 PRO A O 1
ATOM 2638 N N . GLU A 1 357 ? 14.656 -54.594 -37.25 1 43.81 357 GLU A N 1
ATOM 2639 C CA . GLU A 1 357 ? 14.117 -54.5 -38.594 1 43.81 357 GLU A CA 1
ATOM 2640 C C . GLU A 1 357 ? 14.203 -55.844 -39.312 1 43.81 357 GLU A C 1
ATOM 2642 O O . GLU A 1 357 ? 15.234 -56.5 -39.25 1 43.81 357 GLU A O 1
ATOM 2647 N N . ASP A 1 358 ? 13.164 -56.562 -39.344 1 37.94 358 ASP A N 1
ATOM 2648 C CA . ASP A 1 358 ? 13.172 -57.688 -40.25 1 37.94 358 ASP A CA 1
ATOM 2649 C C . ASP A 1 358 ? 13.969 -57.375 -41.531 1 37.94 358 ASP A C 1
ATOM 2651 O O . ASP A 1 358 ? 13.695 -56.375 -42.188 1 37.94 358 ASP A O 1
ATOM 2655 N N . SER A 1 359 ? 15.266 -57.656 -41.594 1 38.19 359 SER A N 1
ATOM 2656 C CA . SER A 1 359 ? 15.977 -57.812 -42.844 1 38.19 359 SER A CA 1
ATOM 2657 C C . SER A 1 359 ? 15.078 -58.438 -43.906 1 38.19 359 SER A C 1
ATOM 2659 O O . SER A 1 359 ? 14.586 -59.562 -43.75 1 38.19 359 SER A O 1
ATOM 2661 N N . HIS A 1 360 ? 14.156 -57.719 -44.594 1 35.72 360 HIS A N 1
ATOM 2662 C CA . HIS A 1 360 ? 13.672 -58.188 -45.906 1 35.72 360 HIS A CA 1
ATOM 2663 C C . HIS A 1 360 ? 14.758 -58.938 -46.656 1 35.72 360 HIS A C 1
ATOM 2665 O O . HIS A 1 360 ? 15.859 -58.438 -46.844 1 35.72 360 HIS A O 1
ATOM 2671 N N . ASP A 1 361 ? 14.836 -60.25 -46.438 1 30.62 361 ASP A N 1
ATOM 2672 C CA . ASP A 1 361 ? 15.5 -61.219 -47.312 1 30.62 361 ASP A CA 1
ATOM 2673 C C . ASP A 1 361 ? 15.234 -60.875 -48.781 1 30.62 361 ASP A C 1
ATOM 2675 O O . ASP A 1 361 ? 14.094 -60.906 -49.219 1 30.62 361 ASP A O 1
ATOM 2679 N N . GLU A 1 362 ? 15.766 -59.75 -49.312 1 29.5 362 GLU A N 1
ATOM 2680 C CA . GLU A 1 362 ? 15.969 -59.781 -50.75 1 29.5 362 GLU A CA 1
ATOM 2681 C C . GLU A 1 362 ? 16.547 -61.125 -51.219 1 29.5 362 GLU A C 1
ATOM 2683 O O . GLU A 1 362 ? 17.688 -61.438 -50.906 1 29.5 362 GLU A O 1
ATOM 2688 N N . LEU A 1 363 ? 15.594 -62.188 -51.062 1 26.14 363 LEU A N 1
ATOM 2689 C CA . LEU A 1 363 ? 15.766 -63.156 -52.156 1 26.14 363 LEU A CA 1
ATOM 2690 C C . LEU A 1 363 ? 15.328 -62.562 -53.469 1 26.14 363 LEU A C 1
ATOM 2692 O O . LEU A 1 363 ? 14.328 -61.844 -53.562 1 26.14 363 LEU A O 1
ATOM 2696 N N . MET B 1 1 ? -11.328 38.5 45.844 1 19.14 1 MET B N 1
ATOM 2697 C CA . MET B 1 1 ? -10.508 37.344 46.125 1 19.14 1 MET B CA 1
ATOM 2698 C C . MET B 1 1 ? -10.203 36.562 44.875 1 19.14 1 MET B C 1
ATOM 2700 O O . MET B 1 1 ? -11.062 36.406 44 1 19.14 1 MET B O 1
ATOM 2704 N N . PRO B 1 2 ? -8.82 36.125 44.562 1 24.61 2 PRO B N 1
ATOM 2705 C CA . PRO B 1 2 ? -8.172 35.688 43.344 1 24.61 2 PRO B CA 1
ATOM 2706 C C . PRO B 1 2 ? -8.609 34.281 42.938 1 24.61 2 PRO B C 1
ATOM 2708 O O . PRO B 1 2 ? -8.383 33.312 43.688 1 24.61 2 PRO B O 1
ATOM 2711 N N . THR B 1 3 ? -9.867 33.969 42.656 1 25.53 3 THR B N 1
ATOM 2712 C CA . THR B 1 3 ? -10.234 32.562 42.562 1 25.53 3 THR B CA 1
ATOM 2713 C C . THR B 1 3 ? -9.547 31.922 41.344 1 25.53 3 THR B C 1
ATOM 2715 O O . THR B 1 3 ? -9.703 32.375 40.219 1 25.53 3 THR B O 1
ATOM 2718 N N . ALA B 1 4 ? -8.422 31.344 41.656 1 29.66 4 ALA B N 1
ATOM 2719 C CA . ALA B 1 4 ? -7.496 30.594 40.812 1 29.66 4 ALA B CA 1
ATOM 2720 C C . ALA B 1 4 ? -8.078 29.234 40.438 1 29.66 4 ALA B C 1
ATOM 2722 O O . ALA B 1 4 ? -7.469 28.484 39.688 1 29.66 4 ALA B O 1
ATOM 2723 N N . GLU B 1 5 ? -9.281 28.938 40.062 1 28.94 5 GLU B N 1
ATOM 2724 C CA . GLU B 1 5 ? -9.602 27.516 39.938 1 28.94 5 GLU B CA 1
ATOM 2725 C C . GLU B 1 5 ? -9.008 26.891 38.688 1 28.94 5 GLU B C 1
ATOM 2727 O O . GLU B 1 5 ? -9.234 27.391 37.594 1 28.94 5 GLU B O 1
ATOM 2732 N N . VAL B 1 6 ? -7.812 26.141 38.844 1 30.7 6 VAL B N 1
ATOM 2733 C CA . VAL B 1 6 ? -6.93 25.516 37.875 1 30.7 6 VAL B CA 1
ATOM 2734 C C . VAL B 1 6 ? -7.477 24.156 37.469 1 30.7 6 VAL B C 1
ATOM 2736 O O . VAL B 1 6 ? -6.969 23.516 36.531 1 30.7 6 VAL B O 1
ATOM 2739 N N . SER B 1 7 ? -8.523 23.656 37.469 1 29.55 7 SER B N 1
ATOM 2740 C CA . SER B 1 7 ? -8.508 22.203 37.281 1 29.55 7 SER B CA 1
ATOM 2741 C C . SER B 1 7 ? -7.945 21.859 35.906 1 29.55 7 SER B C 1
ATOM 2743 O O . SER B 1 7 ? -7.672 22.734 35.094 1 29.55 7 SER B O 1
ATOM 2745 N N . PHE B 1 8 ? -8.023 20.891 35.125 1 33.66 8 PHE B N 1
ATOM 2746 C CA . PHE B 1 8 ? -7.645 20.625 33.719 1 33.66 8 PHE B CA 1
ATOM 2747 C C . PHE B 1 8 ? -7.473 21.938 32.969 1 33.66 8 PHE B C 1
ATOM 2749 O O . PHE B 1 8 ? -8.32 22.297 32.156 1 33.66 8 PHE B O 1
ATOM 2756 N N . ARG B 1 9 ? -7.125 23.359 33.719 1 37.09 9 ARG B N 1
ATOM 2757 C CA . ARG B 1 9 ? -7.613 24.547 34.438 1 37.09 9 ARG B CA 1
ATOM 2758 C C . ARG B 1 9 ? -6.992 25.812 33.844 1 37.09 9 ARG B C 1
ATOM 2760 O O . ARG B 1 9 ? -5.828 26.109 34.125 1 37.09 9 ARG B O 1
ATOM 2767 N N . GLY B 1 10 ? -6.812 25.875 32.406 1 39 10 GLY B N 1
ATOM 2768 C CA . GLY B 1 10 ? -6.406 27.125 31.781 1 39 10 GLY B CA 1
ATOM 2769 C C . GLY B 1 10 ? -6.531 28.312 32.688 1 39 10 GLY B C 1
ATOM 2770 O O . GLY B 1 10 ? -7.305 28.281 33.656 1 39 10 GLY B O 1
ATOM 2771 N N . VAL B 1 11 ? -5.371 28.828 32.938 1 40.47 11 VAL B N 1
ATOM 2772 C CA . VAL B 1 11 ? -5.402 29.969 33.844 1 40.47 11 VAL B CA 1
ATOM 2773 C C . VAL B 1 11 ? -5.891 31.203 33.094 1 40.47 11 VAL B C 1
ATOM 2775 O O . VAL B 1 11 ? -5.473 31.453 31.969 1 40.47 11 VAL B O 1
ATOM 2778 N N . LYS B 1 12 ? -7.133 31.484 33.312 1 46.78 12 LYS B N 1
ATOM 2779 C CA . LYS B 1 12 ? -7.641 32.812 32.938 1 46.78 12 LYS B CA 1
ATOM 2780 C C . LYS B 1 12 ? -7.273 33.875 33.969 1 46.78 12 LYS B C 1
ATOM 2782 O O . LYS B 1 12 ? -7.516 33.688 35.156 1 46.78 12 LYS B O 1
ATOM 2787 N N . CYS B 1 13 ? -6.234 34.562 33.719 1 41.69 13 CYS B N 1
ATOM 2788 C CA . CYS B 1 13 ? -5.992 35.719 34.562 1 41.69 13 CYS B CA 1
ATOM 2789 C C . CYS B 1 13 ? -6.73 36.969 34.062 1 41.69 13 CYS B C 1
ATOM 2791 O O . CYS B 1 13 ? -6.629 37.281 32.875 1 41.69 13 CYS B O 1
ATOM 2793 N N . LYS B 1 14 ? -7.941 37.156 34.75 1 46.53 14 LYS B N 1
ATOM 2794 C CA . LYS B 1 14 ? -8.727 38.344 34.406 1 46.53 14 LYS B CA 1
ATOM 2795 C C . LYS B 1 14 ? -8.18 39.594 35.125 1 46.53 14 LYS B C 1
ATOM 2797 O O . LYS B 1 14 ? -7.93 39.562 36.312 1 46.53 14 LYS B O 1
ATOM 2802 N N . VAL B 1 15 ? -7.504 40.469 34.438 1 39.41 15 VAL B N 1
ATOM 2803 C CA . VAL B 1 15 ? -7.281 41.781 35.031 1 39.41 15 VAL B CA 1
ATOM 2804 C C . VAL B 1 15 ? -8.547 42.625 34.938 1 39.41 15 VAL B C 1
ATOM 2806 O O . VAL B 1 15 ? -9.43 42.312 34.125 1 39.41 15 VAL B O 1
ATOM 2809 N N . LYS B 1 16 ? -8.828 43.75 35.688 1 38.62 16 LYS B N 1
ATOM 2810 C CA . LYS B 1 16 ? -10.086 44.438 35.938 1 38.62 16 LYS B CA 1
ATOM 2811 C C . LYS B 1 16 ? -10.93 44.562 34.688 1 38.62 16 LYS B C 1
ATOM 2813 O O . LYS B 1 16 ? -11.891 43.812 34.5 1 38.62 16 LYS B O 1
ATOM 2818 N N . GLN B 1 17 ? -11.328 45.875 34.156 1 33.25 17 GLN B N 1
ATOM 2819 C CA . GLN B 1 17 ? -12.516 46.188 33.344 1 33.25 17 GLN B CA 1
ATOM 2820 C C . GLN B 1 17 ? -12.516 45.438 32.031 1 33.25 17 GLN B C 1
ATOM 2822 O O . GLN B 1 17 ? -11.469 44.969 31.578 1 33.25 17 GLN B O 1
ATOM 2827 N N . ALA B 1 18 ? -13.539 45.625 31 1 34.62 18 ALA B N 1
ATOM 2828 C CA . ALA B 1 18 ? -14.281 44.844 30.031 1 34.62 18 ALA B CA 1
ATOM 2829 C C . ALA B 1 18 ? -13.344 44.188 29.031 1 34.62 18 ALA B C 1
ATOM 2831 O O . ALA B 1 18 ? -13.375 42.969 28.844 1 34.62 18 ALA B O 1
ATOM 2832 N N . ASN B 1 19 ? -12.867 44.625 27.875 1 36.53 19 ASN B N 1
ATOM 2833 C CA . ASN B 1 19 ? -13.023 44.062 26.547 1 36.53 19 ASN B CA 1
ATOM 2834 C C . ASN B 1 19 ? -11.961 43 26.266 1 36.53 19 ASN B C 1
ATOM 2836 O O . ASN B 1 19 ? -12.289 41.906 25.797 1 36.53 19 ASN B O 1
ATOM 2840 N N . ILE B 1 20 ? -10.766 43.344 25.828 1 43.62 20 ILE B N 1
ATOM 2841 C CA . ILE B 1 20 ? -10.039 42.594 24.812 1 43.62 20 ILE B CA 1
ATOM 2842 C C . ILE B 1 20 ? -9.117 41.594 25.5 1 43.62 20 ILE B C 1
ATOM 2844 O O . ILE B 1 20 ? -8.32 41.938 26.375 1 43.62 20 ILE B O 1
ATOM 2848 N N . ILE B 1 21 ? -9.406 40.188 25.547 1 44.97 21 ILE B N 1
ATOM 2849 C CA . ILE B 1 21 ? -8.602 39.188 26.25 1 44.97 21 ILE B CA 1
ATOM 2850 C C . ILE B 1 21 ? -7.645 38.531 25.281 1 44.97 21 ILE B C 1
ATOM 2852 O O . ILE B 1 21 ? -8.031 38.156 24.156 1 44.97 21 ILE B O 1
ATOM 2856 N N . LEU B 1 22 ? -6.371 38.688 25.312 1 46.97 22 LEU B N 1
ATOM 2857 C CA . LEU B 1 22 ? -5.395 37.969 24.5 1 46.97 22 LEU B CA 1
ATOM 2858 C C . LEU B 1 22 ? -4.91 36.688 25.219 1 46.97 22 LEU B C 1
ATOM 2860 O O . LEU B 1 22 ? -4.555 36.75 26.406 1 46.97 22 LEU B O 1
ATOM 2864 N N . ILE B 1 23 ? -5.27 35.375 24.656 1 44.94 23 ILE B N 1
ATOM 2865 C CA . ILE B 1 23 ? -4.953 34.125 25.328 1 44.94 23 ILE B CA 1
ATOM 2866 C C . ILE B 1 23 ? -3.902 33.375 24.516 1 44.94 23 ILE B C 1
ATOM 2868 O O . ILE B 1 23 ? -3.963 33.312 23.297 1 44.94 23 ILE B O 1
ATOM 2872 N N . PHE B 1 24 ? -2.709 33.406 24.406 1 44.59 24 PHE B N 1
ATOM 2873 C CA . PHE B 1 24 ? -2.35 32.219 23.656 1 44.59 24 PHE B CA 1
ATOM 2874 C C . PHE B 1 24 ? -1.761 31.156 24.562 1 44.59 24 PHE B C 1
ATOM 2876 O O . PHE B 1 24 ? -1.441 31.422 25.719 1 44.59 24 PHE B O 1
ATOM 2883 N N . GLU B 1 25 ? -0.688 30.156 24 1 46.19 25 GLU B N 1
ATOM 2884 C CA . GLU B 1 25 ? -0.489 28.719 23.953 1 46.19 25 GLU B CA 1
ATOM 2885 C C . GLU B 1 25 ? 0.402 28.25 25.109 1 46.19 25 GLU B C 1
ATOM 2887 O O . GLU B 1 25 ? 1.464 28.828 25.344 1 46.19 25 GLU B O 1
ATOM 2892 N N . TYR B 1 26 ? -0.07 27.922 26.234 1 41.97 26 TYR B N 1
ATOM 2893 C CA . TYR B 1 26 ? 0.821 27.172 27.109 1 41.97 26 TYR B CA 1
ATOM 2894 C C . TYR B 1 26 ? 0.724 25.672 26.844 1 41.97 26 TYR B C 1
ATOM 2896 O O . TYR B 1 26 ? -0.375 25.125 26.703 1 41.97 26 TYR B O 1
ATOM 2904 N N . THR B 1 27 ? 1.676 25.109 26.219 1 40.28 27 THR B N 1
ATOM 2905 C CA . THR B 1 27 ? 1.73 23.672 26.438 1 40.28 27 THR B CA 1
ATOM 2906 C C . THR B 1 27 ? 2.146 23.359 27.875 1 40.28 27 THR B C 1
ATOM 2908 O O . THR B 1 27 ? 3.252 23.719 28.297 1 40.28 27 THR B O 1
ATOM 2911 N N . LEU B 1 28 ? 1.437 23.531 28.906 1 35.09 28 LEU B N 1
ATOM 2912 C CA . LEU B 1 28 ? 1.958 23.078 30.188 1 35.09 28 LEU B CA 1
ATOM 2913 C C . LEU B 1 28 ? 2.824 21.828 30.031 1 35.09 28 LEU B C 1
ATOM 2915 O O . LEU B 1 28 ? 2.76 21.156 29 1 35.09 28 LEU B O 1
ATOM 2919 N N . TRP B 1 29 ? 2.781 21.016 31.344 1 35.66 29 TRP B N 1
ATOM 2920 C CA . TRP B 1 29 ? 3.754 20.109 31.922 1 35.66 29 TRP B CA 1
ATOM 2921 C C . TRP B 1 29 ? 4.211 19.078 30.906 1 35.66 29 TRP B C 1
ATOM 2923 O O . TRP B 1 29 ? 3.592 18.922 29.844 1 35.66 29 TRP B O 1
ATOM 2933 N N . GLY B 1 30 ? 4.648 17.844 31.719 1 32.38 30 GLY B N 1
ATOM 2934 C CA . GLY B 1 30 ? 5.562 16.75 32.031 1 32.38 30 GLY B CA 1
ATOM 2935 C C . GLY B 1 30 ? 5.668 15.734 30.906 1 32.38 30 GLY B C 1
ATOM 2936 O O . GLY B 1 30 ? 6.621 14.961 30.859 1 32.38 30 GLY B O 1
ATOM 2937 N N . LYS B 1 31 ? 4.582 15.117 30.828 1 35.19 31 LYS B N 1
ATOM 2938 C CA . LYS B 1 31 ? 5.008 13.789 30.391 1 35.19 31 LYS B CA 1
ATOM 2939 C C . LYS B 1 31 ? 5.77 13.852 29.078 1 35.19 31 LYS B C 1
ATOM 2941 O O . LYS B 1 31 ? 6.863 13.289 28.969 1 35.19 31 LYS B O 1
ATOM 2946 N N . ARG B 1 32 ? 5.168 13.461 28 1 35.31 32 ARG B N 1
ATOM 2947 C CA . ARG B 1 32 ? 5.766 12.859 26.812 1 35.31 32 ARG B CA 1
ATOM 2948 C C . ARG B 1 32 ? 6.258 13.93 25.844 1 35.31 32 ARG B C 1
ATOM 2950 O O . ARG B 1 32 ? 5.457 14.641 25.25 1 35.31 32 ARG B O 1
ATOM 2957 N N . SER B 1 33 ? 7.012 14.898 26.234 1 40.03 33 SER B N 1
ATOM 2958 C CA . SER B 1 33 ? 7.73 15.281 25.016 1 40.03 33 SER B CA 1
ATOM 2959 C C . SER B 1 33 ? 7.629 14.195 23.953 1 40.03 33 SER B C 1
ATOM 2961 O O . SER B 1 33 ? 8.133 13.086 24.141 1 40.03 33 SER B O 1
ATOM 2963 N N . THR B 1 34 ? 6.551 14.211 23.438 1 40.34 34 THR B N 1
ATOM 2964 C CA . THR B 1 34 ? 5.988 13.164 22.594 1 40.34 34 THR B CA 1
ATOM 2965 C C . THR B 1 34 ? 7.027 12.648 21.594 1 40.34 34 THR B C 1
ATOM 2967 O O . THR B 1 34 ? 6.781 11.672 20.891 1 40.34 34 THR B O 1
ATOM 2970 N N . THR B 1 35 ? 7.836 13.539 21.219 1 42.41 35 THR B N 1
ATOM 2971 C CA . THR B 1 35 ? 8.438 12.828 20.094 1 42.41 35 THR B CA 1
ATOM 2972 C C . THR B 1 35 ? 9.5 11.844 20.578 1 42.41 35 THR B C 1
ATOM 2974 O O . THR B 1 35 ? 10.258 11.289 19.781 1 42.41 35 THR B O 1
ATOM 2977 N N . GLY B 1 36 ? 9.148 11.25 21.688 1 47.06 36 GLY B N 1
ATOM 2978 C CA . GLY B 1 36 ? 10.031 10.156 22.062 1 47.06 36 GLY B CA 1
ATOM 2979 C C . GLY B 1 36 ? 11.453 10.352 21.594 1 47.06 36 GLY B C 1
ATOM 2980 O O . GLY B 1 36 ? 12.234 9.398 21.547 1 47.06 36 GLY B O 1
ATOM 2981 N N . GLN B 1 37 ? 11.75 11.602 21.156 1 51.28 37 GLN B N 1
ATOM 2982 C CA . GLN B 1 37 ? 13.102 11.758 20.625 1 51.28 37 GLN B CA 1
ATOM 2983 C C . GLN B 1 37 ? 14.07 12.188 21.734 1 51.28 37 GLN B C 1
ATOM 2985 O O . GLN B 1 37 ? 13.703 12.945 22.625 1 51.28 37 GLN B O 1
ATOM 2990 N N . PRO B 1 38 ? 15.219 11.586 21.734 1 53.22 38 PRO B N 1
ATOM 2991 C CA . PRO B 1 38 ? 16.266 12 22.672 1 53.22 38 PRO B CA 1
ATOM 2992 C C . PRO B 1 38 ? 16.75 13.422 22.422 1 53.22 38 PRO B C 1
ATOM 2994 O O . PRO B 1 38 ? 16.734 13.891 21.281 1 53.22 38 PRO B O 1
ATOM 2997 N N . GLU B 1 39 ? 17.031 14.266 23.531 1 56.94 39 GLU B N 1
ATOM 2998 C CA . GLU B 1 39 ? 17.641 15.594 23.453 1 56.94 39 GLU B CA 1
ATOM 2999 C C . GLU B 1 39 ? 19.125 15.516 23.172 1 56.94 39 GLU B C 1
ATOM 3001 O O . GLU B 1 39 ? 19.891 14.922 23.938 1 56.94 39 GLU B O 1
ATOM 3006 N N . GLU B 1 40 ? 19.547 16.016 22.094 1 62.16 40 GLU B N 1
ATOM 3007 C CA . GLU B 1 40 ? 20.953 15.875 21.719 1 62.16 40 GLU B CA 1
ATOM 3008 C C . GLU B 1 40 ? 21.703 17.203 21.875 1 62.16 40 GLU B C 1
ATOM 3010 O O . GLU B 1 40 ? 22.844 17.328 21.438 1 62.16 40 GLU B O 1
ATOM 3015 N N . VAL B 1 41 ? 21 18.172 22.5 1 63.09 41 VAL B N 1
ATOM 3016 C CA . VAL B 1 41 ? 21.672 19.438 22.766 1 63.09 41 VAL B CA 1
ATOM 3017 C C . VAL B 1 41 ? 22.266 19.422 24.172 1 63.09 41 VAL B C 1
ATOM 3019 O O . VAL B 1 41 ? 21.625 18.984 25.125 1 63.09 41 VAL B O 1
ATOM 3022 N N . GLU B 1 42 ? 23.562 19.688 24.281 1 62.38 42 GLU B N 1
ATOM 3023 C CA . GLU B 1 42 ? 24.203 19.828 25.578 1 62.38 42 GLU B CA 1
ATOM 3024 C C . GLU B 1 42 ? 24.078 21.25 26.109 1 62.38 42 GLU B C 1
ATOM 3026 O O . GLU B 1 42 ? 24.688 22.172 25.562 1 62.38 42 GLU B O 1
ATOM 3031 N N . TRP B 1 43 ? 23.031 21.406 26.812 1 63.94 43 TRP B N 1
ATOM 3032 C CA . TRP B 1 43 ? 22.891 22.734 27.406 1 63.94 43 TRP B CA 1
ATOM 3033 C C . TRP B 1 43 ? 22.344 22.641 28.828 1 63.94 43 TRP B C 1
ATOM 3035 O O . TRP B 1 43 ? 22.031 21.547 29.312 1 63.94 43 TRP B O 1
ATOM 3045 N N . GLU B 1 44 ? 22.453 23.828 29.516 1 62.03 44 GLU B N 1
ATOM 3046 C CA . GLU B 1 44 ? 22.125 23.875 30.938 1 62.03 44 GLU B CA 1
ATOM 3047 C C . GLU B 1 44 ? 20.672 23.469 31.188 1 62.03 44 GLU B C 1
ATOM 3049 O O . GLU B 1 44 ? 20.344 22.953 32.25 1 62.03 44 GLU B O 1
ATOM 3054 N N . HIS B 1 45 ? 19.797 23.578 30.156 1 58.06 45 HIS B N 1
ATOM 3055 C CA . HIS B 1 45 ? 18.391 23.328 30.359 1 58.06 45 HIS B CA 1
ATOM 3056 C C . HIS B 1 45 ? 17.984 21.969 29.797 1 58.06 45 HIS B C 1
ATOM 3058 O O . HIS B 1 45 ? 16.797 21.734 29.531 1 58.06 45 HIS B O 1
ATOM 3064 N N . LYS B 1 46 ? 18.906 21.203 29.672 1 62.34 46 LYS B N 1
ATOM 3065 C CA . LYS B 1 46 ? 18.672 19.875 29.141 1 62.34 46 LYS B CA 1
ATOM 3066 C C . LYS B 1 46 ? 17.734 19.078 30.031 1 62.34 46 LYS B C 1
ATOM 3068 O O . LYS B 1 46 ? 17.781 19.203 31.266 1 62.34 46 LYS B O 1
ATOM 3073 N N . SER B 1 47 ? 16.891 18.359 29.406 1 61.69 47 SER B N 1
ATOM 3074 C CA . SER B 1 47 ? 15.945 17.531 30.156 1 61.69 47 SER B CA 1
ATOM 3075 C C . SER B 1 47 ? 16.672 16.609 31.125 1 61.69 47 SER B C 1
ATOM 3077 O O . SER B 1 47 ? 17.719 16.047 30.781 1 61.69 47 SER B O 1
ATOM 3079 N N . LYS B 1 48 ? 16.172 16.656 32.344 1 59.03 48 LYS B N 1
ATOM 3080 C CA . LYS B 1 48 ? 16.719 15.758 33.344 1 59.03 48 LYS B CA 1
ATOM 3081 C C . LYS B 1 48 ? 16.234 14.328 33.156 1 59.03 48 LYS B C 1
ATOM 3083 O O . LYS B 1 48 ? 16.75 13.391 33.75 1 59.03 48 LYS B O 1
ATOM 3088 N N . GLU B 1 49 ? 15.242 14.211 32.438 1 56.94 49 GLU B N 1
ATOM 3089 C CA . GLU B 1 49 ? 14.734 12.883 32.094 1 56.94 49 GLU B CA 1
ATOM 3090 C C . GLU B 1 49 ? 15.211 12.445 30.719 1 56.94 49 GLU B C 1
ATOM 3092 O O . GLU B 1 49 ? 15.102 13.203 29.75 1 56.94 49 GLU B O 1
ATOM 3097 N N . ALA B 1 50 ? 15.664 11.312 30.656 1 58.12 50 ALA B N 1
ATOM 3098 C CA . ALA B 1 50 ? 16.172 10.742 29.406 1 58.12 50 ALA B CA 1
ATOM 3099 C C . ALA B 1 50 ? 15.055 10.578 28.391 1 58.12 50 ALA B C 1
ATOM 3101 O O . ALA B 1 50 ? 13.922 10.25 28.75 1 58.12 50 ALA B O 1
ATOM 3102 N N . ARG B 1 51 ? 15.234 11.031 27.281 1 55.16 51 ARG B N 1
ATOM 3103 C CA . ARG B 1 51 ? 14.375 10.859 26.109 1 55.16 51 ARG B CA 1
ATOM 3104 C C . ARG B 1 51 ? 13.164 11.789 26.172 1 55.16 51 ARG B C 1
ATOM 3106 O O . ARG B 1 51 ? 12.117 11.492 25.609 1 55.16 51 ARG B O 1
ATOM 3113 N N . LYS B 1 52 ? 13.312 12.672 27.188 1 58.38 52 LYS B N 1
ATOM 3114 C CA . LYS B 1 52 ? 12.281 13.711 27.203 1 58.38 52 LYS B CA 1
ATOM 3115 C C . LYS B 1 52 ? 12.883 15.078 26.891 1 58.38 52 LYS B C 1
ATOM 3117 O O . LYS B 1 52 ? 13.961 15.414 27.391 1 58.38 52 LYS B O 1
ATOM 3122 N N . MET B 1 53 ? 12.453 15.672 25.812 1 61.06 53 MET B N 1
ATOM 3123 C CA . MET B 1 53 ? 12.922 17.016 25.453 1 61.06 53 MET B CA 1
ATOM 3124 C C . MET B 1 53 ? 11.742 17.938 25.188 1 61.06 53 MET B C 1
ATOM 3126 O O . MET B 1 53 ? 10.719 17.516 24.641 1 61.06 53 MET B O 1
ATOM 3130 N N . HIS B 1 54 ? 11.875 19.172 25.844 1 64.62 54 HIS B N 1
ATOM 3131 C CA . HIS B 1 54 ? 10.93 20.203 25.438 1 64.62 54 HIS B CA 1
ATOM 3132 C C . HIS B 1 54 ? 11.336 20.828 24.109 1 64.62 54 HIS B C 1
ATOM 3134 O O . HIS B 1 54 ? 12 21.859 24.078 1 64.62 54 HIS B O 1
ATOM 3140 N N . ALA B 1 55 ? 10.945 20.266 23.062 1 66.38 55 ALA B N 1
ATOM 3141 C CA . ALA B 1 55 ? 11.445 20.672 21.75 1 66.38 55 ALA B CA 1
ATOM 3142 C C . ALA B 1 55 ? 10.367 21.406 20.953 1 66.38 55 ALA B C 1
ATOM 3144 O O . ALA B 1 55 ? 10.484 21.562 19.734 1 66.38 55 ALA B O 1
ATOM 3145 N N . CYS B 1 56 ? 9.352 21.922 21.766 1 73.25 56 CYS B N 1
ATOM 3146 C CA . CYS B 1 56 ? 8.242 22.5 21.016 1 73.25 56 CYS B CA 1
ATOM 3147 C C . CYS B 1 56 ? 8.188 24.016 21.188 1 73.25 56 CYS B C 1
ATOM 3149 O O . CYS B 1 56 ? 7.492 24.703 20.438 1 73.25 56 CYS B O 1
ATOM 3151 N N . GLY B 1 57 ? 8.898 24.594 22.125 1 77.69 57 GLY B N 1
ATOM 3152 C CA . GLY B 1 57 ? 8.969 26.031 22.297 1 77.69 57 GLY B CA 1
ATOM 3153 C C . GLY B 1 57 ? 7.887 26.578 23.219 1 77.69 57 GLY B C 1
ATOM 3154 O O . GLY B 1 57 ? 7.859 27.766 23.516 1 77.69 57 GLY B O 1
ATOM 3155 N N . HIS B 1 58 ? 7.09 25.719 23.75 1 79.44 58 HIS B N 1
ATOM 3156 C CA . HIS B 1 58 ? 5.953 26.156 24.547 1 79.44 58 HIS B CA 1
ATOM 3157 C C . HIS B 1 58 ? 6.414 26.734 25.891 1 79.44 58 HIS B C 1
ATOM 3159 O O . HIS B 1 58 ? 5.715 27.562 26.484 1 79.44 58 HIS B O 1
ATOM 3165 N N . ASP B 1 59 ? 7.48 26.328 26.375 1 81.88 59 ASP B N 1
ATOM 3166 C CA . ASP B 1 59 ? 8.047 26.969 27.578 1 81.88 59 ASP B CA 1
ATOM 3167 C C . ASP B 1 59 ? 8.336 28.438 27.328 1 81.88 59 ASP B C 1
ATOM 3169 O O . ASP B 1 59 ? 8.094 29.281 28.188 1 81.88 59 ASP B O 1
ATOM 3173 N N . ALA B 1 60 ? 8.883 28.688 26.188 1 87.88 60 ALA B N 1
ATOM 3174 C CA . ALA B 1 60 ? 9.133 30.078 25.812 1 87.88 60 ALA B CA 1
ATOM 3175 C C . ALA B 1 60 ? 7.828 30.859 25.719 1 87.88 60 ALA B C 1
ATOM 3177 O O . ALA B 1 60 ? 7.758 32.031 26.156 1 87.88 60 ALA B O 1
ATOM 3178 N N . HIS B 1 61 ? 6.824 30.266 25.156 1 89.19 61 HIS B N 1
ATOM 3179 C CA . HIS B 1 61 ? 5.523 30.906 25.047 1 89.19 61 HIS B CA 1
ATOM 3180 C C . HIS B 1 61 ? 4.973 31.281 26.422 1 89.19 61 HIS B C 1
ATOM 3182 O O . HIS B 1 61 ? 4.504 32.406 26.609 1 89.19 61 HIS B O 1
ATOM 3188 N N . THR B 1 62 ? 5.066 30.344 27.281 1 84.12 62 THR B N 1
ATOM 3189 C CA . THR B 1 62 ? 4.582 30.562 28.641 1 84.12 62 THR B CA 1
ATOM 3190 C C . THR B 1 62 ? 5.336 31.703 29.312 1 84.12 62 THR B C 1
ATOM 3192 O O . THR B 1 62 ? 4.723 32.594 29.922 1 84.12 62 THR B O 1
ATOM 3195 N N . ALA B 1 63 ? 6.594 31.672 29.203 1 87.38 63 ALA B N 1
ATOM 3196 C CA . ALA B 1 63 ? 7.422 32.719 29.797 1 87.38 63 ALA B CA 1
ATOM 3197 C C . ALA B 1 63 ? 7.07 34.094 29.219 1 87.38 63 ALA B C 1
ATOM 3199 O O . ALA B 1 63 ? 6.984 35.062 29.938 1 87.38 63 ALA B O 1
ATOM 3200 N N . MET B 1 64 ? 6.867 34.156 27.969 1 92.25 64 MET B N 1
ATOM 3201 C CA . MET B 1 64 ? 6.559 35.438 27.297 1 92.25 64 MET B CA 1
ATOM 3202 C C . MET B 1 64 ? 5.203 35.969 27.75 1 92.25 64 MET B C 1
ATOM 3204 O O . MET B 1 64 ? 5.051 37.156 27.969 1 92.25 64 MET B O 1
ATOM 3208 N N . LEU B 1 65 ? 4.305 35.094 27.891 1 89.31 65 LEU B N 1
ATOM 3209 C CA . LEU B 1 65 ? 2.973 35.531 28.297 1 89.31 65 LEU B CA 1
ATOM 3210 C C . LEU B 1 65 ? 2.977 35.969 29.766 1 89.31 65 LEU B C 1
ATOM 3212 O O . LEU B 1 65 ? 2.27 36.906 30.125 1 89.31 65 LEU B O 1
ATOM 3216 N N . LEU B 1 66 ? 3.713 35.281 30.562 1 85.38 66 LEU B N 1
ATOM 3217 C CA . LEU B 1 66 ? 3.855 35.688 31.953 1 85.38 66 LEU B CA 1
ATOM 3218 C C . LEU B 1 66 ? 4.551 37.062 32.031 1 85.38 66 LEU B C 1
ATOM 3220 O O . LEU B 1 66 ? 4.199 37.906 32.875 1 85.38 66 LEU B O 1
ATOM 3224 N N . GLY B 1 67 ? 5.539 37.219 31.203 1 89.88 67 GLY B N 1
ATOM 3225 C CA . GLY B 1 67 ? 6.164 38.531 31.109 1 89.88 67 GLY B CA 1
ATOM 3226 C C . GLY B 1 67 ? 5.195 39.625 30.703 1 89.88 67 GLY B C 1
ATOM 3227 O O . GLY B 1 67 ? 5.219 40.719 31.25 1 89.88 67 GLY B O 1
ATOM 3228 N N . ALA B 1 68 ? 4.418 39.312 29.781 1 91.38 68 ALA B N 1
ATOM 3229 C CA . ALA B 1 68 ? 3.395 40.281 29.359 1 91.38 68 ALA B CA 1
ATOM 3230 C C . ALA B 1 68 ? 2.428 40.594 30.484 1 91.38 68 ALA B C 1
ATOM 3232 O O . ALA B 1 68 ? 2.02 41.75 30.672 1 91.38 68 ALA B O 1
ATOM 3233 N N . ALA B 1 69 ? 2.057 39.594 31.203 1 86.56 69 ALA B N 1
ATOM 3234 C CA . ALA B 1 69 ? 1.173 39.75 32.344 1 86.56 69 ALA B CA 1
ATOM 3235 C C . ALA B 1 69 ? 1.776 40.75 33.344 1 86.56 69 ALA B C 1
ATOM 3237 O O . ALA B 1 69 ? 1.072 41.594 33.906 1 86.56 69 ALA B O 1
ATOM 3238 N N . LYS B 1 70 ? 2.998 40.562 33.562 1 88.38 70 LYS B N 1
ATOM 3239 C CA . LYS B 1 70 ? 3.691 41.438 34.5 1 88.38 70 LYS B CA 1
ATOM 3240 C C . LYS B 1 70 ? 3.68 42.875 34.031 1 88.38 70 LYS B C 1
ATOM 3242 O O . LYS B 1 70 ? 3.389 43.812 34.781 1 88.38 70 LYS B O 1
ATOM 3247 N N . ILE B 1 71 ? 3.965 43.062 32.812 1 90.44 71 ILE B N 1
ATOM 3248 C CA . ILE B 1 71 ? 3.99 44.375 32.219 1 90.44 71 ILE B CA 1
ATOM 3249 C C . ILE B 1 71 ? 2.605 45.031 32.312 1 90.44 71 ILE B C 1
ATOM 3251 O O . ILE B 1 71 ? 2.475 46.188 32.719 1 90.44 71 ILE B O 1
ATOM 3255 N N . LEU B 1 72 ? 1.651 44.312 31.984 1 88.38 72 LEU B N 1
ATOM 3256 C CA . LEU B 1 72 ? 0.281 44.812 31.984 1 88.38 72 LEU B CA 1
ATOM 3257 C C . LEU B 1 72 ? -0.186 45.094 33.406 1 88.38 72 LEU B C 1
ATOM 3259 O O . LEU B 1 72 ? -0.883 46.094 33.625 1 88.38 72 LEU B O 1
ATOM 3263 N N . HIS B 1 73 ? 0.19 44.281 34.281 1 84.88 73 HIS B N 1
ATOM 3264 C CA . HIS B 1 73 ? -0.18 44.469 35.656 1 84.88 73 HIS B CA 1
ATOM 3265 C C . HIS B 1 73 ? 0.44 45.75 36.219 1 84.88 73 HIS B C 1
ATOM 3267 O O . HIS B 1 73 ? -0.216 46.531 36.938 1 84.88 73 HIS B O 1
ATOM 3273 N N . GLU B 1 74 ? 1.602 45.969 35.875 1 87.94 74 GLU B N 1
ATOM 3274 C CA . GLU B 1 74 ? 2.305 47.156 36.344 1 87.94 74 GLU B CA 1
ATOM 3275 C C . GLU B 1 74 ? 1.68 48.406 35.75 1 87.94 74 GLU B C 1
ATOM 3277 O O . GLU B 1 74 ? 1.766 49.5 36.344 1 87.94 74 GLU B O 1
ATOM 3282 N N . ARG B 1 75 ? 1.017 48.25 34.656 1 87.31 75 ARG B N 1
ATOM 3283 C CA . ARG B 1 75 ? 0.404 49.406 34 1 87.31 75 ARG B CA 1
ATOM 3284 C C . ARG B 1 75 ? -1.116 49.281 34 1 87.31 75 ARG B C 1
ATOM 3286 O O . ARG B 1 75 ? -1.778 49.812 33.094 1 87.31 75 ARG B O 1
ATOM 3293 N N . ARG B 1 76 ? -1.623 48.594 34.875 1 84.5 76 ARG B N 1
ATOM 3294 C CA . ARG B 1 76 ? -3.039 48.25 34.906 1 84.5 76 ARG B CA 1
ATOM 3295 C C . ARG B 1 76 ? -3.914 49.5 34.938 1 84.5 76 ARG B C 1
ATOM 3297 O O . ARG B 1 76 ? -5.016 49.5 34.406 1 84.5 76 ARG B O 1
ATOM 3304 N N . HIS B 1 77 ? -3.49 50.594 35.469 1 84.75 77 HIS B N 1
ATOM 3305 C CA . HIS B 1 77 ? -4.266 51.812 35.594 1 84.75 77 HIS B CA 1
ATOM 3306 C C . HIS B 1 77 ? -4.406 52.531 34.281 1 84.75 77 HIS B C 1
ATOM 3308 O O . HIS B 1 77 ? -5.312 53.344 34.094 1 84.75 77 HIS B O 1
ATOM 3314 N N . GLU B 1 78 ? -3.521 52.156 33.375 1 83.88 78 GLU B N 1
ATOM 3315 C CA . GLU B 1 78 ? -3.547 52.781 32.062 1 83.88 78 GLU B CA 1
ATOM 3316 C C . GLU B 1 78 ? -4.434 52.031 31.094 1 83.88 78 GLU B C 1
ATOM 3318 O O . GLU B 1 78 ? -4.773 52.531 30.016 1 83.88 78 GLU B O 1
ATOM 3323 N N . LEU B 1 79 ? -4.836 50.875 31.531 1 84.62 79 LEU B N 1
ATOM 3324 C CA . LEU B 1 79 ? -5.574 50 30.625 1 84.62 79 LEU B CA 1
ATOM 3325 C C . LEU B 1 79 ? -7.02 50.438 30.484 1 84.62 79 LEU B C 1
ATOM 3327 O O . LEU B 1 79 ? -7.695 50.719 31.469 1 84.62 79 LEU B O 1
ATOM 3331 N N . GLN B 1 80 ? -7.453 50.656 29.266 1 81.94 80 GLN B N 1
ATOM 3332 C CA . GLN B 1 80 ? -8.812 51.094 28.969 1 81.94 80 GLN B CA 1
ATOM 3333 C C . GLN B 1 80 ? -9.695 49.906 28.594 1 81.94 80 GLN B C 1
ATOM 3335 O O . GLN B 1 80 ? -10.438 49.969 27.609 1 81.94 80 GLN B O 1
ATOM 3340 N N . GLY B 1 81 ? -9.578 48.875 29.219 1 83.38 81 GLY B N 1
ATOM 3341 C CA . GLY B 1 81 ? -10.32 47.625 28.969 1 83.38 81 GLY B CA 1
ATOM 3342 C C . GLY B 1 81 ? -9.773 46.438 29.734 1 83.38 81 GLY B C 1
ATOM 3343 O O . GLY B 1 81 ? -9.008 46.594 30.672 1 83.38 81 GLY B O 1
ATOM 3344 N N . THR B 1 82 ? -10.25 45.25 29.328 1 84.25 82 THR B N 1
ATOM 3345 C CA . THR B 1 82 ? -9.852 44.031 30 1 84.25 82 THR B CA 1
ATOM 3346 C C . THR B 1 82 ? -8.961 43.188 29.094 1 84.25 82 THR B C 1
ATOM 3348 O O . THR B 1 82 ? -9.234 43.062 27.891 1 84.25 82 THR B O 1
ATOM 3351 N N . VAL B 1 83 ? -7.91 42.781 29.703 1 86.75 83 VAL B N 1
ATOM 3352 C CA . VAL B 1 83 ? -7.023 41.875 29 1 86.75 83 VAL B CA 1
ATOM 3353 C C . VAL B 1 83 ? -7.102 40.5 29.641 1 86.75 83 VAL B C 1
ATOM 3355 O O . VAL B 1 83 ? -6.961 40.344 30.859 1 86.75 83 VAL B O 1
ATOM 3358 N N . VAL B 1 84 ? -7.441 39.5 28.828 1 85.81 84 VAL B N 1
ATOM 3359 C CA . VAL B 1 84 ? -7.461 38.125 29.281 1 85.81 84 VAL B CA 1
ATOM 3360 C C . VAL B 1 84 ? -6.266 37.344 28.719 1 85.81 84 VAL B C 1
ATOM 3362 O O . VAL B 1 84 ? -6.016 37.406 27.516 1 85.81 84 VAL B O 1
ATOM 3365 N N . LEU B 1 85 ? -5.492 36.781 29.609 1 86.31 85 LEU B N 1
ATOM 3366 C CA . LEU B 1 85 ? -4.379 35.938 29.188 1 86.31 85 LEU B CA 1
ATOM 3367 C C . LEU B 1 85 ? -4.766 34.469 29.219 1 86.31 85 LEU B C 1
ATOM 3369 O O . LEU B 1 85 ? -5.16 33.938 30.266 1 86.31 85 LEU B O 1
ATOM 3373 N N . LEU B 1 86 ? -4.691 33.812 28.047 1 85.88 86 LEU B N 1
ATOM 3374 C CA . LEU B 1 86 ? -5.082 32.406 27.938 1 85.88 86 LEU B CA 1
ATOM 3375 C C . LEU B 1 86 ? -3.857 31.5 27.766 1 85.88 86 LEU B C 1
ATOM 3377 O O . LEU B 1 86 ? -3.027 31.75 26.891 1 85.88 86 LEU B O 1
ATOM 3381 N N . PHE B 1 87 ? -3.719 30.578 28.656 1 83.81 87 PHE B N 1
ATOM 3382 C CA . PHE B 1 87 ? -2.723 29.516 28.547 1 83.81 87 PHE B CA 1
ATOM 3383 C C . PHE B 1 87 ? -3.363 28.219 28.062 1 83.81 87 PHE B C 1
ATOM 3385 O O . PHE B 1 87 ? -4.016 27.516 28.844 1 83.81 87 PHE B O 1
ATOM 3392 N N . GLN B 1 88 ? -3.164 27.938 26.781 1 80.5 88 GLN B N 1
ATOM 3393 C CA . GLN B 1 88 ? -3.873 26.828 26.156 1 80.5 88 GLN B CA 1
ATOM 3394 C C . GLN B 1 88 ? -3.066 25.531 26.266 1 80.5 88 GLN B C 1
ATOM 3396 O O . GLN B 1 88 ? -1.881 25.516 25.922 1 80.5 88 GLN B O 1
ATOM 3401 N N . PRO B 1 89 ? -3.691 24.453 26.672 1 73.5 89 PRO B N 1
ATOM 3402 C CA . PRO B 1 89 ? -3.051 23.141 26.625 1 73.5 89 PRO B CA 1
ATOM 3403 C C . PRO B 1 89 ? -3.281 22.422 25.297 1 73.5 89 PRO B C 1
ATOM 3405 O O . PRO B 1 89 ? -4.16 22.797 24.531 1 73.5 89 PRO B O 1
ATOM 3408 N N . GLY B 1 90 ? -2.455 21.359 24.984 1 67.25 90 GLY B N 1
ATOM 3409 C CA . GLY B 1 90 ? -2.742 20.359 23.969 1 67.25 90 GLY B CA 1
ATOM 3410 C C . GLY B 1 90 ? -2.68 20.891 22.562 1 67.25 90 GLY B C 1
ATOM 3411 O O . GLY B 1 90 ? -3.492 20.531 21.703 1 67.25 90 GLY B O 1
ATOM 3412 N N . GLU B 1 91 ? -1.853 21.891 22.297 1 64.5 91 GLU B N 1
ATOM 3413 C CA . GLU B 1 91 ? -1.714 22.375 20.922 1 64.5 91 GLU B CA 1
ATOM 3414 C C . GLU B 1 91 ? -1.253 21.25 19.984 1 64.5 91 GLU B C 1
ATOM 3416 O O . GLU B 1 91 ? -1.763 21.125 18.875 1 64.5 91 GLU B O 1
ATOM 3421 N N . GLU B 1 92 ? -0.463 20.422 20.391 1 62.91 92 GLU B N 1
ATOM 3422 C CA . GLU B 1 92 ? 0.146 19.391 19.547 1 62.91 92 GLU B CA 1
ATOM 3423 C C . GLU B 1 92 ? -0.877 18.344 19.125 1 62.91 92 GLU B C 1
ATOM 3425 O O . GLU B 1 92 ? -0.735 17.703 18.078 1 62.91 92 GLU B O 1
ATOM 3430 N N . VAL B 1 93 ? -1.839 18.25 20.016 1 64.56 93 VAL B N 1
ATOM 3431 C CA . VAL B 1 93 ? -2.863 17.266 19.703 1 64.56 93 VAL B CA 1
ATOM 3432 C C . VAL B 1 93 ? -3.98 17.922 18.891 1 64.56 93 VAL B C 1
ATOM 3434 O O . VAL B 1 93 ? -4.793 17.234 18.281 1 64.56 93 VAL B O 1
ATOM 3437 N N . GLY B 1 94 ? -4.023 19.156 18.812 1 72.12 94 GLY B N 1
ATOM 3438 C CA . GLY B 1 94 ? -4.914 19.891 17.938 1 72.12 94 GLY B CA 1
ATOM 3439 C C . GLY B 1 94 ? -6.32 20.031 18.484 1 72.12 94 GLY B C 1
ATOM 3440 O O . GLY B 1 94 ? -7.25 20.359 17.75 1 72.12 94 GLY B O 1
ATOM 3441 N N . ILE B 1 95 ? -6.508 19.766 19.766 1 75.19 95 ILE B N 1
ATOM 3442 C CA . ILE B 1 95 ? -7.875 19.781 20.281 1 75.19 95 ILE B CA 1
ATOM 3443 C C . ILE B 1 95 ? -7.988 20.812 21.406 1 75.19 95 ILE B C 1
ATOM 3445 O O . ILE B 1 95 ? -9.094 21.156 21.812 1 75.19 95 ILE B O 1
ATOM 3449 N N . GLY B 1 96 ? -6.996 21.344 21.906 1 79.5 96 GLY B N 1
ATOM 3450 C CA . GLY B 1 96 ? -7 22.219 23.062 1 79.5 96 GLY B CA 1
ATOM 3451 C C . GLY B 1 96 ? -7.801 23.5 22.859 1 79.5 96 GLY B C 1
ATOM 3452 O O . GLY B 1 96 ? -8.609 23.875 23.703 1 79.5 96 GLY B O 1
ATOM 3453 N N . ALA B 1 97 ? -7.531 24.109 21.766 1 85.44 97 ALA B N 1
ATOM 3454 C CA . ALA B 1 97 ? -8.219 25.375 21.469 1 85.44 97 ALA B CA 1
ATOM 3455 C C . ALA B 1 97 ? -9.727 25.156 21.391 1 85.44 97 ALA B C 1
ATOM 3457 O O . ALA B 1 97 ? -10.5 25.938 21.953 1 85.44 97 ALA B O 1
ATOM 3458 N N . LYS B 1 98 ? -10.117 24.141 20.719 1 86.94 98 LYS B N 1
ATOM 3459 C CA . LYS B 1 98 ? -11.539 23.844 20.578 1 86.94 98 LYS B CA 1
ATOM 3460 C C . LYS B 1 98 ? -12.195 23.609 21.938 1 86.94 98 LYS B C 1
ATOM 3462 O O . LYS B 1 98 ? -13.289 24.109 22.203 1 86.94 98 LYS B O 1
ATOM 3467 N N . LYS B 1 99 ? -11.562 22.891 22.734 1 84.69 99 LYS B N 1
ATOM 3468 C CA . LYS B 1 99 ? -12.086 22.594 24.062 1 84.69 99 LYS B CA 1
ATOM 3469 C C . LYS B 1 99 ? -12.227 23.875 24.891 1 84.69 99 LYS B C 1
ATOM 3471 O O . LYS B 1 99 ? -13.195 24.031 25.641 1 84.69 99 LYS B O 1
ATOM 3476 N N . MET B 1 100 ? -11.273 24.703 24.75 1 86.06 100 MET B N 1
ATOM 3477 C CA . MET B 1 100 ? -11.328 25.969 25.484 1 86.06 100 MET B CA 1
ATOM 3478 C C . MET B 1 100 ? -12.477 26.844 24.984 1 86.06 100 MET B C 1
ATOM 3480 O O . MET B 1 100 ? -13.156 27.5 25.766 1 86.06 100 MET B O 1
ATOM 3484 N N . VAL B 1 101 ? -12.664 26.844 23.703 1 88.94 101 VAL B N 1
ATOM 3485 C CA . VAL B 1 101 ? -13.766 27.609 23.125 1 88.94 101 VAL B CA 1
ATOM 3486 C C . VAL B 1 101 ? -15.094 27.062 23.641 1 88.94 101 VAL B C 1
ATOM 3488 O O . VAL B 1 101 ? -15.969 27.828 24.047 1 88.94 101 VAL B O 1
ATOM 3491 N N . GLU B 1 102 ? -15.211 25.797 23.641 1 88.94 102 GLU B N 1
ATOM 3492 C CA . GLU B 1 102 ? -16.438 25.141 24.078 1 88.94 102 GLU B CA 1
ATOM 3493 C C . GLU B 1 102 ? -16.703 25.422 25.562 1 88.94 102 GLU B C 1
ATOM 3495 O O . GLU B 1 102 ? -17.859 25.5 25.984 1 88.94 102 GLU B O 1
ATOM 3500 N N . ALA B 1 103 ? -15.68 25.609 26.219 1 86.81 103 ALA B N 1
ATOM 3501 C CA . ALA B 1 103 ? -15.797 25.875 27.656 1 86.81 103 ALA B CA 1
ATOM 3502 C C . ALA B 1 103 ? -16.078 27.344 27.922 1 86.81 103 ALA B C 1
ATOM 3504 O O . ALA B 1 103 ? -16.25 27.75 29.078 1 86.81 103 ALA B O 1
ATOM 3505 N N . GLY B 1 104 ? -16.062 28.141 26.922 1 87.19 104 GLY B N 1
ATOM 3506 C CA . GLY B 1 104 ? -16.438 29.531 27.047 1 87.19 104 GLY B CA 1
ATOM 3507 C C . GLY B 1 104 ? -15.273 30.453 27.359 1 87.19 104 GLY B C 1
ATOM 3508 O O . GLY B 1 104 ? -15.469 31.578 27.812 1 87.19 104 GLY B O 1
ATOM 3509 N N . ALA B 1 105 ? -14.109 29.953 27.094 1 83.44 105 ALA B N 1
ATOM 3510 C CA . ALA B 1 105 ? -12.906 30.703 27.453 1 83.44 105 ALA B CA 1
ATOM 3511 C C . ALA B 1 105 ? -12.844 32.031 26.688 1 83.44 105 ALA B C 1
ATOM 3513 O O . ALA B 1 105 ? -12.219 33 27.141 1 83.44 105 ALA B O 1
ATOM 3514 N N . VAL B 1 106 ? -13.508 32.062 25.562 1 88.38 106 VAL B N 1
ATOM 3515 C CA . VAL B 1 106 ? -13.383 33.281 24.75 1 88.38 106 VAL B CA 1
ATOM 3516 C C . VAL B 1 106 ? -14.758 33.938 24.594 1 88.38 106 VAL B C 1
ATOM 3518 O O . VAL B 1 106 ? -14.969 34.719 23.656 1 88.38 106 VAL B O 1
ATOM 3521 N N . ASP B 1 107 ? -15.594 33.594 25.5 1 86.88 107 ASP B N 1
ATOM 3522 C CA . ASP B 1 107 ? -16.875 34.312 25.516 1 86.88 107 ASP B CA 1
ATOM 3523 C C . ASP B 1 107 ? -16.688 35.812 25.75 1 86.88 107 ASP B C 1
ATOM 3525 O O . ASP B 1 107 ? -15.906 36.219 26.609 1 86.88 107 ASP B O 1
ATOM 3529 N N . ASN B 1 108 ? -17.234 36.656 24.953 1 84.25 108 ASN B N 1
ATOM 3530 C CA . ASN B 1 108 ? -17.234 38.094 25.094 1 84.25 108 ASN B CA 1
ATOM 3531 C C . ASN B 1 108 ? -15.852 38.688 24.781 1 84.25 108 ASN B C 1
ATOM 3533 O O . ASN B 1 108 ? -15.477 39.719 25.328 1 84.25 108 ASN B O 1
ATOM 3537 N N . VAL B 1 109 ? -15.023 37.906 24.125 1 88.06 109 VAL B N 1
ATOM 3538 C CA . VAL B 1 109 ? -13.734 38.406 23.672 1 88.06 109 VAL B CA 1
ATOM 3539 C C . VAL B 1 109 ? -13.883 39.094 22.328 1 88.06 109 VAL B C 1
ATOM 3541 O O . VAL B 1 109 ? -14.484 38.562 21.406 1 88.06 109 VAL B O 1
ATOM 3544 N N . GLU B 1 110 ? -13.43 40.281 22.297 1 89.31 110 GLU B N 1
ATOM 3545 C CA . GLU B 1 110 ? -13.578 41.094 21.078 1 89.31 110 GLU B CA 1
ATOM 3546 C C . GLU B 1 110 ? -12.477 40.781 20.078 1 89.31 110 GLU B C 1
ATOM 3548 O O . GLU B 1 110 ? -12.703 40.812 18.859 1 89.31 110 GLU B O 1
ATOM 3553 N N . ALA B 1 111 ? -11.305 40.562 20.547 1 92.75 111 ALA B N 1
ATOM 3554 C CA . ALA B 1 111 ? -10.141 40.281 19.719 1 92.75 111 ALA B CA 1
ATOM 3555 C C . ALA B 1 111 ? -9.195 39.312 20.406 1 92.75 111 ALA B C 1
ATOM 3557 O O . ALA B 1 111 ? -9.078 39.312 21.641 1 92.75 111 ALA B O 1
ATOM 3558 N N . ILE B 1 112 ? -8.578 38.5 19.578 1 92.56 112 ILE B N 1
ATOM 3559 C CA . ILE B 1 112 ? -7.668 37.531 20.156 1 92.56 112 ILE B CA 1
ATOM 3560 C C . ILE B 1 112 ? -6.375 37.469 19.344 1 92.56 112 ILE B C 1
ATOM 3562 O O . ILE B 1 112 ? -6.402 37.562 18.125 1 92.56 112 ILE B O 1
ATOM 3566 N N . PHE B 1 113 ? -5.266 37.5 20.047 1 94.44 113 PHE B N 1
ATOM 3567 C CA . PHE B 1 113 ? -3.945 37.375 19.438 1 94.44 113 PHE B CA 1
ATOM 3568 C C . PHE B 1 113 ? -3.254 36.094 19.906 1 94.44 113 PHE B C 1
ATOM 3570 O O . PHE B 1 113 ? -3.34 35.719 21.078 1 94.44 113 PHE B O 1
ATOM 3577 N N . GLY B 1 114 ? -2.693 35.312 18.984 1 92.75 114 GLY B N 1
ATOM 3578 C CA . GLY B 1 114 ? -1.854 34.156 19.266 1 92.75 114 GLY B CA 1
ATOM 3579 C C . GLY B 1 114 ? -0.473 34.281 18.641 1 92.75 114 GLY B C 1
ATOM 3580 O O . GLY B 1 114 ? -0.229 35.125 17.797 1 92.75 114 GLY B O 1
ATOM 3581 N N . PHE B 1 115 ? 0.425 33.469 19.125 1 92.81 115 PHE B N 1
ATOM 3582 C CA . PHE B 1 115 ? 1.762 33.562 18.547 1 92.81 115 PHE B CA 1
ATOM 3583 C C . PHE B 1 115 ? 2.494 32.219 18.703 1 92.81 115 PHE B C 1
ATOM 3585 O O . PHE B 1 115 ? 2.031 31.328 19.406 1 92.81 115 PHE B O 1
ATOM 3592 N N . HIS B 1 116 ? 3.51 32.031 17.984 1 92.19 116 HIS B N 1
ATOM 3593 C CA . HIS B 1 116 ? 4.453 30.922 18.078 1 92.19 116 HIS B CA 1
ATOM 3594 C C . HIS B 1 116 ? 5.875 31.391 17.797 1 92.19 116 HIS B C 1
ATOM 3596 O O . HIS B 1 116 ? 6.09 32.281 16.969 1 92.19 116 HIS B O 1
ATOM 3602 N N . VAL B 1 117 ? 6.816 30.844 18.531 1 93.06 117 VAL B N 1
ATOM 3603 C CA . VAL B 1 117 ? 8.211 31.141 18.234 1 93.06 117 VAL B CA 1
ATOM 3604 C C . VAL B 1 117 ? 8.633 30.422 16.953 1 93.06 117 VAL B C 1
ATOM 3606 O O . VAL B 1 117 ? 8.055 29.391 16.609 1 93.06 117 VAL B O 1
ATOM 3609 N N . THR B 1 118 ? 9.625 30.984 16.234 1 92.88 118 THR B N 1
ATOM 3610 C CA . THR B 1 118 ? 10.109 30.328 15.023 1 92.88 118 THR B CA 1
ATOM 3611 C C . THR B 1 118 ? 11.586 30.656 14.789 1 92.88 118 THR B C 1
ATOM 3613 O O . THR B 1 118 ? 12.031 31.766 15.094 1 92.88 118 THR B O 1
ATOM 3616 N N . VAL B 1 119 ? 12.312 29.703 14.266 1 92.88 119 VAL B N 1
ATOM 3617 C CA . VAL B 1 119 ? 13.711 29.922 13.914 1 92.88 119 VAL B CA 1
ATOM 3618 C C . VAL B 1 119 ? 13.805 30.516 12.508 1 92.88 119 VAL B C 1
ATOM 3620 O O . VAL B 1 119 ? 14.875 30.938 12.078 1 92.88 119 VAL B O 1
ATOM 3623 N N . MET B 1 120 ? 12.727 30.625 11.805 1 91.94 120 MET B N 1
ATOM 3624 C CA . MET B 1 120 ? 12.703 31.203 10.461 1 91.94 120 MET B CA 1
ATOM 3625 C C . MET B 1 120 ? 13 32.688 10.5 1 91.94 120 MET B C 1
ATOM 3627 O O . MET B 1 120 ? 13.398 33.281 9.492 1 91.94 120 MET B O 1
ATOM 3631 N N . LEU B 1 121 ? 12.742 33.25 11.617 1 95.94 121 LEU B N 1
ATOM 3632 C CA . LEU B 1 121 ? 13.016 34.656 11.828 1 95.94 121 LEU B CA 1
ATOM 3633 C C . LEU B 1 121 ? 14.102 34.875 12.883 1 95.94 121 LEU B C 1
ATOM 3635 O O . LEU B 1 121 ? 14.148 34.125 13.867 1 95.94 121 LEU B O 1
ATOM 3639 N N . PRO B 1 122 ? 14.922 35.875 12.695 1 97.38 122 PRO B N 1
ATOM 3640 C CA . PRO B 1 122 ? 15.945 36.125 13.711 1 97.38 122 PRO B CA 1
ATOM 3641 C C . PRO B 1 122 ? 15.359 36.688 15 1 97.38 122 PRO B C 1
ATOM 3643 O O . PRO B 1 122 ? 14.281 37.312 14.984 1 97.38 122 PRO B O 1
ATOM 3646 N N . THR B 1 123 ? 16.109 36.469 16.047 1 97.62 123 THR B N 1
ATOM 3647 C CA . THR B 1 123 ? 15.742 37.062 17.312 1 97.62 123 THR B CA 1
ATOM 3648 C C . THR B 1 123 ? 15.57 38.594 17.172 1 97.62 123 THR B C 1
ATOM 3650 O O . THR B 1 123 ? 16.422 39.25 16.562 1 97.62 123 THR B O 1
ATOM 3653 N N . GLY B 1 124 ? 14.453 39.094 17.656 1 97.31 124 GLY B N 1
ATOM 3654 C CA . GLY B 1 124 ? 14.172 40.5 17.562 1 97.31 124 GLY B CA 1
ATOM 3655 C C . GLY B 1 124 ? 13.266 40.875 16.406 1 97.31 124 GLY B C 1
ATOM 3656 O O . GLY B 1 124 ? 12.797 42 16.297 1 97.31 124 GLY B O 1
ATOM 3657 N N . VAL B 1 125 ? 13.031 39.875 15.625 1 98.06 125 VAL B N 1
ATOM 3658 C CA . VAL B 1 125 ? 12.156 40.062 14.477 1 98.06 125 VAL B CA 1
ATOM 3659 C C . VAL B 1 125 ? 10.82 39.375 14.711 1 98.06 125 VAL B C 1
ATOM 3661 O O . VAL B 1 125 ? 10.789 38.281 15.273 1 98.06 125 VAL B O 1
ATOM 3664 N N . VAL B 1 126 ? 9.719 40.031 14.391 1 98.19 126 VAL B N 1
ATOM 3665 C CA . VAL B 1 126 ? 8.398 39.438 14.438 1 98.19 126 VAL B CA 1
ATOM 3666 C C . VAL B 1 126 ? 7.797 39.406 13.031 1 98.19 126 VAL B C 1
ATOM 3668 O O . VAL B 1 126 ? 8.188 40.188 12.164 1 98.19 126 VAL B O 1
ATOM 3671 N N . GLY B 1 127 ? 6.961 38.438 12.789 1 98.19 127 GLY B N 1
ATOM 3672 C CA . GLY B 1 127 ? 6.414 38.312 11.445 1 98.19 127 GLY B CA 1
ATOM 3673 C C . GLY B 1 127 ? 5.012 37.75 11.422 1 98.19 127 GLY B C 1
ATOM 3674 O O . GLY B 1 127 ? 4.602 37.062 12.352 1 98.19 127 GLY B O 1
ATOM 3675 N N . SER B 1 128 ? 4.273 38.094 10.445 1 97.88 128 SER B N 1
ATOM 3676 C CA . SER B 1 128 ? 2.926 37.594 10.148 1 97.88 128 SER B CA 1
ATOM 3677 C C . SER B 1 128 ? 2.49 38 8.742 1 97.88 128 SER B C 1
ATOM 3679 O O . SER B 1 128 ? 3.33 38.281 7.875 1 97.88 128 SER B O 1
ATOM 3681 N N . ARG B 1 129 ? 1.241 37.906 8.492 1 96.88 129 ARG B N 1
ATOM 3682 C CA . ARG B 1 129 ? 0.637 38.375 7.25 1 96.88 129 ARG B CA 1
ATOM 3683 C C . ARG B 1 129 ? -0.873 38.531 7.402 1 96.88 129 ARG B C 1
ATOM 3685 O O . ARG B 1 129 ? -1.481 37.906 8.273 1 96.88 129 ARG B O 1
ATOM 3692 N N . ALA B 1 130 ? -1.403 39.406 6.539 1 96.25 130 ALA B N 1
ATOM 3693 C CA . ALA B 1 130 ? -2.859 39.438 6.438 1 96.25 130 ALA B CA 1
ATOM 3694 C C . ALA B 1 130 ? -3.383 38.219 5.672 1 96.25 130 ALA B C 1
ATOM 3696 O O . ALA B 1 130 ? -2.752 37.75 4.719 1 96.25 130 ALA B O 1
ATOM 3697 N N . GLY B 1 131 ? -4.547 37.75 6.027 1 93.25 131 GLY B N 1
ATOM 3698 C CA . GLY B 1 131 ? -5.078 36.562 5.367 1 93.25 131 GLY B CA 1
ATOM 3699 C C . GLY B 1 131 ? -4.492 35.281 5.898 1 93.25 131 GLY B C 1
ATOM 3700 O O . GLY B 1 131 ? -4.121 35.188 7.07 1 93.25 131 GLY B O 1
ATOM 3701 N N . PRO B 1 132 ? -4.477 34.25 5.051 1 92.56 132 PRO B N 1
ATOM 3702 C CA . PRO B 1 132 ? -4.004 32.938 5.52 1 92.56 132 PRO B CA 1
ATOM 3703 C C . PRO B 1 132 ? -2.514 32.938 5.852 1 92.56 132 PRO B C 1
ATOM 3705 O O . PRO B 1 132 ? -1.685 33.281 5.004 1 92.56 132 PRO B O 1
ATOM 3708 N N . LEU B 1 133 ? -2.188 32.594 7.043 1 93.69 133 LEU B N 1
ATOM 3709 C CA . LEU B 1 133 ? -0.807 32.469 7.504 1 93.69 133 LEU B CA 1
ATOM 3710 C C . LEU B 1 133 ? -0.392 31.016 7.629 1 93.69 133 LEU B C 1
ATOM 3712 O O . LEU B 1 133 ? 0.721 30.641 7.246 1 93.69 133 LEU B O 1
ATOM 3716 N N . LEU B 1 134 ? -1.281 30.188 8.211 1 92.56 134 LEU B N 1
ATOM 3717 C CA . LEU B 1 134 ? -1.036 28.75 8.391 1 92.56 134 LEU B CA 1
ATOM 3718 C C . LEU B 1 134 ? -2.125 27.922 7.715 1 92.56 134 LEU B C 1
ATOM 3720 O O . LEU B 1 134 ? -3.299 28.312 7.734 1 92.56 134 LEU B O 1
ATOM 3724 N N . ALA B 1 135 ? -1.731 26.828 7.184 1 91.5 135 ALA B N 1
ATOM 3725 C CA . ALA B 1 135 ? -2.658 26 6.426 1 91.5 135 ALA B CA 1
ATOM 3726 C C . ALA B 1 135 ? -3.59 25.219 7.359 1 91.5 135 ALA B C 1
ATOM 3728 O O . ALA B 1 135 ? -3.225 24.922 8.5 1 91.5 135 ALA B O 1
ATOM 3729 N N . GLY B 1 136 ? -4.836 25.016 6.82 1 91.06 136 GLY B N 1
ATOM 3730 C CA . GLY B 1 136 ? -5.629 23.969 7.434 1 91.06 136 GLY B CA 1
ATOM 3731 C C . GLY B 1 136 ? -5.035 22.578 7.238 1 91.06 136 GLY B C 1
ATOM 3732 O O . GLY B 1 136 ? -4.242 22.359 6.316 1 91.06 136 GLY B O 1
ATOM 3733 N N . CYS B 1 137 ? -5.445 21.672 8.109 1 91.38 137 CYS B N 1
ATOM 3734 C CA . CYS B 1 137 ? -4.883 20.312 8.039 1 91.38 137 CYS B CA 1
ATOM 3735 C C . CYS B 1 137 ? -5.918 19.281 8.445 1 91.38 137 CYS B C 1
ATOM 3737 O O . CYS B 1 137 ? -6.609 19.438 9.453 1 91.38 137 CYS B O 1
ATOM 3739 N N . GLY B 1 138 ? -6 18.281 7.672 1 92.44 138 GLY B N 1
ATOM 3740 C CA . GLY B 1 138 ? -6.82 17.125 7.98 1 92.44 138 GLY B CA 1
ATOM 3741 C C . GLY B 1 138 ? -6.152 15.812 7.621 1 92.44 138 GLY B C 1
ATOM 3742 O O . GLY B 1 138 ? -5.238 15.781 6.789 1 92.44 138 GLY B O 1
ATOM 3743 N N . PHE B 1 139 ? -6.586 14.844 8.289 1 93.62 139 PHE B N 1
ATOM 3744 C CA . PHE B 1 139 ? -6.152 13.484 8.008 1 93.62 139 PHE B CA 1
ATOM 3745 C C . PHE B 1 139 ? -7.316 12.633 7.512 1 93.62 139 PHE B C 1
ATOM 3747 O O . PHE B 1 139 ? -8.477 12.945 7.789 1 93.62 139 PHE B O 1
ATOM 3754 N N . PHE B 1 140 ? -6.941 11.633 6.719 1 95.94 140 PHE B N 1
ATOM 3755 C CA . PHE B 1 140 ? -7.98 10.703 6.277 1 95.94 140 PHE B CA 1
ATOM 3756 C C . PHE B 1 140 ? -7.43 9.289 6.188 1 95.94 140 PHE B C 1
ATOM 3758 O O . PHE B 1 140 ? -6.227 9.094 6.02 1 95.94 140 PHE B O 1
ATOM 3765 N N . GLU B 1 141 ? -8.32 8.398 6.367 1 97.38 141 GLU B N 1
ATOM 3766 C CA . GLU B 1 141 ? -8.102 6.977 6.113 1 97.38 141 GLU B CA 1
ATOM 3767 C C . GLU B 1 141 ? -9.242 6.383 5.293 1 97.38 141 GLU B C 1
ATOM 3769 O O . GLU B 1 141 ? -10.414 6.664 5.551 1 97.38 141 GLU B O 1
ATOM 3774 N N . ALA B 1 142 ? -8.875 5.684 4.309 1 98.31 142 ALA B N 1
ATOM 3775 C CA . ALA B 1 142 ? -9.875 5.039 3.459 1 98.31 142 ALA B CA 1
ATOM 3776 C C . ALA B 1 142 ? -9.672 3.529 3.418 1 98.31 142 ALA B C 1
ATOM 3778 O O . ALA B 1 142 ? -8.531 3.049 3.369 1 98.31 142 ALA B O 1
ATOM 3779 N N . VAL B 1 143 ? -10.75 2.854 3.492 1 98.5 143 VAL B N 1
ATOM 3780 C CA . VAL B 1 143 ? -10.75 1.406 3.312 1 98.5 143 VAL B CA 1
ATOM 3781 C C . VAL B 1 143 ? -11.43 1.052 1.989 1 98.5 143 VAL B C 1
ATOM 3783 O O . VAL B 1 143 ? -12.586 1.397 1.768 1 98.5 143 VAL B O 1
ATOM 3786 N N . ILE B 1 144 ? -10.711 0.474 1.096 1 98.62 144 ILE B N 1
ATOM 3787 C CA . ILE B 1 144 ? -11.211 -0.004 -0.187 1 98.62 144 ILE B CA 1
ATOM 3788 C C . ILE B 1 144 ? -11.438 -1.514 -0.125 1 98.62 144 ILE B C 1
ATOM 3790 O O . ILE B 1 144 ? -10.492 -2.275 0.103 1 98.62 144 ILE B O 1
ATOM 3794 N N . THR B 1 145 ? -12.656 -1.928 -0.353 1 98.12 145 THR B N 1
ATOM 3795 C CA . THR B 1 145 ? -13.039 -3.32 -0.148 1 98.12 145 THR B CA 1
ATOM 3796 C C . THR B 1 145 ? -13.469 -3.963 -1.465 1 98.12 145 THR B C 1
ATOM 3798 O O . THR B 1 145 ? -14.312 -3.426 -2.18 1 98.12 145 THR B O 1
ATOM 3801 N N . GLY B 1 146 ? -12.852 -5.059 -1.777 1 97.06 146 GLY B N 1
ATOM 3802 C CA . GLY B 1 146 ? -13.227 -5.91 -2.895 1 97.06 146 GLY B CA 1
ATOM 3803 C C . GLY B 1 146 ? -13.648 -7.305 -2.467 1 97.06 146 GLY B C 1
ATOM 3804 O O . GLY B 1 146 ? -14.477 -7.457 -1.56 1 97.06 146 GLY B O 1
ATOM 3805 N N . VAL B 1 147 ? -13.273 -8.266 -3.305 1 92.56 147 VAL B N 1
ATOM 3806 C CA . VAL B 1 147 ? -13.469 -9.68 -3.01 1 92.56 147 VAL B CA 1
ATOM 3807 C C . VAL B 1 147 ? -12.156 -10.438 -3.205 1 92.56 147 VAL B C 1
ATOM 3809 O O . VAL B 1 147 ? -11.648 -10.547 -4.328 1 92.56 147 VAL B O 1
ATOM 3812 N N . GLY B 1 148 ? -11.641 -10.914 -2.088 1 90.19 148 GLY B N 1
ATOM 3813 C CA . GLY B 1 148 ? -10.391 -11.648 -2.135 1 90.19 148 GLY B CA 1
ATOM 3814 C C . GLY B 1 148 ? -10.5 -12.969 -2.879 1 90.19 148 GLY B C 1
ATOM 3815 O O . GLY B 1 148 ? -11.609 -13.453 -3.127 1 90.19 148 GLY B O 1
ATOM 3816 N N . GLY B 1 149 ? -9.289 -13.5 -3.238 1 85.81 149 GLY B N 1
ATOM 3817 C CA . GLY B 1 149 ? -9.25 -14.758 -3.959 1 85.81 149 GLY B CA 1
ATOM 3818 C C . GLY B 1 149 ? -7.84 -15.195 -4.316 1 85.81 149 GLY B C 1
ATOM 3819 O O . GLY B 1 149 ? -6.867 -14.531 -3.943 1 85.81 149 GLY B O 1
ATOM 3820 N N . HIS B 1 150 ? -7.797 -16.406 -4.984 1 84.25 150 HIS B N 1
ATOM 3821 C CA . HIS B 1 150 ? -6.512 -16.938 -5.418 1 84.25 150 HIS B CA 1
ATOM 3822 C C . HIS B 1 150 ? -5.918 -16.094 -6.543 1 84.25 150 HIS B C 1
ATOM 3824 O O . HIS B 1 150 ? -6.598 -15.805 -7.531 1 84.25 150 HIS B O 1
ATOM 3830 N N . ALA B 1 151 ? -4.66 -15.711 -6.457 1 88.38 151 ALA B N 1
ATOM 3831 C CA . ALA B 1 151 ? -4.008 -14.781 -7.379 1 88.38 151 ALA B CA 1
ATOM 3832 C C . ALA B 1 151 ? -3.871 -15.391 -8.773 1 88.38 151 ALA B C 1
ATOM 3834 O O . ALA B 1 151 ? -3.66 -14.672 -9.75 1 88.38 151 ALA B O 1
ATOM 3835 N N . ALA B 1 152 ? -3.992 -16.703 -8.875 1 82.56 152 ALA B N 1
ATOM 3836 C CA . ALA B 1 152 ? -3.867 -17.391 -10.156 1 82.56 152 ALA B CA 1
ATOM 3837 C C . ALA B 1 152 ? -5.148 -17.266 -10.977 1 82.56 152 ALA B C 1
ATOM 3839 O O . ALA B 1 152 ? -5.152 -17.547 -12.172 1 82.56 152 ALA B O 1
ATOM 3840 N N . ILE B 1 153 ? -6.191 -16.891 -10.391 1 82.31 153 ILE B N 1
ATOM 3841 C CA . ILE B 1 153 ? -7.477 -16.766 -11.07 1 82.31 153 ILE B CA 1
ATOM 3842 C C . ILE B 1 153 ? -8.109 -15.422 -10.734 1 82.31 153 ILE B C 1
ATOM 3844 O O . ILE B 1 153 ? -9.203 -15.367 -10.164 1 82.31 153 ILE B O 1
ATOM 3848 N N . PRO B 1 154 ? -7.582 -14.391 -11.203 1 82.94 154 PRO B N 1
ATOM 3849 C CA . PRO B 1 154 ? -8 -13.055 -10.773 1 82.94 154 PRO B CA 1
ATOM 3850 C C . PRO B 1 154 ? -9.422 -12.711 -11.211 1 82.94 154 PRO B C 1
ATOM 3852 O O . PRO B 1 154 ? -10.07 -11.867 -10.594 1 82.94 154 PRO B O 1
ATOM 3855 N N . HIS B 1 155 ? -9.953 -13.406 -12.211 1 83.25 155 HIS B N 1
ATOM 3856 C CA . HIS B 1 155 ? -11.289 -13.094 -12.703 1 83.25 155 HIS B CA 1
ATOM 3857 C C . HIS B 1 155 ? -12.359 -13.484 -11.688 1 83.25 155 HIS B C 1
ATOM 3859 O O . HIS B 1 155 ? -13.508 -13.039 -11.789 1 83.25 155 HIS B O 1
ATOM 3865 N N . SER B 1 156 ? -11.938 -14.258 -10.742 1 85.19 156 SER B N 1
ATOM 3866 C CA . SER B 1 156 ? -12.875 -14.68 -9.695 1 85.19 156 SER B CA 1
ATOM 3867 C C . SER B 1 156 ? -12.797 -13.75 -8.492 1 85.19 156 SER B C 1
ATOM 3869 O O . SER B 1 156 ? -13.422 -14.016 -7.457 1 85.19 156 SER B O 1
ATOM 3871 N N . SER B 1 157 ? -12.047 -12.664 -8.57 1 89.12 157 SER B N 1
ATOM 3872 C CA . SER B 1 157 ? -11.867 -11.719 -7.48 1 89.12 157 SER B CA 1
ATOM 3873 C C . SER B 1 157 ? -12.219 -10.297 -7.918 1 89.12 157 SER B C 1
ATOM 3875 O O . SER B 1 157 ? -12.516 -10.062 -9.086 1 89.12 157 SER B O 1
ATOM 3877 N N . VAL B 1 158 ? -12.422 -9.422 -6.988 1 95.31 158 VAL B N 1
ATOM 3878 C CA . VAL B 1 158 ? -12.445 -7.973 -7.148 1 95.31 158 VAL B CA 1
ATOM 3879 C C . VAL B 1 158 ? -11.25 -7.355 -6.422 1 95.31 158 VAL B C 1
ATOM 3881 O O . VAL B 1 158 ? -11.242 -7.258 -5.191 1 95.31 158 VAL B O 1
ATOM 3884 N N . ASP B 1 159 ? -10.258 -6.941 -7.133 1 96.25 159 ASP B N 1
ATOM 3885 C CA . ASP B 1 159 ? -8.914 -6.676 -6.629 1 96.25 159 ASP B CA 1
ATOM 3886 C C . ASP B 1 159 ? -8.82 -5.281 -6.012 1 96.25 159 ASP B C 1
ATOM 3888 O O . ASP B 1 159 ? -8.781 -4.281 -6.73 1 96.25 159 ASP B O 1
ATOM 3892 N N . PRO B 1 160 ? -8.711 -5.199 -4.719 1 97.81 160 PRO B N 1
ATOM 3893 C CA . PRO B 1 160 ? -8.664 -3.875 -4.094 1 97.81 160 PRO B CA 1
ATOM 3894 C C . PRO B 1 160 ? -7.289 -3.217 -4.223 1 97.81 160 PRO B C 1
ATOM 3896 O O . PRO B 1 160 ? -7.156 -2.012 -3.994 1 97.81 160 PRO B O 1
ATOM 3899 N N . VAL B 1 161 ? -6.207 -3.971 -4.523 1 97.94 161 VAL B N 1
ATOM 3900 C CA . VAL B 1 161 ? -4.875 -3.391 -4.68 1 97.94 161 VAL B CA 1
ATOM 3901 C C . VAL B 1 161 ? -4.844 -2.496 -5.918 1 97.94 161 VAL B C 1
ATOM 3903 O O . VAL B 1 161 ? -4.352 -1.367 -5.863 1 97.94 161 VAL B O 1
ATOM 3906 N N . VAL B 1 162 ? -5.395 -2.971 -6.992 1 97.56 162 VAL B N 1
ATOM 3907 C CA . VAL B 1 162 ? -5.473 -2.195 -8.227 1 97.56 162 VAL B CA 1
ATOM 3908 C C . VAL B 1 162 ? -6.387 -0.987 -8.016 1 97.56 162 VAL B C 1
ATOM 3910 O O . VAL B 1 162 ? -6.051 0.128 -8.422 1 97.56 162 VAL B O 1
ATOM 3913 N N . ALA B 1 163 ? -7.508 -1.226 -7.371 1 98.12 163 ALA B N 1
ATOM 3914 C CA . ALA B 1 163 ? -8.453 -0.145 -7.105 1 98.12 163 ALA B CA 1
ATOM 3915 C C . ALA B 1 163 ? -7.809 0.959 -6.273 1 98.12 163 ALA B C 1
ATOM 3917 O O . ALA B 1 163 ? -7.887 2.139 -6.629 1 98.12 163 ALA B O 1
ATOM 3918 N N . ALA B 1 164 ? -7.168 0.576 -5.203 1 98.62 164 ALA B N 1
ATOM 3919 C CA . ALA B 1 164 ? -6.539 1.543 -4.305 1 98.62 164 ALA B CA 1
ATOM 3920 C C . ALA B 1 164 ? -5.406 2.287 -5.008 1 98.62 164 ALA B C 1
ATOM 3922 O O . ALA B 1 164 ? -5.211 3.484 -4.789 1 98.62 164 ALA B O 1
ATOM 3923 N N . SER B 1 165 ? -4.605 1.559 -5.793 1 98.56 165 SER B N 1
ATOM 3924 C CA . SER B 1 165 ? -3.557 2.211 -6.574 1 98.56 165 SER B CA 1
ATOM 3925 C C . SER B 1 165 ? -4.137 3.27 -7.504 1 98.56 165 SER B C 1
ATOM 3927 O O . SER B 1 165 ? -3.568 4.352 -7.652 1 98.56 165 SER B O 1
ATOM 3929 N N . SER B 1 166 ? -5.223 2.975 -8.156 1 98.25 166 SER B N 1
ATOM 3930 C CA . SER B 1 166 ? -5.902 3.932 -9.023 1 98.25 166 SER B CA 1
ATOM 3931 C C . SER B 1 166 ? -6.398 5.137 -8.227 1 98.25 166 SER B C 1
ATOM 3933 O O . SER B 1 166 ? -6.352 6.27 -8.711 1 98.25 166 SER B O 1
ATOM 3935 N N . VAL B 1 167 ? -6.895 4.875 -7.023 1 98.38 167 VAL B N 1
ATOM 3936 C CA . VAL B 1 167 ? -7.359 5.945 -6.148 1 98.38 167 VAL B CA 1
ATOM 3937 C C . VAL B 1 167 ? -6.207 6.898 -5.836 1 98.38 167 VAL B C 1
ATOM 3939 O O . VAL B 1 167 ? -6.359 8.117 -5.93 1 98.38 167 VAL B O 1
ATOM 3942 N N . VAL B 1 168 ? -5.066 6.387 -5.445 1 98.31 168 VAL B N 1
ATOM 3943 C CA . VAL B 1 168 ? -3.896 7.191 -5.109 1 98.31 168 VAL B CA 1
ATOM 3944 C C . VAL B 1 168 ? -3.547 8.109 -6.277 1 98.31 168 VAL B C 1
ATOM 3946 O O . VAL B 1 168 ? -3.33 9.312 -6.086 1 98.31 168 VAL B O 1
ATOM 3949 N N . LEU B 1 169 ? -3.539 7.57 -7.465 1 97.25 169 LEU B N 1
ATOM 3950 C CA . LEU B 1 169 ? -3.172 8.352 -8.641 1 97.25 169 LEU B CA 1
ATOM 3951 C C . LEU B 1 169 ? -4.246 9.391 -8.953 1 97.25 169 LEU B C 1
ATOM 3953 O O . LEU B 1 169 ? -3.93 10.523 -9.336 1 97.25 169 LEU B O 1
ATOM 3957 N N . SER B 1 170 ? -5.5 9.023 -8.805 1 96.81 170 SER B N 1
ATOM 3958 C CA . SER B 1 170 ? -6.594 9.953 -9.07 1 96.81 170 SER B CA 1
ATOM 3959 C C . SER B 1 170 ? -6.574 11.125 -8.094 1 96.81 170 SER B C 1
ATOM 3961 O O . SER B 1 170 ? -6.926 12.25 -8.461 1 96.81 170 SER B O 1
ATOM 3963 N N . LEU B 1 171 ? -6.191 10.898 -6.879 1 96.62 171 LEU B N 1
ATOM 3964 C CA . LEU B 1 171 ? -6.137 11.945 -5.867 1 96.62 171 LEU B CA 1
ATOM 3965 C C . LEU B 1 171 ? -5.09 12.992 -6.23 1 96.62 171 LEU B C 1
ATOM 3967 O O . LEU B 1 171 ? -5.219 14.164 -5.863 1 96.62 171 LEU B O 1
ATOM 3971 N N . GLN B 1 172 ? -4.047 12.625 -6.941 1 91.56 172 GLN B N 1
ATOM 3972 C CA . GLN B 1 172 ? -3.039 13.586 -7.383 1 91.56 172 GLN B CA 1
ATOM 3973 C C . GLN B 1 172 ? -3.65 14.648 -8.297 1 91.56 172 GLN B C 1
ATOM 3975 O O . GLN B 1 172 ? -3.201 15.797 -8.312 1 91.56 172 GLN B O 1
ATOM 3980 N N . SER B 1 173 ? -4.645 14.258 -9.016 1 89.25 173 SER B N 1
ATOM 3981 C CA . SER B 1 173 ? -5.25 15.148 -9.992 1 89.25 173 SER B CA 1
ATOM 3982 C C . SER B 1 173 ? -6.121 16.203 -9.312 1 89.25 173 SER B C 1
ATOM 3984 O O . SER B 1 173 ? -6.449 17.234 -9.914 1 89.25 173 SER B O 1
ATOM 3986 N N . LEU B 1 174 ? -6.578 15.945 -8.078 1 88.62 174 LEU B N 1
ATOM 3987 C CA . LEU B 1 174 ? -7.348 16.953 -7.348 1 88.62 174 LEU B CA 1
ATOM 3988 C C . LEU B 1 174 ? -6.566 18.266 -7.242 1 88.62 174 LEU B C 1
ATOM 3990 O O . LEU B 1 174 ? -7.129 19.344 -7.449 1 88.62 174 LEU B O 1
ATOM 3994 N N . VAL B 1 175 ? -5.297 18.172 -6.914 1 81.38 175 VAL B N 1
ATOM 3995 C CA . VAL B 1 175 ? -4.445 19.328 -6.715 1 81.38 175 VAL B CA 1
ATOM 3996 C C . VAL B 1 175 ? -4.047 19.922 -8.07 1 81.38 175 VAL B C 1
ATOM 3998 O O . VAL B 1 175 ? -4.086 21.141 -8.258 1 81.38 175 VAL B O 1
ATOM 4001 N N . SER B 1 176 ? -3.818 19.062 -9.07 1 74.31 176 SER B N 1
ATOM 4002 C CA . SER B 1 176 ? -3.244 19.516 -10.336 1 74.31 176 SER B CA 1
ATOM 4003 C C . SER B 1 176 ? -4.324 20.031 -11.281 1 74.31 176 SER B C 1
ATOM 4005 O O . SER B 1 176 ? -4.062 20.891 -12.133 1 74.31 176 SER B O 1
ATOM 4007 N N . ARG B 1 177 ? -5.555 19.609 -11.055 1 69.94 177 ARG B N 1
ATOM 4008 C CA . ARG B 1 177 ? -6.531 19.891 -12.102 1 69.94 177 ARG B CA 1
ATOM 4009 C C . ARG B 1 177 ? -7.738 20.625 -11.539 1 69.94 177 ARG B C 1
ATOM 4011 O O . ARG B 1 177 ? -8.445 21.328 -12.266 1 69.94 177 ARG B O 1
ATOM 4018 N N . GLU B 1 178 ? -7.977 20.516 -10.281 1 76.06 178 GLU B N 1
ATOM 4019 C CA . GLU B 1 178 ? -9.219 21.078 -9.766 1 76.06 178 GLU B CA 1
ATOM 4020 C C . GLU B 1 178 ? -8.953 22.312 -8.906 1 76.06 178 GLU B C 1
ATOM 4022 O O . GLU B 1 178 ? -9.859 23.109 -8.664 1 76.06 178 GLU B O 1
ATOM 4027 N N . ALA B 1 179 ? -7.746 22.469 -8.43 1 69.81 179 ALA B N 1
ATOM 4028 C CA . ALA B 1 179 ? -7.434 23.562 -7.52 1 69.81 179 ALA B CA 1
ATOM 4029 C C . ALA B 1 179 ? -7.012 24.812 -8.289 1 69.81 179 ALA B C 1
ATOM 4031 O O . ALA B 1 179 ? -6.371 24.719 -9.336 1 69.81 179 ALA B O 1
ATOM 4032 N N . ASP B 1 180 ? -7.531 25.953 -7.789 1 69.56 180 ASP B N 1
ATOM 4033 C CA . ASP B 1 180 ? -6.957 27.219 -8.25 1 69.56 180 ASP B CA 1
ATOM 4034 C C . ASP B 1 180 ? -5.457 27.266 -7.98 1 69.56 180 ASP B C 1
ATOM 4036 O O . ASP B 1 180 ? -5.012 27.016 -6.855 1 69.56 180 ASP B O 1
ATOM 4040 N N . PRO B 1 181 ? -4.672 27.484 -9.016 1 66.44 181 PRO B N 1
ATOM 4041 C CA . PRO B 1 181 ? -3.221 27.484 -8.828 1 66.44 181 PRO B CA 1
ATOM 4042 C C . PRO B 1 181 ? -2.762 28.5 -7.781 1 66.44 181 PRO B C 1
ATOM 4044 O O . PRO B 1 181 ? -1.664 28.375 -7.234 1 66.44 181 PRO B O 1
ATOM 4047 N N . LEU B 1 182 ? -3.58 29.422 -7.504 1 65.12 182 LEU B N 1
ATOM 4048 C CA . LEU B 1 182 ? -3.227 30.422 -6.5 1 65.12 182 LEU B CA 1
ATOM 4049 C C . LEU B 1 182 ? -3.596 29.938 -5.102 1 65.12 182 LEU B C 1
ATOM 4051 O O . LEU B 1 182 ? -3.129 30.5 -4.105 1 65.12 182 LEU B O 1
ATOM 4055 N N . ASP B 1 183 ? -4.496 28.922 -5.066 1 73.31 183 ASP B N 1
ATOM 4056 C CA . ASP B 1 183 ? -4.875 28.297 -3.803 1 73.31 183 ASP B CA 1
ATOM 4057 C C . ASP B 1 183 ? -4.02 27.078 -3.516 1 73.31 183 ASP B C 1
ATOM 4059 O O . ASP B 1 183 ? -4.289 25.984 -4.035 1 73.31 183 ASP B O 1
ATOM 4063 N N . SER B 1 184 ? -3.039 27.328 -2.854 1 79.75 184 SER B N 1
ATOM 4064 C CA . SER B 1 184 ? -2.121 26.234 -2.557 1 79.75 184 SER B CA 1
ATOM 4065 C C . SER B 1 184 ? -2.814 25.141 -1.766 1 79.75 184 SER B C 1
ATOM 4067 O O . SER B 1 184 ? -3.438 25.391 -0.735 1 79.75 184 SER B O 1
ATOM 4069 N N . GLN B 1 185 ? -2.982 23.953 -2.371 1 87.44 185 GLN B N 1
ATOM 4070 C CA . GLN B 1 185 ? -3.541 22.766 -1.739 1 87.44 185 GLN B CA 1
ATOM 4071 C C . GLN B 1 185 ? -2.584 21.578 -1.847 1 87.44 185 GLN B C 1
ATOM 4073 O O . GLN B 1 185 ? -1.779 21.5 -2.777 1 87.44 185 GLN B O 1
ATOM 4078 N N . VAL B 1 186 ? -2.635 20.766 -0.848 1 89.81 186 VAL B N 1
ATOM 4079 C CA . VAL B 1 186 ? -1.817 19.547 -0.846 1 89.81 186 VAL B CA 1
ATOM 4080 C C . VAL B 1 186 ? -2.668 18.359 -0.435 1 89.81 186 VAL B C 1
ATOM 4082 O O . VAL B 1 186 ? -3.504 18.453 0.466 1 89.81 186 VAL B O 1
ATOM 4085 N N . VAL B 1 187 ? -2.596 17.297 -1.195 1 93.94 187 VAL B N 1
ATOM 4086 C CA . VAL B 1 187 ? -3.117 15.992 -0.822 1 93.94 187 VAL B CA 1
ATOM 4087 C C . VAL B 1 187 ? -2.012 14.945 -0.935 1 93.94 187 VAL B C 1
ATOM 4089 O O . VAL B 1 187 ? -1.453 14.734 -2.014 1 93.94 187 VAL B O 1
ATOM 4092 N N . THR B 1 188 ? -1.671 14.344 0.164 1 94.12 188 THR B N 1
ATOM 4093 C CA . THR B 1 188 ? -0.611 13.336 0.157 1 94.12 188 THR B CA 1
ATOM 4094 C C . THR B 1 188 ? -1.103 12.031 0.761 1 94.12 188 THR B C 1
ATOM 4096 O O . THR B 1 188 ? -1.656 12.016 1.862 1 94.12 188 THR B O 1
ATOM 4099 N N . VAL B 1 189 ? -0.996 10.961 0.008 1 97.25 189 VAL B N 1
ATOM 4100 C CA . VAL B 1 189 ? -1.224 9.617 0.548 1 97.25 189 VAL B CA 1
ATOM 4101 C C . VAL B 1 189 ? 0.094 9.039 1.054 1 97.25 189 VAL B C 1
ATOM 4103 O O . VAL B 1 189 ? 0.996 8.75 0.264 1 97.25 189 VAL B O 1
ATOM 4106 N N . THR B 1 190 ? 0.142 8.828 2.359 1 96.25 190 THR B N 1
ATOM 4107 C CA . THR B 1 190 ? 1.415 8.453 2.967 1 96.25 190 THR B CA 1
ATOM 4108 C C . THR B 1 190 ? 1.403 6.992 3.393 1 96.25 190 THR B C 1
ATOM 4110 O O . THR B 1 190 ? 2.457 6.41 3.666 1 96.25 190 THR B O 1
ATOM 4113 N N . ARG B 1 191 ? 0.225 6.441 3.463 1 96.75 191 ARG B N 1
ATOM 4114 C CA . ARG B 1 191 ? 0.073 5.066 3.932 1 96.75 191 ARG B CA 1
ATOM 4115 C C . ARG B 1 191 ? -0.66 4.215 2.902 1 96.75 191 ARG B C 1
ATOM 4117 O O . ARG B 1 191 ? -1.64 4.66 2.303 1 96.75 191 ARG B O 1
ATOM 4124 N N . PHE B 1 192 ? -0.217 3.025 2.689 1 98.19 192 PHE B N 1
ATOM 4125 C CA . PHE B 1 192 ? -0.821 1.988 1.861 1 98.19 192 PHE B CA 1
ATOM 4126 C C . PHE B 1 192 ? -0.558 0.606 2.445 1 98.19 192 PHE B C 1
ATOM 4128 O O . PHE B 1 192 ? 0.596 0.188 2.57 1 98.19 192 PHE B O 1
ATOM 4135 N N . ARG B 1 193 ? -1.636 -0.077 2.791 1 97.31 193 ARG B N 1
ATOM 4136 C CA . ARG B 1 193 ? -1.503 -1.398 3.395 1 97.31 193 ARG B CA 1
ATOM 4137 C C . ARG B 1 193 ? -2.502 -2.379 2.791 1 97.31 193 ARG B C 1
ATOM 4139 O O . ARG B 1 193 ? -3.713 -2.232 2.977 1 97.31 193 ARG B O 1
ATOM 4146 N N . GLY B 1 194 ? -1.937 -3.336 2.133 1 95.75 194 GLY B N 1
ATOM 4147 C CA . GLY B 1 194 ? -2.789 -4.363 1.559 1 95.75 194 GLY B CA 1
ATOM 4148 C C . GLY B 1 194 ? -2.074 -5.684 1.349 1 95.75 194 GLY B C 1
ATOM 4149 O O . GLY B 1 194 ? -0.942 -5.715 0.86 1 95.75 194 GLY B O 1
ATOM 4150 N N . GLY B 1 195 ? -2.768 -6.742 1.874 1 91.81 195 GLY B N 1
ATOM 4151 C CA . GLY B 1 195 ? -2.334 -8.086 1.526 1 91.81 195 GLY B CA 1
ATOM 4152 C C . GLY B 1 195 ? -1.219 -8.602 2.416 1 91.81 195 GLY B C 1
ATOM 4153 O O . GLY B 1 195 ? -0.458 -7.816 2.984 1 91.81 195 GLY B O 1
ATOM 4154 N N . GLY B 1 196 ? -1.16 -9.891 2.557 1 88.62 196 GLY B N 1
ATOM 4155 C CA . GLY B 1 196 ? -0.131 -10.594 3.305 1 88.62 196 GLY B CA 1
ATOM 4156 C C . GLY B 1 196 ? 0.583 -11.656 2.486 1 88.62 196 GLY B C 1
ATOM 4157 O O . GLY B 1 196 ? 1.805 -11.602 2.326 1 88.62 196 GLY B O 1
ATOM 4158 N N . ALA B 1 197 ? -0.149 -12.523 1.855 1 87.94 197 ALA B N 1
ATOM 4159 C CA . ALA B 1 197 ? 0.394 -13.625 1.07 1 87.94 197 ALA B CA 1
ATOM 4160 C C . ALA B 1 197 ? 0.678 -13.195 -0.365 1 87.94 197 ALA B C 1
ATOM 4162 O O . ALA B 1 197 ? -0.002 -12.312 -0.9 1 87.94 197 ALA B O 1
ATOM 4163 N N . PHE B 1 198 ? 1.636 -13.789 -0.993 1 91.06 198 PHE B N 1
ATOM 4164 C CA . PHE B 1 198 ? 2.021 -13.453 -2.359 1 91.06 198 PHE B CA 1
ATOM 4165 C C . PHE B 1 198 ? 1.012 -14.008 -3.357 1 91.06 198 PHE B C 1
ATOM 4167 O O . PHE B 1 198 ? 0.965 -13.57 -4.508 1 91.06 198 PHE B O 1
ATOM 4174 N N . ASN B 1 199 ? 0.232 -14.961 -2.914 1 88.38 199 ASN B N 1
ATOM 4175 C CA . ASN B 1 199 ? -0.639 -15.633 -3.875 1 88.38 199 ASN B CA 1
ATOM 4176 C C . ASN B 1 199 ? -2.113 -15.414 -3.541 1 88.38 199 ASN B C 1
ATOM 4178 O O . ASN B 1 199 ? -2.977 -16.141 -4.031 1 88.38 199 ASN B O 1
ATOM 4182 N N . VAL B 1 200 ? -2.395 -14.523 -2.73 1 90.56 200 VAL B N 1
ATOM 4183 C CA . VAL B 1 200 ? -3.779 -14.273 -2.342 1 90.56 200 VAL B CA 1
ATOM 4184 C C . VAL B 1 200 ? -4.102 -12.789 -2.52 1 90.56 200 VAL B C 1
ATOM 4186 O O . VAL B 1 200 ? -3.412 -11.93 -1.968 1 90.56 200 VAL B O 1
ATOM 4189 N N . ILE B 1 201 ? -5.066 -12.523 -3.32 1 93 201 ILE B N 1
ATOM 4190 C CA . ILE B 1 201 ? -5.609 -11.172 -3.402 1 93 201 ILE B CA 1
ATOM 4191 C C . ILE B 1 201 ? -6.367 -10.836 -2.117 1 93 201 ILE B C 1
ATOM 4193 O O . ILE B 1 201 ? -7.227 -11.609 -1.682 1 93 201 ILE B O 1
ATOM 4197 N N . PRO B 1 202 ? -6.027 -9.742 -1.444 1 94.62 202 PRO B N 1
ATOM 4198 C CA . PRO B 1 202 ? -6.691 -9.43 -0.177 1 94.62 202 PRO B CA 1
ATOM 4199 C C . PRO B 1 202 ? -8.148 -9.008 -0.365 1 94.62 202 PRO B C 1
ATOM 4201 O O . PRO B 1 202 ? -8.547 -8.648 -1.474 1 94.62 202 PRO B O 1
ATOM 4204 N N . ASP B 1 203 ? -8.891 -9.062 0.738 1 95.38 203 ASP B N 1
ATOM 4205 C CA . ASP B 1 203 ? -10.289 -8.648 0.721 1 95.38 203 ASP B CA 1
ATOM 4206 C C . ASP B 1 203 ? -10.406 -7.121 0.688 1 95.38 203 ASP B C 1
ATOM 4208 O O . ASP B 1 203 ? -11.406 -6.582 0.211 1 95.38 203 ASP B O 1
ATOM 4212 N N . SER B 1 204 ? -9.391 -6.48 1.271 1 97.56 204 SER B N 1
ATOM 4213 C CA . SER B 1 204 ? -9.445 -5.023 1.361 1 97.56 204 SER B CA 1
ATOM 4214 C C . SER B 1 204 ? -8.055 -4.422 1.477 1 97.56 204 SER B C 1
ATOM 4216 O O . SER B 1 204 ? -7.082 -5.137 1.743 1 97.56 204 SER B O 1
ATOM 4218 N N . VAL B 1 205 ? -7.945 -3.141 1.162 1 98.12 205 VAL B N 1
ATOM 4219 C CA . VAL B 1 205 ? -6.742 -2.322 1.289 1 98.12 205 VAL B CA 1
ATOM 4220 C C . VAL B 1 205 ? -7.066 -1.043 2.057 1 98.12 205 VAL B C 1
ATOM 4222 O O . VAL B 1 205 ? -8.164 -0.49 1.921 1 98.12 205 VAL B O 1
ATOM 4225 N N . THR B 1 206 ? -6.16 -0.629 2.912 1 98.25 206 THR B N 1
ATOM 4226 C CA . THR B 1 206 ? -6.301 0.633 3.631 1 98.25 206 THR B CA 1
ATOM 4227 C C . THR B 1 206 ? -5.25 1.64 3.164 1 98.25 206 THR B C 1
ATOM 4229 O O . THR B 1 206 ? -4.066 1.314 3.08 1 98.25 206 THR B O 1
ATOM 4232 N N . ILE B 1 207 ? -5.719 2.83 2.84 1 98.25 207 ILE B N 1
ATOM 4233 C CA . ILE B 1 207 ? -4.797 3.92 2.541 1 98.25 207 ILE B CA 1
ATOM 4234 C C . ILE B 1 207 ? -5.047 5.082 3.498 1 98.25 207 ILE B C 1
ATOM 4236 O O . ILE B 1 207 ? -6.105 5.164 4.125 1 98.25 207 ILE B O 1
ATOM 4240 N N . GLY B 1 208 ? -4.078 5.867 3.674 1 97 208 GLY B N 1
ATOM 4241 C CA . GLY B 1 208 ? -4.188 7.027 4.543 1 97 208 GLY B CA 1
ATOM 4242 C C . GLY B 1 208 ? -3.26 8.156 4.152 1 97 208 GLY B C 1
ATOM 4243 O O . GLY B 1 208 ? -2.262 7.938 3.461 1 97 208 GLY B O 1
ATOM 4244 N N . GLY B 1 209 ? -3.631 9.336 4.629 1 95.5 209 GLY B N 1
ATOM 4245 C CA . GLY B 1 209 ? -2.828 10.5 4.305 1 95.5 209 GLY B CA 1
ATOM 4246 C C . GLY B 1 209 ? -3.348 11.781 4.934 1 95.5 209 GLY B C 1
ATOM 4247 O O . GLY B 1 209 ? -3.998 11.742 5.98 1 95.5 209 GLY B O 1
ATOM 4248 N N . THR B 1 210 ? -2.848 12.883 4.352 1 93.56 210 THR B N 1
ATOM 4249 C CA . THR B 1 210 ? -3.191 14.195 4.871 1 93.56 210 THR B CA 1
ATOM 4250 C C . THR B 1 210 ? -3.492 15.164 3.732 1 93.56 210 THR B C 1
ATOM 4252 O O . THR B 1 210 ? -3.152 14.898 2.578 1 93.56 210 THR B O 1
ATOM 4255 N N . PHE B 1 211 ? -4.234 16.141 4.086 1 93.75 211 PHE B N 1
ATOM 4256 C CA . PHE B 1 211 ? -4.527 17.203 3.133 1 93.75 211 PHE B CA 1
ATOM 4257 C C . PHE B 1 211 ? -4.484 18.562 3.812 1 93.75 211 PHE B C 1
ATOM 4259 O O . PHE B 1 211 ? -4.77 18.672 5.008 1 93.75 211 PHE B O 1
ATOM 4266 N N . ARG B 1 212 ? -4.105 19.578 3.051 1 92.31 212 ARG B N 1
ATOM 4267 C CA . ARG B 1 212 ? -3.926 20.938 3.566 1 92.31 212 ARG B CA 1
ATOM 4268 C C . ARG B 1 212 ? -4.402 21.969 2.557 1 92.31 212 ARG B C 1
ATOM 4270 O O . ARG B 1 212 ? -4.312 21.75 1.346 1 92.31 212 ARG B O 1
ATOM 4277 N N . CYS B 1 213 ? -4.914 23.016 3.076 1 91 213 CYS B N 1
ATOM 4278 C CA . CYS B 1 213 ? -5.41 24.141 2.275 1 91 213 CYS B CA 1
ATOM 4279 C C . CYS B 1 213 ? -5.328 25.438 3.053 1 91 213 CYS B C 1
ATOM 4281 O O . CYS B 1 213 ? -5.441 25.453 4.281 1 91 213 CYS B O 1
ATOM 4283 N N . PHE B 1 214 ? -5.223 26.578 2.352 1 89.5 214 PHE B N 1
ATOM 4284 C CA . PHE B 1 214 ? -5.055 27.875 3.006 1 89.5 214 PHE B CA 1
ATOM 4285 C C . PHE B 1 214 ? -6.391 28.594 3.125 1 89.5 214 PHE B C 1
ATOM 4287 O O . PHE B 1 214 ? -6.48 29.656 3.766 1 89.5 214 PHE B O 1
ATOM 4294 N N . SER B 1 215 ? -7.391 28.109 2.547 1 86.56 215 SER B N 1
ATOM 4295 C CA . SER B 1 215 ? -8.711 28.719 2.674 1 86.56 215 SER B CA 1
ATOM 4296 C C . SER B 1 215 ? -9.711 27.766 3.303 1 86.56 215 SER B C 1
ATOM 4298 O O . SER B 1 215 ? -9.656 26.547 3.049 1 86.56 215 SER B O 1
ATOM 4300 N N . ALA B 1 216 ? -10.625 28.344 4.137 1 84.75 216 ALA B N 1
ATOM 4301 C CA . ALA B 1 216 ? -11.641 27.516 4.773 1 84.75 216 ALA B CA 1
ATOM 4302 C C . ALA B 1 216 ? -12.547 26.844 3.734 1 84.75 216 ALA B C 1
ATOM 4304 O O . ALA B 1 216 ? -12.898 25.672 3.869 1 84.75 216 ALA B O 1
ATOM 4305 N N . GLU B 1 217 ? -12.938 27.609 2.779 1 87.38 217 GLU B N 1
ATOM 4306 C CA . GLU B 1 217 ? -13.781 27.078 1.706 1 87.38 217 GLU B CA 1
ATOM 4307 C C . GLU B 1 217 ? -13.055 25.984 0.935 1 87.38 217 GLU B C 1
ATOM 4309 O O . GLU B 1 217 ? -13.633 24.938 0.653 1 87.38 217 GLU B O 1
ATOM 4314 N N . GLY B 1 218 ? -11.812 26.234 0.615 1 88.31 218 GLY B N 1
ATOM 4315 C CA . GLY B 1 218 ? -11.016 25.234 -0.08 1 88.31 218 GLY B CA 1
ATOM 4316 C C . GLY B 1 218 ? -10.805 23.969 0.729 1 88.31 218 GLY B C 1
ATOM 4317 O O . GLY B 1 218 ? -10.836 22.859 0.182 1 88.31 218 GLY B O 1
ATOM 4318 N N . PHE B 1 219 ? -10.609 24.188 1.93 1 90.38 219 PHE B N 1
ATOM 4319 C CA . PHE B 1 219 ? -10.383 23.078 2.842 1 90.38 219 PHE B CA 1
ATOM 4320 C C . PHE B 1 219 ? -11.594 22.156 2.891 1 90.38 219 PHE B C 1
ATOM 4322 O O . PHE B 1 219 ? -11.461 20.938 2.783 1 90.38 219 PHE B O 1
ATOM 4329 N N . THR B 1 220 ? -12.75 22.734 3.08 1 91.06 220 THR B N 1
ATOM 4330 C CA . THR B 1 220 ? -14 21.969 3.117 1 91.06 220 THR B CA 1
ATOM 4331 C C . THR B 1 220 ? -14.258 21.297 1.773 1 91.06 220 THR B C 1
ATOM 4333 O O . THR B 1 220 ? -14.68 20.141 1.726 1 91.06 220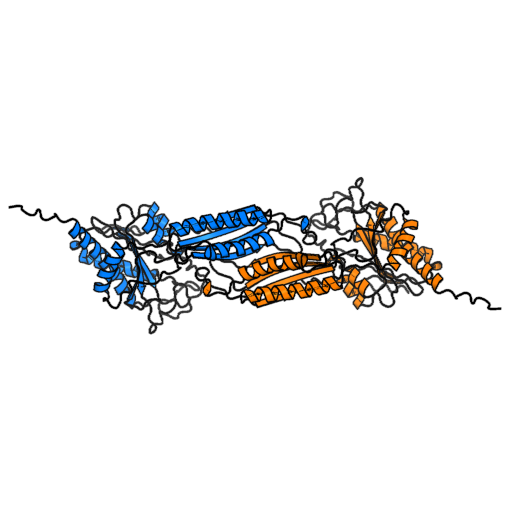 THR B O 1
ATOM 4336 N N . ARG B 1 221 ? -14.031 21.984 0.731 1 92.38 221 ARG B N 1
ATOM 4337 C CA . ARG B 1 221 ? -14.211 21.438 -0.608 1 92.38 221 ARG B CA 1
ATOM 4338 C C . ARG B 1 221 ? -13.266 20.266 -0.846 1 92.38 221 ARG B C 1
ATOM 4340 O O . ARG B 1 221 ? -13.664 19.234 -1.398 1 92.38 221 ARG B O 1
ATOM 4347 N N . LEU B 1 222 ? -12.047 20.438 -0.48 1 93.31 222 LEU B N 1
ATOM 4348 C CA . LEU B 1 222 ? -11.039 19.406 -0.67 1 93.31 222 LEU B CA 1
ATOM 4349 C C . LEU B 1 222 ? -11.414 18.141 0.082 1 93.31 222 LEU B C 1
ATOM 4351 O O . LEU B 1 222 ? -11.266 17.031 -0.443 1 93.31 222 LEU B O 1
ATOM 4355 N N . LYS B 1 223 ? -11.867 18.297 1.271 1 94.69 223 LYS B N 1
ATOM 4356 C CA . LYS B 1 223 ? -12.336 17.172 2.061 1 94.69 223 LYS B CA 1
ATOM 4357 C C . LYS B 1 223 ? -13.438 16.406 1.327 1 94.69 223 LYS B C 1
ATOM 4359 O O . LYS B 1 223 ? -13.375 15.172 1.217 1 94.69 223 LYS B O 1
ATOM 4364 N N . ARG B 1 224 ? -14.406 17.094 0.898 1 96 224 ARG B N 1
ATOM 4365 C CA . ARG B 1 224 ? -15.523 16.484 0.182 1 96 224 ARG B CA 1
ATOM 4366 C C . ARG B 1 224 ? -15.047 15.797 -1.088 1 96 224 ARG B C 1
ATOM 4368 O O . ARG B 1 224 ? -15.461 14.672 -1.382 1 96 224 ARG B O 1
ATOM 4375 N N . ARG B 1 225 ? -14.188 16.453 -1.862 1 96.06 225 ARG B N 1
ATOM 4376 C CA . ARG B 1 225 ? -13.695 15.906 -3.125 1 96.06 225 ARG B CA 1
ATOM 4377 C C . ARG B 1 225 ? -12.867 14.641 -2.895 1 96.06 225 ARG B C 1
ATOM 4379 O O . ARG B 1 225 ? -12.922 13.703 -3.695 1 96.06 225 ARG B O 1
ATOM 4386 N N . ILE B 1 226 ? -12.055 14.625 -1.847 1 97.31 226 ILE B N 1
ATOM 4387 C CA . ILE B 1 226 ? -11.281 13.43 -1.514 1 97.31 226 ILE B CA 1
ATOM 4388 C C . ILE B 1 226 ? -12.219 12.234 -1.35 1 97.31 226 ILE B C 1
ATOM 4390 O O . ILE B 1 226 ? -11.992 11.172 -1.934 1 97.31 226 ILE B O 1
ATOM 4394 N N . GLU B 1 227 ? -13.25 12.445 -0.595 1 97.88 227 GLU B N 1
ATOM 4395 C CA . GLU B 1 227 ? -14.219 11.375 -0.382 1 97.88 227 GLU B CA 1
ATOM 4396 C C . GLU B 1 227 ? -14.875 10.953 -1.694 1 97.88 227 GLU B C 1
ATOM 4398 O O . GLU B 1 227 ? -14.984 9.758 -1.985 1 97.88 227 GLU B O 1
ATOM 4403 N N . GLU B 1 228 ? -15.312 11.883 -2.463 1 97.88 228 GLU B N 1
ATOM 4404 C CA . GLU B 1 228 ? -15.977 11.602 -3.734 1 97.88 228 GLU B CA 1
ATOM 4405 C C . GLU B 1 228 ? -15.062 10.812 -4.668 1 97.88 228 GLU B C 1
ATOM 4407 O O . GLU B 1 228 ? -15.5 9.836 -5.289 1 97.88 228 GLU B O 1
ATOM 4412 N N . VAL B 1 229 ? -13.828 11.227 -4.789 1 97.44 229 VAL B N 1
ATOM 4413 C CA . VAL B 1 229 ? -12.875 10.594 -5.699 1 97.44 229 VAL B CA 1
ATOM 4414 C C . VAL B 1 229 ? -12.562 9.18 -5.223 1 97.44 229 VAL B C 1
ATOM 4416 O O . VAL B 1 229 ? -12.531 8.242 -6.023 1 97.44 229 VAL B O 1
ATOM 4419 N N . VAL B 1 230 ? -12.328 9.031 -3.916 1 98.44 230 VAL B N 1
ATOM 4420 C CA . VAL B 1 230 ? -12.008 7.715 -3.371 1 98.44 230 VAL B CA 1
ATOM 4421 C C . VAL B 1 230 ? -13.148 6.742 -3.674 1 98.44 230 VAL B C 1
ATOM 4423 O O . VAL B 1 230 ? -12.922 5.648 -4.195 1 98.44 230 VAL B O 1
ATOM 4426 N N . VAL B 1 231 ? -14.352 7.137 -3.416 1 98.44 231 VAL B N 1
ATOM 4427 C CA . VAL B 1 231 ? -15.523 6.273 -3.564 1 98.44 231 VAL B CA 1
ATOM 4428 C C . VAL B 1 231 ? -15.773 5.992 -5.043 1 98.44 231 VAL B C 1
ATOM 4430 O O . VAL B 1 231 ? -15.961 4.84 -5.441 1 98.44 231 VAL B O 1
ATOM 4433 N N . ALA B 1 232 ? -15.789 7.008 -5.852 1 98.38 232 ALA B N 1
ATOM 4434 C CA . ALA B 1 232 ? -16.094 6.855 -7.273 1 98.38 232 ALA B CA 1
ATOM 4435 C C . ALA B 1 232 ? -15.023 6.031 -7.977 1 98.38 232 ALA B C 1
ATOM 4437 O O . ALA B 1 232 ? -15.336 5.176 -8.812 1 98.38 232 ALA B O 1
ATOM 4438 N N . GLN B 1 233 ? -13.773 6.309 -7.695 1 98.06 233 GLN B N 1
ATOM 4439 C CA . GLN B 1 233 ? -12.688 5.578 -8.344 1 98.06 233 GLN B CA 1
ATOM 4440 C C . GLN B 1 233 ? -12.688 4.109 -7.926 1 98.06 233 GLN B C 1
ATOM 4442 O O . GLN B 1 233 ? -12.391 3.227 -8.734 1 98.06 233 GLN B O 1
ATOM 4447 N N . ALA B 1 234 ? -12.922 3.861 -6.652 1 98.19 234 ALA B N 1
ATOM 4448 C CA . ALA B 1 234 ? -13.039 2.477 -6.199 1 98.19 234 ALA B CA 1
ATOM 4449 C C . ALA B 1 234 ? -14.156 1.753 -6.949 1 98.19 234 ALA B C 1
ATOM 4451 O O . ALA B 1 234 ? -14 0.591 -7.336 1 98.19 234 ALA B O 1
ATOM 4452 N N . ALA B 1 235 ? -15.242 2.389 -7.199 1 97.69 235 ALA B N 1
ATOM 4453 C CA . ALA B 1 235 ? -16.406 1.811 -7.859 1 97.69 235 ALA B CA 1
ATOM 4454 C C . ALA B 1 235 ? -16.094 1.415 -9.297 1 97.69 235 ALA B C 1
ATOM 4456 O O . ALA B 1 235 ? -16.641 0.439 -9.82 1 97.69 235 ALA B O 1
ATOM 4457 N N . VAL B 1 236 ? -15.266 2.143 -10.039 1 96.94 236 VAL B N 1
ATOM 4458 C CA . VAL B 1 236 ? -14.82 1.804 -11.383 1 96.94 236 VAL B CA 1
ATOM 4459 C C . VAL B 1 236 ? -14.281 0.375 -11.406 1 96.94 236 VAL B C 1
ATOM 4461 O O . VAL B 1 236 ? -14.461 -0.344 -12.391 1 96.94 236 VAL B O 1
ATOM 4464 N N . HIS B 1 237 ? -13.656 -0.057 -10.281 1 96.56 237 HIS B N 1
ATOM 4465 C CA . HIS B 1 237 ? -13.055 -1.381 -10.18 1 96.56 237 HIS B CA 1
ATOM 4466 C C . HIS B 1 237 ? -13.969 -2.35 -9.445 1 96.56 237 HIS B C 1
ATOM 4468 O O . HIS B 1 237 ? -13.508 -3.361 -8.906 1 96.56 237 HIS B O 1
ATOM 4474 N N . ARG B 1 238 ? -15.203 -1.964 -9.266 1 96.75 238 ARG B N 1
ATOM 4475 C CA . ARG B 1 238 ? -16.234 -2.768 -8.617 1 96.75 238 ARG B CA 1
ATOM 4476 C C . ARG B 1 238 ? -15.953 -2.924 -7.129 1 96.75 238 ARG B C 1
ATOM 4478 O O . ARG B 1 238 ? -16.453 -3.855 -6.492 1 96.75 238 ARG B O 1
ATOM 4485 N N . CYS B 1 239 ? -15.133 -2.072 -6.562 1 98.12 239 CYS B N 1
ATOM 4486 C CA . CYS B 1 239 ? -14.859 -2.072 -5.129 1 98.12 239 CYS B CA 1
ATOM 4487 C C . CYS B 1 239 ? -15.734 -1.056 -4.41 1 98.12 239 CYS B C 1
ATOM 4489 O O . CYS B 1 239 ? -16.203 -0.085 -5.016 1 98.12 239 CYS B O 1
ATOM 4491 N N . ALA B 1 240 ? -16 -1.346 -3.086 1 98.38 240 ALA B N 1
ATOM 4492 C CA . ALA B 1 240 ? -16.578 -0.358 -2.182 1 98.38 240 ALA B CA 1
ATOM 4493 C C . ALA B 1 240 ? -15.492 0.386 -1.408 1 98.38 240 ALA B C 1
ATOM 4495 O O . ALA B 1 240 ? -14.398 -0.138 -1.204 1 98.38 240 ALA B O 1
ATOM 4496 N N . ALA B 1 241 ? -15.836 1.659 -1.031 1 98.5 241 ALA B N 1
ATOM 4497 C CA . ALA B 1 241 ? -14.852 2.408 -0.255 1 98.5 241 ALA B CA 1
ATOM 4498 C C . ALA B 1 241 ? -15.531 3.291 0.788 1 98.5 241 ALA B C 1
ATOM 4500 O O . ALA B 1 241 ? -16.656 3.764 0.574 1 98.5 241 ALA B O 1
ATOM 4501 N N . SER B 1 242 ? -14.859 3.41 1.882 1 98.12 242 SER B N 1
ATOM 4502 C CA . SER B 1 242 ? -15.242 4.352 2.928 1 98.12 242 SER B CA 1
ATOM 4503 C C . SER B 1 242 ? -14.055 5.211 3.361 1 98.12 242 SER B C 1
ATOM 4505 O O . SER B 1 242 ? -12.914 4.758 3.322 1 98.12 242 SER B O 1
ATOM 4507 N N . VAL B 1 243 ? -14.398 6.434 3.719 1 97.75 243 VAL B N 1
ATOM 4508 C CA . VAL B 1 243 ? -13.367 7.367 4.145 1 97.75 243 VAL B CA 1
ATOM 4509 C C . VAL B 1 243 ? -13.672 7.879 5.551 1 97.75 243 VAL B C 1
ATOM 4511 O O . VAL B 1 243 ? -14.82 8.219 5.852 1 97.75 243 VAL B O 1
ATOM 4514 N N . ASP B 1 244 ? -12.664 7.852 6.406 1 96.69 244 ASP B N 1
ATOM 4515 C CA . ASP B 1 244 ? -12.734 8.391 7.762 1 96.69 244 ASP B CA 1
ATOM 4516 C C . ASP B 1 244 ? -11.781 9.57 7.934 1 96.69 244 ASP B C 1
ATOM 4518 O O . ASP B 1 244 ? -10.562 9.422 7.801 1 96.69 244 ASP B O 1
ATOM 4522 N N . PHE B 1 245 ? -12.336 10.742 8.273 1 95.19 245 PHE B N 1
ATOM 4523 C CA . PHE B 1 245 ? -11.523 11.938 8.445 1 95.19 245 PHE B CA 1
ATOM 4524 C C . PHE B 1 245 ? -11.203 12.164 9.922 1 95.19 245 PHE B C 1
ATOM 4526 O O . PHE B 1 245 ? -10.516 13.125 10.273 1 95.19 245 PHE B O 1
ATOM 4533 N N . GLY B 1 246 ? -11.641 11.344 10.812 1 88.94 246 GLY B N 1
ATOM 4534 C CA . GLY B 1 246 ? -11.359 11.422 12.242 1 88.94 246 GLY B CA 1
ATOM 4535 C C . GLY B 1 246 ? -10.367 10.383 12.711 1 88.94 246 GLY B C 1
ATOM 4536 O O . GLY B 1 246 ? -10.336 10.039 13.898 1 88.94 246 GLY B O 1
ATOM 4537 N N . VAL B 1 247 ? -9.656 9.898 11.805 1 83.38 247 VAL B N 1
ATOM 4538 C CA . VAL B 1 247 ? -8.75 8.797 12.102 1 83.38 247 VAL B CA 1
ATOM 4539 C C . VAL B 1 247 ? -7.707 9.242 13.125 1 83.38 247 VAL B C 1
ATOM 4541 O O . VAL B 1 247 ? -7.207 10.367 13.062 1 83.38 247 VAL B O 1
ATOM 4544 N N . GLY B 1 248 ? -7.395 8.32 14.055 1 70.06 248 GLY B N 1
ATOM 4545 C CA . GLY B 1 248 ? -6.406 8.562 15.094 1 70.06 248 GLY B CA 1
ATOM 4546 C C . GLY B 1 248 ? -6.844 9.617 16.094 1 70.06 248 GLY B C 1
ATOM 4547 O O . GLY B 1 248 ? -6.062 10.016 16.953 1 70.06 248 GLY B O 1
ATOM 4548 N N . GLY B 1 249 ? -8.094 10.125 15.969 1 74.19 249 GLY B N 1
ATOM 4549 C CA . GLY B 1 249 ? -8.57 11.148 16.891 1 74.19 249 GLY B CA 1
ATOM 4550 C C . GLY B 1 249 ? -8.078 12.539 16.531 1 74.19 249 GLY B C 1
ATOM 4551 O O . GLY B 1 249 ? -8.164 13.453 17.344 1 74.19 249 GLY B O 1
ATOM 4552 N N . SER B 1 250 ? -7.492 12.578 15.383 1 74.38 250 SER B N 1
ATOM 4553 C CA . SER B 1 250 ? -6.969 13.875 14.984 1 74.38 250 SER B CA 1
ATOM 4554 C C . SER B 1 250 ? -8.078 14.773 14.43 1 74.38 250 SER B C 1
ATOM 4556 O O . SER B 1 250 ? -8.852 14.344 13.57 1 74.38 250 SER B O 1
ATOM 4558 N N . PRO B 1 251 ? -8.164 15.961 14.977 1 78 251 PRO B N 1
ATOM 4559 C CA . PRO B 1 251 ? -9.195 16.859 14.477 1 78 251 PRO B CA 1
ATOM 4560 C C . PRO B 1 251 ? -8.82 17.516 13.141 1 78 251 PRO B C 1
ATOM 4562 O O . PRO B 1 251 ? -7.645 17.531 12.773 1 78 251 PRO B O 1
ATOM 4565 N N . LEU B 1 252 ? -9.906 17.922 12.445 1 88.06 252 LEU B N 1
ATOM 4566 C CA . LEU B 1 252 ? -9.703 18.844 11.328 1 88.06 252 LEU B CA 1
ATOM 4567 C C . LEU B 1 252 ? -9.352 20.234 11.828 1 88.06 252 LEU B C 1
ATOM 4569 O O . LEU B 1 252 ? -10.062 20.812 12.664 1 88.06 252 LEU B O 1
ATOM 4573 N N . LEU B 1 253 ? -8.258 20.703 11.445 1 89.38 253 LEU B N 1
ATOM 4574 C CA . LEU B 1 253 ? -7.852 22.047 11.812 1 89.38 253 LEU B CA 1
ATOM 4575 C C . LEU B 1 253 ? -8.039 23.016 10.648 1 89.38 253 LEU B C 1
ATOM 4577 O O . LEU B 1 253 ? -7.383 22.875 9.609 1 89.38 253 LEU B O 1
ATOM 4581 N N . PRO B 1 254 ? -8.883 23.938 10.844 1 90.31 254 PRO B N 1
ATOM 4582 C CA . PRO B 1 254 ? -9.023 24.953 9.789 1 90.31 254 PRO B CA 1
ATOM 4583 C C . PRO B 1 254 ? -7.785 25.828 9.633 1 90.31 254 PRO B C 1
ATOM 4585 O O . PRO B 1 254 ? -6.902 25.797 10.5 1 90.31 254 PRO B O 1
ATOM 4588 N N . PRO B 1 255 ? -7.715 26.531 8.516 1 92.69 255 PRO B N 1
ATOM 4589 C CA . PRO B 1 255 ? -6.57 27.438 8.344 1 92.69 255 PRO B CA 1
ATOM 4590 C C . PRO B 1 255 ? -6.586 28.594 9.32 1 92.69 255 PRO B C 1
ATOM 4592 O O . PRO B 1 255 ? -7.656 29 9.789 1 92.69 255 PRO B O 1
ATOM 4595 N N . THR B 1 256 ? -5.387 29.031 9.711 1 93.19 256 THR B N 1
ATOM 4596 C CA . THR B 1 256 ? -5.254 30.25 10.5 1 93.19 256 THR B CA 1
ATOM 4597 C C . THR B 1 256 ? -5.23 31.484 9.602 1 93.19 256 THR B C 1
ATOM 4599 O O . THR B 1 256 ? -4.273 31.688 8.852 1 93.19 256 THR B O 1
ATOM 4602 N N . VAL B 1 257 ? -6.289 32.281 9.711 1 93.25 257 VAL B N 1
ATOM 4603 C CA . VAL B 1 257 ? -6.457 33.438 8.836 1 93.25 257 VAL B CA 1
ATOM 4604 C C . VAL B 1 257 ? -6.477 34.719 9.664 1 93.25 257 VAL B C 1
ATOM 4606 O O . VAL B 1 257 ? -7.336 34.875 10.539 1 93.25 257 VAL B O 1
ATOM 4609 N N . ASN B 1 258 ? -5.527 35.594 9.383 1 95.88 258 ASN B N 1
ATOM 4610 C CA . ASN B 1 258 ? -5.457 36.844 10.094 1 95.88 258 ASN B CA 1
ATOM 4611 C C . ASN B 1 258 ? -6.375 37.906 9.469 1 95.88 258 ASN B C 1
ATOM 4613 O O . ASN B 1 258 ? -6.363 38.094 8.25 1 95.88 258 ASN B O 1
ATOM 4617 N N . THR B 1 259 ? -7.109 38.594 10.305 1 94.56 259 THR B N 1
ATOM 4618 C CA . THR B 1 259 ? -7.953 39.688 9.812 1 94.56 259 THR B CA 1
ATOM 4619 C C . THR B 1 259 ? -7.102 40.875 9.398 1 94.56 259 THR B C 1
ATOM 4621 O O . THR B 1 259 ? -6.176 41.281 10.109 1 94.56 259 THR B O 1
ATOM 4624 N N . PRO B 1 260 ? -7.488 41.469 8.281 1 95.62 260 PRO B N 1
ATOM 4625 C CA . PRO B 1 260 ? -6.68 42.562 7.785 1 95.62 260 PRO B CA 1
ATOM 4626 C C . PRO B 1 260 ? -6.57 43.719 8.797 1 95.62 260 PRO B C 1
ATOM 4628 O O . PRO B 1 260 ? -5.5 44.312 8.945 1 95.62 260 PRO B O 1
ATOM 4631 N N . SER B 1 261 ? -7.629 44.031 9.484 1 94.75 261 SER B N 1
ATOM 4632 C CA . SER B 1 261 ? -7.621 45.125 10.445 1 94.75 261 SER B CA 1
ATOM 4633 C C . SER B 1 261 ? -6.668 44.844 11.602 1 94.75 261 SER B C 1
ATOM 4635 O O . SER B 1 261 ? -5.906 45.719 12.008 1 94.75 261 SER B O 1
ATOM 4637 N N . LEU B 1 262 ? -6.695 43.625 12.102 1 95.94 262 LEU B N 1
ATOM 4638 C CA . LEU B 1 262 ? -5.809 43.281 13.203 1 95.94 262 LEU B CA 1
ATOM 4639 C C . LEU B 1 262 ? -4.363 43.156 12.727 1 95.94 262 LEU B C 1
ATOM 4641 O O . LEU B 1 262 ? -3.428 43.406 13.484 1 95.94 262 LEU B O 1
ATOM 4645 N N . HIS B 1 263 ? -4.238 42.812 11.484 1 97.94 263 HIS B N 1
ATOM 4646 C CA . HIS B 1 263 ? -2.887 42.781 10.945 1 97.94 263 HIS B CA 1
ATOM 4647 C C . HIS B 1 263 ? -2.285 44.188 10.859 1 97.94 263 HIS B C 1
ATOM 4649 O O . HIS B 1 263 ? -1.103 44.375 11.148 1 97.94 263 HIS B O 1
ATOM 4655 N N . ALA B 1 264 ? -3.07 45.094 10.453 1 97.5 264 ALA B N 1
ATOM 4656 C CA . ALA B 1 264 ? -2.609 46.469 10.445 1 97.5 264 ALA B CA 1
ATOM 4657 C C . ALA B 1 264 ? -2.215 46.938 11.844 1 97.5 264 ALA B C 1
ATOM 4659 O O . ALA B 1 264 ? -1.212 47.625 12.016 1 97.5 264 ALA B O 1
ATOM 4660 N N . HIS B 1 265 ? -3.033 46.594 12.805 1 96.12 265 HIS B N 1
ATOM 4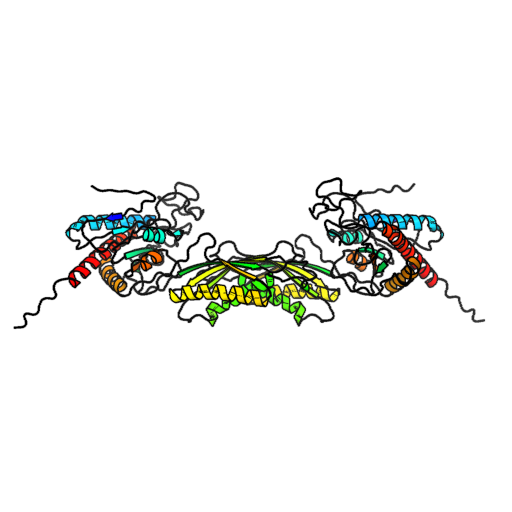661 C CA . HIS B 1 265 ? -2.717 46.906 14.195 1 96.12 265 HIS B CA 1
ATOM 4662 C C . HIS B 1 265 ? -1.401 46.25 14.617 1 96.12 265 HIS B C 1
ATOM 4664 O O . HIS B 1 265 ? -0.558 46.906 15.242 1 96.12 265 HIS B O 1
ATOM 4670 N N . PHE B 1 266 ? -1.21 45 14.242 1 97.06 266 PHE B N 1
ATOM 4671 C CA . PHE B 1 266 ? 0.02 44.281 14.531 1 97.06 266 PHE B CA 1
ATOM 4672 C C . PHE B 1 266 ? 1.228 45 13.953 1 97.06 266 PHE B C 1
ATOM 4674 O O . PHE B 1 266 ? 2.234 45.188 14.633 1 97.06 266 PHE B O 1
ATOM 4681 N N . GLU B 1 267 ? 1.106 45.344 12.719 1 98.25 267 GLU B N 1
ATOM 4682 C CA . GLU B 1 267 ? 2.232 46 12.055 1 98.25 267 GLU B CA 1
ATOM 4683 C C . GLU B 1 267 ? 2.607 47.312 12.758 1 98.25 267 GLU B C 1
ATOM 4685 O O . GLU B 1 267 ? 3.791 47.594 12.977 1 98.25 267 GLU B O 1
ATOM 4690 N N . ALA B 1 268 ? 1.663 48.062 13.086 1 97.5 268 ALA B N 1
ATOM 4691 C CA . ALA B 1 268 ? 1.905 49.344 13.742 1 97.5 268 ALA B CA 1
ATOM 4692 C C . ALA B 1 268 ? 2.555 49.156 15.109 1 97.5 268 ALA B C 1
ATOM 4694 O O . ALA B 1 268 ? 3.551 49.812 15.43 1 97.5 268 ALA B O 1
ATOM 4695 N N . VAL B 1 269 ? 1.979 48.281 15.875 1 97 269 VAL B N 1
ATOM 4696 C CA . VAL B 1 269 ? 2.479 48.031 17.234 1 97 269 VAL B CA 1
ATOM 4697 C C . VAL B 1 269 ? 3.871 47.406 17.156 1 97 269 VAL B C 1
ATOM 4699 O O . VAL B 1 269 ? 4.75 47.75 17.953 1 97 269 VAL B O 1
ATOM 4702 N N . ALA B 1 270 ? 4.047 46.5 16.234 1 98.31 270 ALA B N 1
ATOM 4703 C CA . ALA B 1 270 ? 5.336 45.844 16.078 1 98.31 270 ALA B CA 1
ATOM 4704 C C . ALA B 1 270 ? 6.43 46.812 15.703 1 98.31 270 ALA B C 1
ATOM 4706 O O . ALA B 1 270 ? 7.547 46.75 16.219 1 98.31 270 ALA B O 1
ATOM 4707 N N . ALA B 1 271 ? 6.113 47.719 14.812 1 97.94 271 ALA B N 1
ATOM 4708 C CA . ALA B 1 271 ? 7.086 48.719 14.398 1 97.94 271 ALA B CA 1
ATOM 4709 C C . ALA B 1 271 ? 7.543 49.562 15.586 1 97.94 271 ALA B C 1
ATOM 4711 O O . ALA B 1 271 ? 8.719 49.906 15.695 1 97.94 271 ALA B O 1
ATOM 4712 N N . GLU B 1 272 ? 6.652 49.875 16.422 1 97.06 272 GLU B N 1
ATOM 4713 C CA . GLU B 1 272 ? 6.965 50.656 17.609 1 97.06 272 GLU B CA 1
ATOM 4714 C C . GLU B 1 272 ? 7.73 49.844 18.641 1 97.06 272 GLU B C 1
ATOM 4716 O O . GLU B 1 272 ? 8.547 50.375 19.391 1 97.06 272 GLU B O 1
ATOM 4721 N N . THR B 1 273 ? 7.473 48.562 18.641 1 97.12 273 THR B N 1
ATOM 4722 C CA . THR B 1 273 ? 7.977 47.719 19.719 1 97.12 273 THR B CA 1
ATOM 4723 C C . THR B 1 273 ? 9.375 47.188 19.375 1 97.12 273 THR B C 1
ATOM 4725 O O . THR B 1 273 ? 10.266 47.219 20.234 1 97.12 273 THR B O 1
ATOM 4728 N N . VAL B 1 274 ? 9.555 46.781 18.109 1 97.69 274 VAL B N 1
ATOM 4729 C CA . VAL B 1 274 ? 10.812 46.125 17.766 1 97.69 274 VAL B CA 1
ATOM 4730 C C . VAL B 1 274 ? 11.531 46.906 16.688 1 97.69 274 VAL B C 1
ATOM 4732 O O . VAL B 1 274 ? 12.656 46.562 16.297 1 97.69 274 VAL B O 1
ATOM 4735 N N . GLY B 1 275 ? 10.969 47.938 16.172 1 97.19 275 GLY B N 1
ATOM 4736 C CA . GLY B 1 275 ? 11.516 48.719 15.07 1 97.19 275 GLY B CA 1
ATOM 4737 C C . GLY B 1 275 ? 10.969 48.281 13.719 1 97.19 275 GLY B C 1
ATOM 4738 O O . GLY B 1 275 ? 10.812 47.094 13.453 1 97.19 275 GLY B O 1
ATOM 4739 N N . ALA B 1 276 ? 10.727 49.219 12.875 1 96.44 276 ALA B N 1
ATOM 4740 C CA . ALA B 1 276 ? 10.102 48.969 11.586 1 96.44 276 ALA B CA 1
ATOM 4741 C C . ALA B 1 276 ? 10.914 47.969 10.758 1 96.44 276 ALA B C 1
ATOM 4743 O O . ALA B 1 276 ? 10.359 47.156 10.008 1 96.44 276 ALA B O 1
ATOM 4744 N N . GLY B 1 277 ? 12.172 48.031 10.875 1 96.88 277 GLY B N 1
ATOM 4745 C CA . GLY B 1 277 ? 13.047 47.156 10.117 1 96.88 277 GLY B CA 1
ATOM 4746 C C . GLY B 1 277 ? 13.023 45.719 10.609 1 96.88 277 GLY B C 1
ATOM 4747 O O . GLY B 1 277 ? 13.492 44.812 9.922 1 96.88 277 GLY B O 1
ATOM 4748 N N . ASN B 1 278 ? 12.414 45.438 11.711 1 98.12 278 ASN B N 1
ATOM 4749 C CA . ASN B 1 278 ? 12.383 44.125 12.336 1 98.12 278 ASN B CA 1
ATOM 4750 C C . ASN B 1 278 ? 10.984 43.531 12.281 1 98.12 278 ASN B C 1
ATOM 4752 O O . ASN B 1 278 ? 10.656 42.625 13.078 1 98.12 278 ASN B O 1
ATOM 4756 N N . VAL B 1 279 ? 10.148 44.062 11.375 1 98.25 279 VAL B N 1
ATOM 4757 C CA . VAL B 1 279 ? 8.797 43.531 11.188 1 98.25 279 VAL B CA 1
ATOM 4758 C C . VAL B 1 279 ? 8.672 42.906 9.797 1 98.25 279 VAL B C 1
ATOM 4760 O O . VAL B 1 279 ? 8.945 43.562 8.789 1 98.25 279 VAL B O 1
ATOM 4763 N N . ARG B 1 280 ? 8.344 41.656 9.75 1 97.81 280 ARG B N 1
ATOM 4764 C CA . ARG B 1 280 ? 8 40.969 8.5 1 97.81 280 ARG B CA 1
ATOM 4765 C C . ARG B 1 280 ? 6.484 40.844 8.344 1 97.81 280 ARG B C 1
ATOM 4767 O O . ARG B 1 280 ? 5.906 39.812 8.664 1 97.81 280 ARG B O 1
ATOM 4774 N N . GLY B 1 281 ? 5.934 41.844 7.715 1 96.19 281 GLY B N 1
ATOM 4775 C CA . GLY B 1 281 ? 4.484 41.969 7.645 1 96.19 281 GLY B CA 1
ATOM 4776 C C . GLY B 1 281 ? 3.881 41.188 6.477 1 96.19 281 GLY B C 1
ATOM 4777 O O . GLY B 1 281 ? 2.658 41.094 6.363 1 96.19 281 GLY B O 1
ATOM 4778 N N . ALA B 1 282 ? 4.738 40.656 5.602 1 95.88 282 ALA B N 1
ATOM 4779 C CA . ALA B 1 282 ? 4.285 39.938 4.422 1 95.88 282 ALA B CA 1
ATOM 4780 C C . ALA B 1 282 ? 4.984 38.562 4.309 1 95.88 282 ALA B C 1
ATOM 4782 O O . ALA B 1 282 ? 5.551 38.25 3.262 1 95.88 282 ALA B O 1
ATOM 4783 N N . MET B 1 283 ? 4.875 37.844 5.395 1 94.25 283 MET B N 1
ATOM 4784 C CA . MET B 1 283 ? 5.469 36.5 5.383 1 94.25 283 MET B CA 1
ATOM 4785 C C . MET B 1 283 ? 4.758 35.594 4.387 1 94.25 283 MET B C 1
ATOM 4787 O O . MET B 1 283 ? 3.557 35.75 4.152 1 94.25 283 MET B O 1
ATOM 4791 N N . GLU B 1 284 ? 5.523 34.75 3.814 1 89.69 284 GLU B N 1
ATOM 4792 C CA . GLU B 1 284 ? 4.891 33.688 3.035 1 89.69 284 GLU B CA 1
ATOM 4793 C C . GLU B 1 284 ? 4.086 32.75 3.928 1 89.69 284 GLU B C 1
ATOM 4795 O O . GLU B 1 284 ? 4.484 32.469 5.062 1 89.69 284 GLU B O 1
ATOM 4800 N N . PRO B 1 285 ? 2.945 32.344 3.371 1 89.69 285 PRO B N 1
ATOM 4801 C CA . PRO B 1 285 ? 2.199 31.359 4.168 1 89.69 285 PRO B CA 1
ATOM 4802 C C . PRO B 1 285 ? 3.014 30.109 4.477 1 89.69 285 PRO B C 1
ATOM 4804 O O . PRO B 1 285 ? 3.881 29.719 3.691 1 89.69 285 PRO B O 1
ATOM 4807 N N . CYS B 1 286 ? 2.74 29.578 5.609 1 86.19 286 CYS B N 1
ATOM 4808 C CA . CYS B 1 286 ? 3.398 28.359 6.047 1 86.19 286 CYS B CA 1
ATOM 4809 C C . CYS B 1 286 ? 2.436 27.172 6.008 1 86.19 286 CYS B C 1
ATOM 4811 O O . CYS B 1 286 ? 1.28 27.297 6.418 1 86.19 286 CYS B O 1
ATOM 4813 N N . MET B 1 287 ? 2.885 26.047 5.625 1 82.88 287 MET B N 1
ATOM 4814 C CA . MET B 1 287 ? 2.029 24.875 5.469 1 82.88 287 MET B CA 1
ATOM 4815 C C . MET B 1 287 ? 1.761 24.203 6.816 1 82.88 287 MET B C 1
ATOM 4817 O O . MET B 1 287 ? 0.875 23.359 6.93 1 82.88 287 MET B O 1
ATOM 4821 N N . GLY B 1 288 ? 2.463 24.641 7.785 1 82.62 288 GLY B N 1
ATOM 4822 C CA . GLY B 1 288 ? 2.139 24.156 9.117 1 82.62 288 GLY B CA 1
ATOM 4823 C C . GLY B 1 288 ? 0.75 24.562 9.578 1 82.62 288 GLY B C 1
ATOM 4824 O O . GLY B 1 288 ? 0.155 25.5 9.031 1 82.62 288 GLY B O 1
ATOM 4825 N N . SER B 1 289 ? 0.214 23.672 10.508 1 86.56 289 SER B N 1
ATOM 4826 C CA . SER B 1 289 ? -1.119 23.969 11.023 1 86.56 289 SER B CA 1
ATOM 4827 C C . SER B 1 289 ? -1.072 24.297 12.516 1 86.56 289 SER B C 1
ATOM 4829 O O . SER B 1 289 ? -0.103 23.969 13.195 1 86.56 289 SER B O 1
ATOM 4831 N N . GLU B 1 290 ? -2.062 25.062 12.922 1 86.62 290 GLU B N 1
ATOM 4832 C CA . GLU B 1 290 ? -2.193 25.531 14.297 1 86.62 290 GLU B CA 1
ATOM 4833 C C . GLU B 1 290 ? -3.646 25.484 14.766 1 86.62 290 GLU B C 1
ATOM 4835 O O . GLU B 1 290 ? -4.555 25.891 14.031 1 86.62 290 GLU B O 1
ATOM 4840 N N . ASP B 1 291 ? -3.801 25.016 16 1 88 291 ASP B N 1
ATOM 4841 C CA . ASP B 1 291 ? -5.184 24.891 16.453 1 88 291 ASP B CA 1
ATOM 4842 C C . ASP B 1 291 ? -5.754 26.234 16.875 1 88 291 ASP B C 1
ATOM 4844 O O . ASP B 1 291 ? -6.938 26.344 17.188 1 88 291 ASP B O 1
ATOM 4848 N N . PHE B 1 292 ? -4.914 27.375 16.812 1 90.62 292 PHE B N 1
ATOM 4849 C CA . PHE B 1 292 ? -5.406 28.734 17 1 90.62 292 PHE B CA 1
ATOM 4850 C C . PHE B 1 292 ? -6.594 29.016 16.094 1 90.62 292 PHE B C 1
ATOM 4852 O O . PHE B 1 292 ? -7.418 29.891 16.391 1 90.62 292 PHE B O 1
ATOM 4859 N N . ALA B 1 293 ? -6.664 28.281 15.078 1 89.5 293 ALA B N 1
ATOM 4860 C CA . ALA B 1 293 ? -7.746 28.453 14.117 1 89.5 293 ALA B CA 1
ATOM 4861 C C . ALA B 1 293 ? -9.109 28.266 14.781 1 89.5 293 ALA B C 1
ATOM 4863 O O . ALA B 1 293 ? -10.086 28.922 14.391 1 89.5 293 ALA B O 1
ATOM 4864 N N . ALA B 1 294 ? -9.195 27.453 15.781 1 88.88 294 ALA B N 1
ATOM 4865 C CA . ALA B 1 294 ? -10.453 27.266 16.516 1 88.88 294 ALA B CA 1
ATOM 4866 C C . ALA B 1 294 ? -10.859 28.562 17.219 1 88.88 294 ALA B C 1
ATOM 4868 O O . ALA B 1 294 ? -12.047 28.891 17.281 1 88.88 294 ALA B O 1
ATOM 4869 N N . PHE B 1 295 ? -9.906 29.234 17.781 1 90.06 295 PHE B N 1
ATOM 4870 C CA . PHE B 1 295 ? -10.18 30.531 18.391 1 90.06 295 PHE B CA 1
ATOM 4871 C C . PHE B 1 295 ? -10.648 31.547 17.344 1 90.06 295 PHE B C 1
ATOM 4873 O O . PHE B 1 295 ? -11.547 32.344 17.609 1 90.06 295 PHE B O 1
ATOM 4880 N N . SER B 1 296 ? -10 31.469 16.25 1 89.88 296 SER B N 1
ATOM 4881 C CA . SER B 1 296 ? -10.336 32.406 15.172 1 89.88 296 SER B CA 1
ATOM 4882 C C . SER B 1 296 ? -11.773 32.219 14.703 1 89.88 296 SER B C 1
ATOM 4884 O O . SER B 1 296 ? -12.422 33.156 14.258 1 89.88 296 SER B O 1
ATOM 4886 N N . GLU B 1 297 ? -12.234 31.047 14.781 1 88.38 297 GLU B N 1
ATOM 4887 C CA . GLU B 1 297 ? -13.617 30.781 14.422 1 88.38 297 GLU B CA 1
ATOM 4888 C C . GLU B 1 297 ? -14.586 31.375 15.445 1 88.38 297 GLU B C 1
ATOM 4890 O O . GLU B 1 297 ? -15.672 31.828 15.094 1 88.38 297 GLU B O 1
ATOM 4895 N N . ALA B 1 298 ? -14.219 31.375 16.641 1 90.19 298 ALA B N 1
ATOM 4896 C CA . ALA B 1 298 ? -15.07 31.844 17.719 1 90.19 298 ALA B CA 1
ATOM 4897 C C . ALA B 1 298 ? -14.984 33.375 17.875 1 90.19 298 ALA B C 1
ATOM 4899 O O . ALA B 1 298 ? -15.953 34 18.281 1 90.19 298 ALA B O 1
ATOM 4900 N N . VAL B 1 299 ? -13.82 33.875 17.656 1 91.75 299 VAL B N 1
ATOM 4901 C CA . VAL B 1 299 ? -13.562 35.312 17.75 1 91.75 299 VAL B CA 1
ATOM 4902 C C . VAL B 1 299 ? -13.148 35.875 16.391 1 91.75 299 VAL B C 1
ATOM 4904 O O . VAL B 1 299 ? -11.977 35.781 16.016 1 91.75 299 VAL B O 1
ATOM 4907 N N . PRO B 1 300 ? -14.008 36.469 15.719 1 88.75 300 PRO B N 1
ATOM 4908 C CA . PRO B 1 300 ? -13.734 36.875 14.344 1 88.75 300 PRO B CA 1
ATOM 4909 C C . PRO B 1 300 ? -12.492 37.75 14.219 1 88.75 300 PRO B C 1
ATOM 4911 O O . PRO B 1 300 ? -11.742 37.656 13.242 1 88.75 300 PRO B O 1
ATOM 4914 N N . ALA B 1 301 ? -12.305 38.594 15.18 1 92 301 ALA B N 1
ATOM 4915 C CA . ALA B 1 301 ? -11.086 39.406 15.18 1 92 301 ALA B CA 1
ATOM 4916 C C . ALA B 1 301 ? -9.922 38.625 15.812 1 92 301 ALA B C 1
ATOM 4918 O O . ALA B 1 301 ? -9.719 38.688 17.031 1 92 301 ALA B O 1
ATOM 4919 N N . SER B 1 302 ? -9.25 37.938 14.945 1 93.88 302 SER B N 1
ATOM 4920 C CA . SER B 1 302 ? -8.156 37.094 15.43 1 93.88 302 SER B CA 1
ATOM 4921 C C . SER B 1 302 ? -6.883 37.312 14.617 1 93.88 302 SER B C 1
ATOM 4923 O O . SER B 1 302 ? -6.945 37.688 13.438 1 93.88 302 SER B O 1
ATOM 4925 N N . HIS B 1 303 ? -5.762 37.25 15.305 1 95.94 303 HIS B N 1
ATOM 4926 C CA . HIS B 1 303 ? -4.469 37.438 14.664 1 95.94 303 HIS B CA 1
ATOM 4927 C C . HIS B 1 303 ? -3.389 36.594 15.297 1 95.94 303 HIS B C 1
ATOM 4929 O O . HIS B 1 303 ? -3.244 36.562 16.531 1 95.94 303 HIS B O 1
ATOM 4935 N N . PHE B 1 304 ? -2.713 35.844 14.406 1 95.94 304 PHE B N 1
ATOM 4936 C CA . PHE B 1 304 ? -1.605 34.969 14.812 1 95.94 304 PHE B CA 1
ATOM 4937 C C . PHE B 1 304 ? -0.292 35.469 14.219 1 95.94 304 PHE B C 1
ATOM 4939 O O . PHE B 1 304 ? -0.246 35.875 13.062 1 95.94 304 PHE B O 1
ATOM 4946 N N . TYR B 1 305 ? 0.793 35.5 15.031 1 96.44 305 TYR B N 1
ATOM 4947 C CA . TYR B 1 305 ? 2.068 35.969 14.523 1 96.44 305 TYR B CA 1
ATOM 4948 C C . TYR B 1 305 ? 3.23 35.188 15.086 1 96.44 305 TYR B C 1
ATOM 4950 O O . TYR B 1 305 ? 3.041 34.344 15.984 1 96.44 305 TYR B O 1
ATOM 4958 N N . PHE B 1 306 ? 4.387 35.438 14.469 1 96.06 306 PHE B N 1
ATOM 4959 C CA . PHE B 1 306 ? 5.582 34.688 14.875 1 96.06 306 PHE B CA 1
ATOM 4960 C C . PHE B 1 306 ? 6.57 35.625 15.562 1 96.06 306 PHE B C 1
ATOM 4962 O O . PHE B 1 306 ? 6.707 36.781 15.18 1 96.06 306 PHE B O 1
ATOM 4969 N N . VAL B 1 307 ? 7.168 35.062 16.594 1 96.94 307 VAL B N 1
ATOM 4970 C CA . VAL B 1 307 ? 8.297 35.719 17.25 1 96.94 307 VAL B CA 1
ATOM 4971 C C . VAL B 1 307 ? 9.594 34.969 16.891 1 96.94 307 VAL B C 1
ATOM 4973 O O . VAL B 1 307 ? 9.719 33.781 17.109 1 96.94 307 VAL B O 1
ATOM 4976 N N . GLY B 1 308 ? 10.555 35.719 16.328 1 97.25 308 GLY B N 1
ATOM 4977 C CA . GLY B 1 308 ? 11.812 35.125 15.914 1 97.25 308 GLY B CA 1
ATOM 4978 C C . GLY B 1 308 ? 12.703 34.719 17.078 1 97.25 308 GLY B C 1
ATOM 4979 O O . GLY B 1 308 ? 12.828 35.469 18.047 1 97.25 308 GLY B O 1
ATOM 4980 N N . ILE B 1 309 ? 13.336 33.5 16.891 1 95.81 309 ILE B N 1
ATOM 4981 C CA . ILE B 1 309 ? 14.312 33.062 17.875 1 95.81 309 ILE B CA 1
ATOM 4982 C C . ILE B 1 309 ? 15.594 32.594 17.172 1 95.81 309 ILE B C 1
ATOM 4984 O O . ILE B 1 309 ? 16.484 32.031 17.812 1 95.81 309 ILE B O 1
ATOM 4988 N N . GLY B 1 310 ? 15.68 32.875 15.891 1 96.06 310 GLY B N 1
ATOM 4989 C CA . GLY B 1 310 ? 16.844 32.469 15.141 1 96.06 310 GLY B CA 1
ATOM 4990 C C . GLY B 1 310 ? 18.109 33.219 15.531 1 96.06 310 GLY B C 1
ATOM 4991 O O . GLY B 1 310 ? 18.125 34.438 15.523 1 96.06 310 GLY B O 1
ATOM 4992 N N . ASN B 1 311 ? 19.109 32.469 15.898 1 96.25 311 ASN B N 1
ATOM 4993 C CA . ASN B 1 311 ? 20.391 33 16.312 1 96.25 311 ASN B CA 1
ATOM 4994 C C . ASN B 1 311 ? 21.516 32 16.141 1 96.25 311 ASN B C 1
ATOM 4996 O O . ASN B 1 311 ? 21.672 31.078 16.938 1 96.25 311 ASN B O 1
ATOM 5000 N N . GLU B 1 312 ? 22.328 32.188 15.188 1 94.12 312 GLU B N 1
ATOM 5001 C CA . GLU B 1 312 ? 23.422 31.266 14.891 1 94.12 312 GLU B CA 1
ATOM 5002 C C . GLU B 1 312 ? 24.453 31.25 16.016 1 94.12 312 GLU B C 1
ATOM 5004 O O . GLU B 1 312 ? 25.047 30.203 16.312 1 94.12 312 GLU B O 1
ATOM 5009 N N . GLU B 1 313 ? 24.672 32.344 16.594 1 93 313 GLU B N 1
ATOM 5010 C CA . GLU B 1 313 ? 25.688 32.469 17.625 1 93 313 GLU B CA 1
ATOM 5011 C C . GLU B 1 313 ? 25.406 31.531 18.797 1 93 313 GLU B C 1
ATOM 5013 O O . GLU B 1 313 ? 26.344 30.953 19.375 1 93 313 GLU B O 1
ATOM 5018 N N . VAL B 1 314 ? 24.172 31.391 19.125 1 91.81 314 VAL B N 1
ATOM 5019 C CA . VAL B 1 314 ? 23.859 30.578 20.281 1 91.81 314 VAL B CA 1
ATOM 5020 C C . VAL B 1 314 ? 23.375 29.203 19.844 1 91.81 314 VAL B C 1
ATOM 5022 O O . VAL B 1 314 ? 23.031 28.359 20.672 1 91.81 314 VAL B O 1
ATOM 5025 N N . GLY B 1 315 ? 23.234 29 18.531 1 90.31 315 GLY B N 1
ATOM 5026 C CA . GLY B 1 315 ? 22.859 27.703 18.016 1 90.31 315 GLY B CA 1
ATOM 5027 C C . GLY B 1 315 ? 21.359 27.516 17.875 1 90.31 315 GLY B C 1
ATOM 5028 O O . GLY B 1 315 ? 20.891 26.391 17.672 1 90.31 315 GLY B O 1
ATOM 5029 N N . SER B 1 316 ? 20.562 28.562 18.031 1 91.88 316 SER B N 1
ATOM 5030 C CA . SER B 1 316 ? 19.125 28.5 17.797 1 91.88 316 SER B CA 1
ATOM 5031 C C . SER B 1 316 ? 18.797 28.547 16.312 1 91.88 316 SER B C 1
ATOM 5033 O O . SER B 1 316 ? 18.406 29.594 15.797 1 91.88 316 SER B O 1
ATOM 5035 N N . VAL B 1 317 ? 18.969 27.422 15.648 1 91.31 317 VAL B N 1
ATOM 5036 C CA . VAL B 1 317 ? 18.844 27.406 14.195 1 91.31 317 VAL B CA 1
ATOM 5037 C C . VAL B 1 317 ? 18 26.203 13.766 1 91.31 317 VAL B C 1
ATOM 5039 O O . VAL B 1 317 ? 17.703 26.031 12.586 1 91.31 317 VAL B O 1
ATOM 5042 N N . HIS B 1 318 ? 17.625 25.422 14.758 1 85.81 318 HIS B N 1
ATOM 5043 C CA . HIS B 1 318 ? 16.891 24.203 14.445 1 85.81 318 HIS B CA 1
ATOM 5044 C C . HIS B 1 318 ? 15.398 24.375 14.742 1 85.81 318 HIS B C 1
ATOM 5046 O O . HIS B 1 318 ? 15.031 24.984 15.758 1 85.81 318 HIS B O 1
ATOM 5052 N N . ALA B 1 319 ? 14.617 23.844 13.812 1 80.25 319 ALA B N 1
ATOM 5053 C CA . ALA B 1 319 ? 13.164 23.969 13.93 1 80.25 319 ALA B CA 1
ATOM 5054 C C . ALA B 1 319 ? 12.648 23.203 15.141 1 80.25 319 ALA B C 1
ATOM 5056 O O . ALA B 1 319 ? 13.336 22.312 15.664 1 80.25 319 ALA B O 1
ATOM 5057 N N . ALA B 1 320 ? 11.438 23.625 15.547 1 73.12 320 ALA B N 1
ATOM 5058 C CA . ALA B 1 320 ? 10.758 22.922 16.625 1 73.12 320 ALA B CA 1
ATOM 5059 C C . ALA B 1 320 ? 10.695 21.422 16.359 1 73.12 320 ALA B C 1
ATOM 5061 O O . ALA B 1 320 ? 10.586 21 15.211 1 73.12 320 ALA B O 1
ATOM 5062 N N . HIS B 1 321 ? 10.867 20.609 17.375 1 66 321 HIS B N 1
ATOM 5063 C CA . HIS B 1 321 ? 10.789 19.156 17.375 1 66 321 HIS B CA 1
ATOM 5064 C C . HIS B 1 321 ? 12.07 18.531 16.828 1 66 321 HIS B C 1
ATOM 5066 O O . HIS B 1 321 ? 12.156 17.312 16.672 1 66 321 HIS B O 1
ATOM 5072 N N . SER B 1 322 ? 12.969 19.328 16.5 1 71.25 322 SER B N 1
ATOM 5073 C CA . SER B 1 322 ? 14.312 18.828 16.281 1 71.25 322 SER B CA 1
ATOM 5074 C C . SER B 1 322 ? 14.992 18.453 17.594 1 71.25 322 SER B C 1
ATOM 5076 O O . SER B 1 322 ? 14.789 19.109 18.609 1 71.25 322 SER B O 1
ATOM 5078 N N . PRO B 1 323 ? 15.703 17.391 17.5 1 72 323 PRO B N 1
ATOM 5079 C CA . PRO B 1 323 ? 16.453 17.062 18.719 1 72 323 PRO B CA 1
ATOM 5080 C C . PRO B 1 323 ? 17.469 18.141 19.094 1 72 323 PRO B C 1
ATOM 5082 O O . PRO B 1 323 ? 18 18.141 20.203 1 72 323 PRO B O 1
ATOM 5085 N N . HIS B 1 324 ? 17.703 19.078 18.203 1 79.69 324 HIS B N 1
ATOM 5086 C CA . HIS B 1 324 ? 18.672 20.141 18.438 1 79.69 324 HIS B CA 1
ATOM 5087 C C . HIS B 1 324 ? 17.984 21.484 18.672 1 79.69 324 HIS B C 1
ATOM 5089 O O . HIS B 1 324 ? 18.625 22.531 18.609 1 79.69 324 HIS B O 1
ATOM 5095 N N . PHE B 1 325 ? 16.75 21.375 18.969 1 82.19 325 PHE B N 1
ATOM 5096 C CA . PHE B 1 325 ? 15.984 22.594 19.156 1 82.19 325 PHE B CA 1
ATOM 5097 C C . PHE B 1 325 ? 16.469 23.359 20.375 1 82.19 325 PHE B C 1
ATOM 5099 O O . PHE B 1 325 ? 16.672 22.781 21.453 1 82.19 325 PHE B O 1
ATOM 5106 N N . LEU B 1 326 ? 16.703 24.734 20.094 1 86 326 LEU B N 1
ATOM 5107 C CA . LEU B 1 326 ? 17.156 25.625 21.141 1 86 326 LEU B CA 1
ATOM 5108 C C . LEU B 1 326 ? 16.484 27 21.016 1 86 326 LEU B C 1
ATOM 5110 O O . LEU B 1 326 ? 16.359 27.531 19.906 1 86 326 LEU B O 1
ATOM 5114 N N . ILE B 1 327 ? 16.094 27.484 22.203 1 90.12 327 ILE B N 1
ATOM 5115 C CA . ILE B 1 327 ? 15.484 28.812 22.203 1 90.12 327 ILE B CA 1
ATOM 5116 C C . ILE B 1 327 ? 16.531 29.859 22.594 1 90.12 327 ILE B C 1
ATOM 5118 O O . ILE B 1 327 ? 17.281 29.672 23.547 1 90.12 327 ILE B O 1
ATOM 5122 N N . ASP B 1 328 ? 16.641 30.922 21.859 1 94 328 ASP B N 1
ATOM 5123 C CA . ASP B 1 328 ? 17.406 32.094 22.266 1 94 328 ASP B CA 1
ATOM 5124 C C . ASP B 1 328 ? 16.656 32.906 23.312 1 94 328 ASP B C 1
ATOM 5126 O O . ASP B 1 328 ? 15.719 33.625 23 1 94 328 ASP B O 1
ATOM 5130 N N . ASP B 1 329 ? 17.141 32.938 24.516 1 93.19 329 ASP B N 1
ATOM 5131 C CA . ASP B 1 329 ? 16.469 33.625 25.641 1 93.19 329 ASP B CA 1
ATOM 5132 C C . ASP B 1 329 ? 16.328 35.125 25.375 1 93.19 329 ASP B C 1
ATOM 5134 O O . ASP B 1 329 ? 15.453 35.75 25.969 1 93.19 329 ASP B O 1
ATOM 5138 N N . ASP B 1 330 ? 17.109 35.562 24.531 1 95.94 330 ASP B N 1
ATOM 5139 C CA . ASP B 1 330 ? 17.031 37 24.234 1 95.94 330 ASP B CA 1
ATOM 5140 C C . ASP B 1 330 ? 15.734 37.344 23.5 1 95.94 330 ASP B C 1
ATOM 5142 O O . ASP B 1 330 ? 15.359 38.5 23.391 1 95.94 330 ASP B O 1
ATOM 5146 N N . ALA B 1 331 ? 15.07 36.344 23.047 1 96.75 331 ALA B N 1
ATOM 5147 C CA . ALA B 1 331 ? 13.805 36.562 22.344 1 96.75 331 ALA B CA 1
ATOM 5148 C C . ALA B 1 331 ? 12.664 36.812 23.328 1 96.75 331 ALA B C 1
ATOM 5150 O O . ALA B 1 331 ? 11.633 37.375 22.969 1 96.75 331 ALA B O 1
ATOM 5151 N N . LEU B 1 332 ? 12.781 36.438 24.578 1 95.81 332 LEU B N 1
ATOM 5152 C CA . LEU B 1 332 ? 11.695 36.406 25.562 1 95.81 332 LEU B CA 1
ATOM 5153 C C . LEU B 1 332 ? 11.164 37.812 25.828 1 95.81 332 LEU B C 1
ATOM 5155 O O . LEU B 1 332 ? 9.945 38.031 25.812 1 95.81 332 LEU B O 1
ATOM 5159 N N . PRO B 1 333 ? 12.039 38.781 25.969 1 96.81 333 PRO B N 1
ATOM 5160 C CA . PRO B 1 333 ? 11.508 40.125 26.188 1 96.81 333 PRO B CA 1
ATOM 5161 C C . PRO B 1 333 ? 10.711 40.656 25 1 96.81 333 PRO B C 1
ATOM 5163 O O . PRO B 1 333 ? 9.734 41.375 25.188 1 96.81 333 PRO B O 1
ATOM 5166 N N . TYR B 1 334 ? 11.172 40.312 23.859 1 96.88 334 TYR B N 1
ATOM 5167 C CA . TYR B 1 334 ? 10.445 40.781 22.688 1 96.88 334 TYR B CA 1
ATOM 5168 C C . TYR B 1 334 ? 9.039 40.188 22.641 1 96.88 334 TYR B C 1
ATOM 5170 O O . TYR B 1 334 ? 8.07 40.875 22.344 1 96.88 334 TYR B O 1
ATOM 5178 N N . GLY B 1 335 ? 8.938 38.906 22.953 1 96 335 GLY B N 1
ATOM 5179 C CA . GLY B 1 335 ? 7.629 38.281 22.984 1 96 335 GLY B CA 1
ATOM 5180 C C . GLY B 1 335 ? 6.699 38.875 24.031 1 96 335 GLY B C 1
ATOM 5181 O O . GLY B 1 335 ? 5.527 39.125 23.75 1 96 335 GLY B O 1
ATOM 5182 N N . ALA B 1 336 ? 7.23 39.062 25.141 1 94.06 336 ALA B N 1
ATOM 5183 C CA . ALA B 1 336 ? 6.449 39.656 26.234 1 94.06 336 ALA B CA 1
ATOM 5184 C C . ALA B 1 336 ? 5.973 41.062 25.859 1 94.06 336 ALA B C 1
ATOM 5186 O O . ALA B 1 336 ? 4.793 41.375 26.031 1 94.06 336 ALA B O 1
ATOM 5187 N N . ALA B 1 337 ? 6.887 41.844 25.391 1 96.38 337 ALA B N 1
ATOM 5188 C CA . ALA B 1 337 ? 6.57 43.219 25.031 1 96.38 337 ALA B CA 1
ATOM 5189 C C . ALA B 1 337 ? 5.527 43.25 23.922 1 96.38 337 ALA B C 1
ATOM 5191 O O . ALA B 1 337 ? 4.617 44.094 23.953 1 96.38 337 ALA B O 1
ATOM 5192 N N . MET B 1 338 ? 5.727 42.375 22.953 1 96.31 338 MET B N 1
ATOM 5193 C CA . MET B 1 338 ? 4.789 42.344 21.844 1 96.31 338 MET B CA 1
ATOM 5194 C C . MET B 1 338 ? 3.371 42.094 22.328 1 96.31 338 MET B C 1
ATOM 5196 O O . MET B 1 338 ? 2.428 42.781 21.938 1 96.31 338 MET B O 1
ATOM 5200 N N . HIS B 1 339 ? 3.221 41.125 23.172 1 93.56 339 HIS B N 1
ATOM 5201 C CA . HIS B 1 339 ? 1.898 40.781 23.672 1 93.56 339 HIS B CA 1
ATOM 5202 C C . HIS B 1 339 ? 1.27 41.938 24.438 1 93.56 339 HIS B C 1
ATOM 5204 O O . HIS B 1 339 ? 0.101 42.25 24.234 1 93.56 339 HIS B O 1
ATOM 5210 N N . ALA B 1 340 ? 2.014 42.469 25.281 1 92.62 340 ALA B N 1
ATOM 5211 C CA . ALA B 1 340 ? 1.513 43.562 26.125 1 92.62 340 ALA B CA 1
ATOM 5212 C C . ALA B 1 340 ? 1.12 44.75 25.266 1 92.62 340 ALA B C 1
ATOM 5214 O O . ALA B 1 340 ? 0.056 45.344 25.469 1 92.62 340 ALA B O 1
ATOM 5215 N N . ASN B 1 341 ? 1.983 45.062 24.328 1 95.25 341 ASN B N 1
ATOM 5216 C CA . ASN B 1 341 ? 1.755 46.25 23.5 1 95.25 341 ASN B CA 1
ATOM 5217 C C . ASN B 1 341 ? 0.59 46.031 22.547 1 95.25 341 ASN B C 1
ATOM 5219 O O . ASN B 1 341 ? -0.134 47 22.234 1 95.25 341 ASN B O 1
ATOM 5223 N N . LEU B 1 342 ? 0.463 44.844 22.062 1 95.12 342 LEU B N 1
ATOM 5224 C CA . LEU B 1 342 ? -0.678 44.562 21.188 1 95.12 342 LEU B CA 1
ATOM 5225 C C . LEU B 1 342 ? -1.99 44.781 21.953 1 95.12 342 LEU B C 1
ATOM 5227 O O . LEU B 1 342 ? -2.924 45.375 21.422 1 95.12 342 LEU B O 1
ATOM 5231 N N . ALA B 1 343 ? -2.055 44.25 23.094 1 91.38 343 ALA B N 1
ATOM 5232 C CA . ALA B 1 343 ? -3.262 44.375 23.906 1 91.38 343 ALA B CA 1
ATOM 5233 C C . ALA B 1 343 ? -3.547 45.844 24.25 1 91.38 343 ALA B C 1
ATOM 5235 O O . ALA B 1 343 ? -4.664 46.312 24.062 1 91.38 343 ALA B O 1
ATOM 5236 N N . THR B 1 344 ? -2.525 46.5 24.75 1 91.06 344 THR B N 1
ATOM 5237 C CA . THR B 1 344 ? -2.697 47.875 25.172 1 91.06 344 THR B CA 1
ATOM 5238 C C . THR B 1 344 ? -3.037 48.75 23.984 1 91.06 344 THR B C 1
ATOM 5240 O O . THR B 1 344 ? -3.904 49.625 24.094 1 91.06 344 THR B O 1
ATOM 5243 N N . GLY B 1 345 ? -2.303 48.531 22.922 1 91.75 345 GLY B N 1
ATOM 5244 C CA . GLY B 1 345 ? -2.57 49.312 21.719 1 91.75 345 GLY B CA 1
ATOM 5245 C C . GLY B 1 345 ? -3.98 49.156 21.203 1 91.75 345 GLY B C 1
ATOM 5246 O O . GLY B 1 345 ? -4.613 50.094 20.766 1 91.75 345 GLY B O 1
ATOM 5247 N N . TYR B 1 346 ? -4.477 47.969 21.234 1 92.06 346 TYR B N 1
ATOM 5248 C CA . TYR B 1 346 ? -5.828 47.688 20.766 1 92.06 346 TYR B CA 1
ATOM 5249 C C . TYR B 1 346 ? -6.863 48.438 21.609 1 92.06 346 TYR B C 1
ATOM 5251 O O . TYR B 1 346 ? -7.809 49.031 21.094 1 92.06 346 TYR B O 1
ATOM 5259 N N . LEU B 1 347 ? -6.68 48.375 22.906 1 88.69 347 LEU B N 1
ATOM 5260 C CA . LEU B 1 347 ? -7.617 49 23.828 1 88.69 347 LEU B CA 1
ATOM 5261 C C . LEU B 1 347 ? -7.605 50.531 23.656 1 88.69 347 LEU B C 1
ATOM 5263 O O . LEU B 1 347 ? -8.656 51.156 23.75 1 88.69 347 LEU B O 1
ATOM 5267 N N . ARG B 1 348 ? -6.457 51 23.422 1 88.81 348 ARG B N 1
ATOM 5268 C CA . ARG B 1 348 ? -6.344 52.438 23.203 1 88.81 348 ARG B CA 1
ATOM 5269 C C . ARG B 1 348 ? -7.082 52.844 21.938 1 88.81 348 ARG B C 1
ATOM 5271 O O . ARG B 1 348 ? -7.785 53.875 21.938 1 88.81 348 ARG B O 1
ATOM 5278 N N . ARG B 1 349 ? -6.848 52.125 20.953 1 88.19 349 ARG B N 1
ATOM 5279 C CA . ARG B 1 349 ? -7.496 52.438 19.688 1 88.19 349 ARG B CA 1
ATOM 5280 C C . ARG B 1 349 ? -9.008 52.281 19.781 1 88.19 349 ARG B C 1
ATOM 5282 O O . ARG B 1 349 ? -9.758 53.062 19.203 1 88.19 349 ARG B O 1
ATOM 5289 N N . ARG B 1 350 ? -9.484 51.344 20.422 1 85.31 350 ARG B N 1
ATOM 5290 C CA . ARG B 1 350 ? -10.906 51.094 20.625 1 85.31 350 ARG B CA 1
ATOM 5291 C C . ARG B 1 350 ? -11.555 52.219 21.406 1 85.31 350 ARG B C 1
ATOM 5293 O O . ARG B 1 350 ? -12.664 52.625 21.094 1 85.31 350 ARG B O 1
ATOM 5300 N N . ALA B 1 351 ? -10.906 52.656 22.422 1 82.06 351 ALA B N 1
ATOM 5301 C CA . ALA B 1 351 ? -11.406 53.75 23.25 1 82.06 351 ALA B CA 1
ATOM 5302 C C . ALA B 1 351 ? -11.484 55.062 22.453 1 82.06 351 ALA B C 1
ATOM 5304 O O . ALA B 1 351 ? -12.406 55.844 22.641 1 82.06 351 ALA B O 1
ATOM 5305 N N . ALA B 1 352 ? -10.562 55.188 21.625 1 83 352 ALA B N 1
ATOM 5306 C CA . ALA B 1 352 ? -10.539 56.375 20.797 1 83 352 ALA B CA 1
ATOM 5307 C C . ALA B 1 352 ? -11.68 56.375 19.781 1 83 352 ALA B C 1
ATOM 5309 O O . ALA B 1 352 ? -12.203 57.406 19.406 1 83 352 ALA B O 1
ATOM 5310 N N . SER B 1 353 ? -11.961 55.25 19.359 1 75.31 353 SER B N 1
ATOM 5311 C CA . SER B 1 353 ? -13.023 55.125 18.375 1 75.31 353 SER B CA 1
ATOM 5312 C C . SER B 1 353 ? -14.398 55.219 19.016 1 75.31 353 SER B C 1
ATOM 5314 O O . SER B 1 353 ? -15.375 55.594 18.359 1 75.31 353 SER B O 1
ATOM 5316 N N . SER B 1 354 ? -14.523 54.844 20.281 1 63.09 354 SER B N 1
ATOM 5317 C CA . SER B 1 354 ? -15.797 54.906 20.984 1 63.09 354 SER B CA 1
ATOM 5318 C C . SER B 1 354 ? -16.047 56.281 21.562 1 63.09 354 SER B C 1
ATOM 5320 O O . SER B 1 354 ? -17.156 56.594 22.047 1 63.09 354 SER B O 1
ATOM 5322 N N . GLY B 1 355 ? -15.047 57.156 21.719 1 54.22 355 GLY B N 1
ATOM 5323 C CA . GLY B 1 355 ? -15.266 58.5 22.266 1 54.22 355 GLY B CA 1
ATOM 5324 C C . GLY B 1 355 ? -16.297 59.281 21.5 1 54.22 355 GLY B C 1
ATOM 5325 O O . GLY B 1 355 ? -16.609 58.969 20.344 1 54.22 355 GLY B O 1
ATOM 5326 N N . PRO B 1 356 ? -17.047 60.094 22.297 1 49.72 356 PRO B N 1
ATOM 5327 C CA . PRO B 1 356 ? -18.141 60.906 21.766 1 49.72 356 PRO B CA 1
ATOM 5328 C C . PRO B 1 356 ? -17.75 61.656 20.484 1 49.72 356 PRO B C 1
ATOM 5330 O O . PRO B 1 356 ? -16.594 62.062 20.328 1 49.72 356 PRO B O 1
ATOM 5333 N N . GLU B 1 357 ? -18.234 61.219 19.328 1 44 357 GLU B N 1
ATOM 5334 C CA . GLU B 1 357 ? -18.234 62.156 18.203 1 44 357 GLU B CA 1
ATOM 5335 C C . GLU B 1 357 ? -18.391 63.594 18.703 1 44 357 GLU B C 1
ATOM 5337 O O . GLU B 1 357 ? -19.25 63.875 19.531 1 44 357 GLU B O 1
ATOM 5342 N N . ASP B 1 358 ? -17.375 64.312 18.812 1 37.88 358 ASP B N 1
ATOM 5343 C CA . ASP B 1 358 ? -17.562 65.75 18.984 1 37.88 358 ASP B CA 1
ATOM 5344 C C . ASP B 1 358 ? -18.766 66.25 18.188 1 37.88 358 ASP B C 1
ATOM 5346 O O . ASP B 1 358 ? -18.844 66 16.984 1 37.88 358 ASP B O 1
ATOM 5350 N N . SER B 1 359 ? -19.984 66.312 18.766 1 38.72 359 SER B N 1
ATOM 5351 C CA . SER B 1 359 ? -21.078 67.125 18.297 1 38.72 359 SER B CA 1
ATOM 5352 C C . SER B 1 359 ? -20.547 68.438 17.719 1 38.72 359 SER B C 1
ATOM 5354 O O . SER B 1 359 ? -19.938 69.25 18.422 1 38.72 359 SER B O 1
ATOM 5356 N N . HIS B 1 360 ? -20.031 68.5 16.484 1 35.94 360 HIS B N 1
ATOM 5357 C CA . HIS B 1 360 ? -19.969 69.75 15.781 1 35.94 360 HIS B CA 1
ATOM 5358 C C . HIS B 1 360 ? -21.172 70.625 16.109 1 35.94 360 HIS B C 1
ATOM 5360 O O . HIS B 1 360 ? -22.312 70.188 16.062 1 35.94 360 HIS B O 1
ATOM 5366 N N . ASP B 1 361 ? -21 71.625 17 1 31.72 361 ASP B N 1
ATOM 5367 C CA . ASP B 1 361 ? -21.828 72.812 17.266 1 31.72 361 ASP B CA 1
ATOM 5368 C C . ASP B 1 361 ? -22.359 73.375 15.969 1 31.72 361 ASP B C 1
ATOM 5370 O O . ASP B 1 361 ? -21.594 73.875 15.141 1 31.72 361 ASP B O 1
ATOM 5374 N N . GLU B 1 362 ? -23.188 72.688 15.195 1 30.58 362 GLU B N 1
ATOM 5375 C CA . GLU B 1 362 ? -24 73.5 14.297 1 30.58 362 GLU B CA 1
ATOM 5376 C C . GLU B 1 362 ? -24.547 74.75 15.031 1 30.58 362 GLU B C 1
ATOM 5378 O O . GLU B 1 362 ? -25.359 74.625 15.938 1 30.58 362 GLU B O 1
ATOM 5383 N N . LEU B 1 363 ? -23.641 75.875 15.102 1 27.02 363 LEU B N 1
ATOM 5384 C CA . LEU B 1 363 ? -24.297 77.125 14.969 1 27.02 363 LEU B CA 1
ATOM 5385 C C . LEU B 1 363 ? -24.891 77.312 13.578 1 27.02 363 LEU B C 1
ATOM 5387 O O . LEU B 1 363 ? -24.281 76.875 12.586 1 27.02 363 LEU B O 1
#

pLDDT: mean 82.1, std 19.56, range [19.14, 98.62]

InterPro domains:
  IPR002933 Peptidase M20 [PF01546] (37-343)
  IPR011650 Peptidase M20, dimerisation domain [PF07687] (140-233)
  IPR017439 Amidohydrolase [PIRSF005962] (38-348)
  IPR017439 Amidohydrolase [PTHR11014] (39-352)
  IPR017439 Amidohydrolase [TIGR01891] (38-334)
  IPR036264 Bacterial exopeptidase dimerisation domain [SSF55031] (135-254)

Radius of gyration: 38.5 Å; Cα contacts (8 Å, |Δi|>4): 1705; chains: 2; bounding box: 50×140×98 Å

Secondary structure (DSSP, 8-state):
-------SS--EEE-SSS-EEEEE------S--SS-PPP---STT--SSTT----SSHHHHHHHHHHHHHHHHHTGGG-SS--E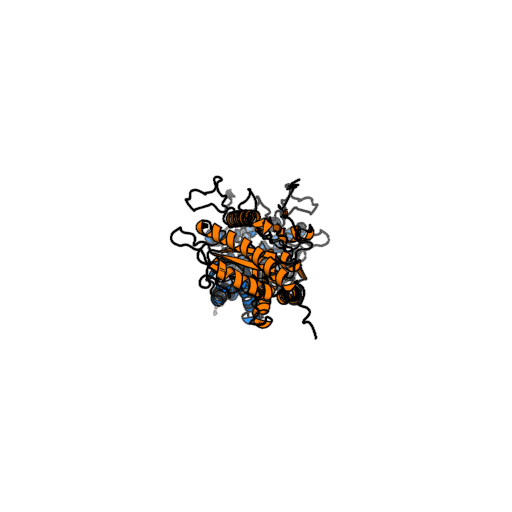EE----TTTT-HHHHHHHTTTTTTEEEEEEEEEEEEEETT-EE--SEEEE-EEEEEEEEEE-B-EETT-GGGSB-HHHHHHHHHHHHHHIIIIIS-TTS-EEEEEEEEEE-SSTTEE-SEEEEEEEEEESSHHHHHHHHHHHHHHHHHHHHHTT-EEEEESSGGGPPPB--EEE-HHHHHHHHHHHHHHH-GGGEETTPPPBS---THHHHHHHSSSEEEEEEEEEBGGGTB-SPTTSTT----GGGHHHHHHHHHHHHHHHHHHHHHHHS--------/------TT---EEE-SSSS----------SS--TT-PPP---STT--SSTT----SSHHHHHHHHHHHHHHHHHTGGG-SS--EEE----TTTT-HHHHHHHTTTTTT-S-EEEEEEEEEEETT-EE--SEEEE-EEEEEEEEEE-B-EETT-GGGSB-HHHHHHHHHHHHHHIIIIIS-TTS-EEEEEEEEEE-SSTTEE-SEEEEEEEEEESSHHHHHHHHHHHHHHHHHHHHHTT-EEEEESSGGGPPPBPPEEE-HHHHHHHHHHHHHHH-GGGEETTPPPBS---THHHHHHHSSSEEEEEEEEEBGGGTB-SPTT-TT----GGGHHHHHHHHHHHHHHHHHHHHHHHS--------

Foldseek 3Di:
DDDQPPDVQWGKPKDDAAAEAEAEEAADDDDPPPVLAAQPADDPPHDPDGSRDQQFCNVLVVLLLVLLVVVCVVVVVLFLGIYIYTYWYDFVLLCGLVVCVVVCVCPNHQAYEYEAAWQVAAQLFKEDEAWFAEKWKFKKKKKKFWAKDFQVCCVVILAQVVLVVQLQVQLVCCQVPVDDPVKDKDWDWDDKDADDDPGMRGRMIMIMTMMITRDQVVVVVSVVVSQVSSQVSSVVSPIGMDMDGCPPNRDTAHTDHAHPVLLVLLQVLSCVQRNNVRYHHHDDHDHHTTSCSSVCVSHVHYYYMYQYFHDVVVQCNDGGPDSSHDGRPSNSNSSNSSSNSSSRSVSVVVVVVPPPPPPPPPD/DQPQQADVHWGWDKQDFAEAAAEDEAQDDDDPPPVLAAQPADDPPHDPDGSRDQQFCNVLVVLLLVLLVVVCVVVVVLFLHIYIYTHWHDFVLLCGLVVCVVVVVCPRHQAYEAEAAWQVAAQLFKEDEAWFAEKWKFKKKKKKFWAKDFQVCCVVILAQVVLVVQLQVQLVCCQVPVDDPVKDKDWDWDDKDADDDPGMRGRMIMIMTMMITRDQVVLVVSVVVSQVSSQVSSVVSPIGMDMDGCPPNRDTAHTDHAHPVLLVLLQVLSCVQRNNVRYHHHDDHDHHTTSCSSVCVSHVHYYYMYQYFHDVVVQCNDGRPDSSHDGRPSNSNSSNSSVNSSSRSVSVVVVVVPPPPPPPPPD

Organism: Setaria viridis (NCBI:txid4556)

Nearest PDB structures (foldseek):
  1ysj-assembly1_A  TM=9.313E-01  e=3.804E-30  Bacillus subtilis
  4ewt-assembly1_D  TM=9.229E-01  e=5.461E-30  Staphylococcus aureus subsp. aureus COL
  4ewt-assembly1_B  TM=9.201E-01  e=9.275E-29  Staphylococcus aureus subsp. aureus COL
  3io1-assembly1_B-2  TM=7.288E-01  e=1.147E-21  Klebsiella pneumoniae subsp. pneumoniae MGH 78578
  3io1-assembly1_A-2  TM=7.482E-01  e=1.531E-20  Klebsiella pneumoniae subsp. pneumoniae MGH 78578

Sequence (726 aa):
MPTAEVSFRGVKCKVKQANIILIFEYTLWGKRSTTGQPEEVEWEHKSKEARKMHACGHDAHTAMLLGAAKILHERRHELQGTVVLLFQPGEEVGIGAKKMVEAGAVDNVEAIFGFHVTVMLPTGVVGSRAGPLLAGCGFFEAVITGVGGHAAIPHSSVDPVVAASSVVLSLQSLVSREADPLDSQVVTVTRFRGGGAFNVIPDSVTIGGTFRCFSAEGFTRLKRRIEEVVVAQAAVHRCAASVDFGVGGSPLLPPTVNTPSLHAHFEAVAAETVGAGNVRGAMEPCMGSEDFAAFSEAVPASHFYFVGIGNEEVGSVHAAHSPHFLIDDDALPYGAAMHANLATGYLRRRAASSGPEDSHDELMPTAEVSFRGVKCKVKQANIILIFEYTLWGKRSTTGQPEEVEWEHKSKEARKMHACGHDAHTAMLLGAAKILHERRHELQGTVVLLFQPGEEVGIGAKKMVEAGAVDNVEAIFGFHVTVMLPTGVVGSRAGPLLAGCGFFEAVITGVGGHAAIPHSSVDPVVAASSVVLSLQSLVSREADPLDSQVVTVTRFRGGGAFNVIPDSVTIGGTFRCFSAEGFTRLKRRIEEVVVAQAAVHRCAASVDFGVGGSPLLPPTVNTPSLHAHFEAVAAETVGAGNVRGAMEPCMGSEDFAAFSEAVPASHFYFVGIGNEEVGSVHAAHSPHFLIDDDALPYGAAMHANLATGYLRRRAASSGPEDSHDEL

Solvent-accessible surface area (backbone atoms only — not comparable to full-atom values): 36835 Å² total; per-residue (Å²): 130,88,79,77,73,75,49,108,57,52,54,72,51,74,51,75,83,52,55,22,38,30,51,38,45,18,49,74,85,76,79,65,39,65,65,74,42,55,57,72,50,92,52,97,80,45,58,89,48,86,43,32,32,89,26,71,56,29,65,55,41,40,52,14,49,52,45,15,49,51,54,42,59,76,43,47,88,74,52,69,44,5,49,26,44,35,36,40,47,48,58,91,60,45,49,29,42,50,51,38,51,75,69,47,73,56,63,84,35,62,37,36,38,37,56,45,76,36,43,90,32,43,51,60,22,35,34,29,30,57,35,48,37,23,12,12,36,37,41,37,34,31,43,30,34,34,36,41,37,54,42,77,48,56,87,74,33,24,57,15,57,61,22,49,26,50,27,58,57,54,52,52,43,49,51,74,69,69,43,55,88,85,51,63,56,45,68,34,68,16,26,36,46,25,44,83,47,46,56,31,33,29,45,43,24,41,39,25,14,30,36,35,16,48,39,64,69,54,37,56,49,49,55,55,48,50,48,51,47,43,35,54,44,16,41,78,51,70,20,49,50,48,73,37,54,55,53,95,69,37,53,72,31,49,26,29,57,20,32,59,70,52,38,53,51,47,51,56,44,41,27,74,73,53,32,63,88,28,49,37,65,75,49,75,64,38,65,56,64,49,33,62,20,47,47,36,70,74,22,75,43,16,34,61,35,34,39,12,24,18,35,74,90,83,51,8,67,38,51,71,68,33,49,52,38,42,82,41,72,80,23,39,61,53,46,8,48,47,54,34,45,48,45,52,51,51,30,52,54,50,48,61,70,65,46,78,72,76,75,74,73,83,119,132,87,80,68,78,48,62,115,35,53,52,72,50,76,49,86,56,77,44,43,25,41,34,44,51,17,46,67,92,74,72,66,35,68,72,65,42,54,58,72,51,92,51,96,82,44,56,89,47,85,41,29,30,89,25,71,55,30,66,56,42,38,51,14,51,52,45,15,48,51,54,42,60,76,43,48,89,75,50,68,39,11,48,26,43,31,39,36,45,46,56,91,60,43,49,30,41,48,53,39,51,74,69,46,73,55,64,81,34,62,36,38,44,38,64,46,77,35,44,91,31,42,50,60,24,36,34,30,30,58,36,48,37,24,11,11,36,35,42,37,34,32,43,30,35,35,35,42,37,54,42,76,48,55,89,75,34,25,58,15,56,62,23,49,25,51,27,57,57,54,52,53,43,49,51,74,69,68,41,56,88,86,52,61,56,48,68,35,69,16,26,36,46,25,44,82,47,48,55,30,33,30,45,42,25,39,37,25,13,31,36,36,16,48,38,63,67,54,37,56,49,49,54,54,50,52,48,50,47,42,34,53,44,16,40,80,50,68,21,47,49,48,73,38,53,55,53,96,69,36,51,73,31,49,26,29,57,19,33,60,70,52,38,53,52,46,52,55,44,40,26,73,72,54,32,62,90,28,50,39,63,75,49,76,65,38,64,54,64,47,32,64,20,47,46,36,70,73,22,74,43,16,35,59,36,35,38,12,24,18,35,74,90,82,49,9,66,37,50,71,68,33,48,53,37,42,82,39,71,81,23,40,62,53,46,8,50,48,53,35,44,48,54,51,50,50,30,51,53,51,51,62,68,66,47,78,72,76,76,74,75,80,124